Protein AF-0000000074190037 (afdb_homodimer)

InterPro domains:
  IPR007085 DNA/pantothenate metabolism flavoprotein, C-terminal [PF04127] (36-82)
  IPR007085 DNA/pantothenate metabolism flavoprotein, C-terminal [PF04127] (167-282)
  IPR035929 CoaB-like superfamily [G3DSA:3.40.50.10300] (19-311)
  IPR035929 CoaB-like superfamily [SSF102645] (24-304)

pLDDT: mean 86.87, std 13.1, range [27.66, 98.94]

Nearest PDB structures (foldseek):
  7edz-assembly1_D  TM=9.834E-01  e=2.780E-53  Homo sapiens
  1p9o-assembly1_B  TM=9.741E-01  e=1.201E-45  Homo sapiens
  1p9o-assembly1_A  TM=9.705E-01  e=7.104E-44  Homo sapiens
  6ai8-assembly1_A  TM=8.998E-01  e=3.025E-30  Saccharomyces cerevisiae S288C
  6aim-assembly1_A  TM=8.609E-01  e=7.902E-30  Saccharomyces cerevisiae S288C

Secondary structure (DSSP, 8-state):
-----HHHHSPPPTTHHHHHHHHHHHHHHHHHTT--EEEEEESBEEEESSSS-SEEEEE----HHHHHHHHHHHHTT-EEEEEEETTS--TTTTTS-HHHHHHH-EE-TTPPTTEEEEEEEGGGSTTHHHHHHHHHHHHHHT-EEEEEE-BHHHHHHHHHHHHHHHGGGGGGEEEEE-SB--SEE--GGGS-SS---GGGS-EEEEEEEP-S-HHHHHHHHSTTSEEEEEEE-S-HHHHHHHHHHHHHHH--SEEEEE-TTTTTTEEEEE-SS-EEEEE--HHHHHTT--HHHHHHHHHHHHHHHHHHHH-/-----HHHHSPPPTTHHHHHHHHHHHHHHHHHTT--EEEEEESBEEEESSSS-SEEEEE----HHHHHHHHHHHHTT-EEEEEEETTS--TTTTTS-HHHHHHH-EE-TTPPTTEEEEEEEGGGSTTHHHHHHHHHHHHHHT-EEEEEE-BHHHHHHHHHHHHHHHGGGGGGEEEEE-SB--SEE--GGGS-SS---GGGS-EEEEEEEP-S-HHHHHHHHSTTSEEEEEEE-S-HHHHHHHHHHHHHHH--SEEEEE-TTTTTTEEEEE-SS-EEEEE--HHHHHTT--HHHHHHHHHHHHHHHHHHHH-

Radius of gyration: 25.55 Å; Cα contacts (8 Å, |Δi|>4): 1247; chains: 2; bounding box: 63×76×51 Å

Sequence (622 aa):
MAEVDLVAEFPKPADAARRGEVMARFAARLGAQGRRVVLITSGGTKVPLEARPVRFLDNFSSGRRGASSAEAFLAAGYGVLFLYRARSAFPFAHRFPPQTWLSALRPCGAAPPGLLSLQAEEDALPGFAAALRSYQEAAAAGTFLAVEFTTLADYLHLLQAAAQALNPLGSSAMIYLAAAVSDFYVPVSEMPEHKIQSSRGPLQITMKMVPKMLSPLVKDWAPKAFTISFKLETDPSIMIDRARNALEVYRHQVVVANSLESHGSFVIILTKDSETKILLSEEEAGKGIDIEKKIVDDLQSRHTVFIHDKNMAEVDLVAEFPKPADAARRGEVMARFAARLGAQGRRVVLITSGGTKVPLEARPVRFLDNFSSGRRGASSAEAFLAAGYGVLFLYRARSAFPFAHRFPPQTWLSALRPCGAAPPGLLSLQAEEDALPGFAAALRSYQEAAAAGTFLAVEFTTLADYLHLLQAAAQALNPLGSSAMIYLAAAVSDFYVPVSEMPEHKIQSSRGPLQITMKMVPKMLSPLVKDWAPKAFTISFKLETDPSIMIDRARNALEVYRHQVVVANSLESHGSFVIILTKDSETKILLSEEEAGKGIDIEKKIVDDLQSRHTVFIHDKN

Organism: NCBI:txid286419

Structure (mmCIF, N/CA/C/O backbone):
data_AF-0000000074190037-model_v1
#
loop_
_entity.id
_entity.type
_entity.pdbx_description
1 polymer 'Phosphopantothenate--cysteine ligase'
#
loop_
_atom_site.group_PDB
_atom_site.id
_atom_site.type_symbol
_atom_site.label_atom_id
_atom_site.label_alt_id
_atom_site.label_comp_id
_atom_site.label_asym_id
_atom_site.label_entity_id
_atom_site.label_seq_id
_atom_site.pdbx_PDB_ins_code
_atom_site.Cartn_x
_atom_site.Cartn_y
_atom_site.Cartn_z
_atom_site.occupancy
_atom_site.B_iso_or_equiv
_atom_site.auth_seq_id
_atom_site.auth_comp_id
_atom_site.auth_asym_id
_atom_site.auth_atom_id
_atom_site.pdbx_PDB_model_num
ATOM 1 N N . MET A 1 1 ? -24.797 -22.953 -21.359 1 28.38 1 MET A N 1
ATOM 2 C CA . MET A 1 1 ? -24.703 -22.141 -20.156 1 28.38 1 MET A CA 1
ATOM 3 C C . MET A 1 1 ? -24.047 -20.797 -20.438 1 28.38 1 MET A C 1
ATOM 5 O O . MET A 1 1 ? -23.062 -20.734 -21.156 1 28.38 1 MET A O 1
ATOM 9 N N . ALA A 1 2 ? -24.672 -19.703 -20.156 1 36.91 2 ALA A N 1
ATOM 10 C CA . ALA A 1 2 ? -24.406 -18.391 -20.734 1 36.91 2 ALA A CA 1
ATOM 11 C C . ALA A 1 2 ? -22.984 -17.922 -20.422 1 36.91 2 ALA A C 1
ATOM 13 O O . ALA A 1 2 ? -22.562 -17.922 -19.266 1 36.91 2 ALA A O 1
ATOM 14 N N . GLU A 1 3 ? -21.922 -18.141 -21.125 1 42.62 3 GLU A N 1
ATOM 15 C CA . GLU A 1 3 ? -20.625 -17.469 -21.141 1 42.62 3 GLU A CA 1
ATOM 16 C C . GLU A 1 3 ? -20.734 -16.047 -20.562 1 42.62 3 GLU A C 1
ATOM 18 O O . GLU A 1 3 ? -21.422 -15.203 -21.125 1 42.62 3 GLU A O 1
ATOM 23 N N . VAL A 1 4 ? -20.75 -15.867 -19.281 1 50.25 4 VAL A N 1
ATOM 24 C CA . VAL A 1 4 ? -20.891 -14.531 -18.719 1 50.25 4 VAL A CA 1
ATOM 25 C C . VAL A 1 4 ? -19.922 -13.578 -19.406 1 50.25 4 VAL A C 1
ATOM 27 O O . VAL A 1 4 ? -18.719 -13.867 -19.516 1 50.25 4 VAL A O 1
ATOM 30 N N . ASP A 1 5 ? -20.328 -12.758 -20.328 1 64.88 5 ASP A N 1
ATOM 31 C CA . ASP A 1 5 ? -19.625 -11.719 -21.078 1 64.88 5 ASP A CA 1
ATOM 32 C C . ASP A 1 5 ? -18.922 -10.75 -20.125 1 64.88 5 ASP A C 1
ATOM 34 O O . ASP A 1 5 ? -19.531 -9.805 -19.641 1 64.88 5 ASP A O 1
ATOM 38 N N . LEU A 1 6 ? -17.688 -11.242 -19.516 1 72.5 6 LEU A N 1
ATOM 39 C CA . LEU A 1 6 ? -16.859 -10.422 -18.656 1 72.5 6 LEU A CA 1
ATOM 40 C C . LEU A 1 6 ? -16.906 -8.953 -19.062 1 72.5 6 LEU A C 1
ATOM 42 O O . LEU A 1 6 ? -17.047 -8.07 -18.219 1 72.5 6 LEU A O 1
ATOM 46 N N . VAL A 1 7 ? -16.922 -8.82 -20.406 1 69.5 7 VAL A N 1
ATOM 47 C CA . VAL A 1 7 ? -16.828 -7.465 -20.953 1 69.5 7 VAL A CA 1
ATOM 48 C C . VAL A 1 7 ? -18.156 -6.73 -20.719 1 69.5 7 VAL A C 1
ATOM 50 O O . VAL A 1 7 ? -18.156 -5.512 -20.531 1 69.5 7 VAL A O 1
ATOM 53 N N . ALA A 1 8 ? -19.109 -7.508 -20.688 1 70.44 8 ALA A N 1
ATOM 54 C CA . ALA A 1 8 ? -20.422 -6.891 -20.516 1 70.44 8 ALA A CA 1
ATOM 55 C C . ALA A 1 8 ? -20.609 -6.371 -19.094 1 70.44 8 ALA A C 1
ATOM 57 O O . ALA A 1 8 ? -21.234 -5.328 -18.891 1 70.44 8 ALA A O 1
ATOM 58 N N . GLU A 1 9 ? -19.953 -6.992 -18.188 1 73.81 9 GLU A N 1
ATOM 59 C CA . GLU A 1 9 ? -20.219 -6.672 -16.797 1 73.81 9 GLU A CA 1
ATOM 60 C C . GLU A 1 9 ? -19.078 -5.844 -16.203 1 73.81 9 GLU A C 1
ATOM 62 O O . GLU A 1 9 ? -19.297 -5.039 -15.289 1 73.81 9 GLU A O 1
ATOM 67 N N . PHE A 1 10 ? -17.906 -6.07 -16.781 1 80.81 10 PHE A N 1
ATOM 68 C CA . PHE A 1 10 ? -16.734 -5.406 -16.219 1 80.81 10 PHE A CA 1
ATOM 69 C C . PHE A 1 10 ? -15.977 -4.648 -17.297 1 80.81 10 PHE A C 1
ATOM 71 O O . PHE A 1 10 ? -15.562 -5.238 -18.297 1 80.81 10 PHE A O 1
ATOM 78 N N . PRO A 1 11 ? -15.852 -3.381 -17.031 1 79.31 11 PRO A N 1
ATOM 79 C CA . PRO A 1 11 ? -15.086 -2.609 -18.016 1 79.31 11 PRO A CA 1
ATOM 80 C C . PRO A 1 11 ? -13.664 -3.127 -18.188 1 79.31 11 PRO A C 1
ATOM 82 O O . PRO A 1 11 ? -13 -3.471 -17.219 1 79.31 11 PRO A O 1
ATOM 85 N N . LYS A 1 12 ? -13.273 -3.213 -19.422 1 84.75 12 LYS A N 1
ATOM 86 C CA . LYS A 1 12 ? -11.93 -3.672 -19.766 1 84.75 12 LYS A CA 1
ATOM 87 C C . LYS A 1 12 ? -10.914 -2.539 -19.625 1 84.75 12 LYS A C 1
ATOM 89 O O . LYS A 1 12 ? -11.125 -1.446 -20.156 1 84.75 12 LYS A O 1
ATOM 94 N N . PRO A 1 13 ? -9.875 -2.855 -18.891 1 86.31 13 PRO A N 1
ATOM 95 C CA . PRO A 1 13 ? -8.844 -1.818 -18.828 1 86.31 13 PRO A CA 1
ATOM 96 C C . PRO A 1 13 ? -8.242 -1.5 -20.203 1 86.31 13 PRO A C 1
ATOM 98 O O . PRO A 1 13 ? -8.148 -2.383 -21.047 1 86.31 13 PRO A O 1
ATOM 101 N N . ALA A 1 14 ? -7.871 -0.224 -20.391 1 84.94 14 ALA A N 1
ATOM 102 C CA . ALA A 1 14 ? -7.422 0.277 -21.688 1 84.94 14 ALA A CA 1
ATOM 103 C C . ALA A 1 14 ? -6.184 -0.475 -22.172 1 84.94 14 ALA A C 1
ATOM 105 O O . ALA A 1 14 ? -6.039 -0.748 -23.359 1 84.94 14 ALA A O 1
ATOM 106 N N . ASP A 1 15 ? -5.348 -0.938 -21.297 1 91.69 15 ASP A N 1
ATOM 107 C CA . ASP A 1 15 ? -4.082 -1.537 -21.703 1 91.69 15 ASP A CA 1
ATOM 108 C C . ASP A 1 15 ? -4.105 -3.053 -21.516 1 91.69 15 ASP A C 1
ATOM 110 O O . ASP A 1 15 ? -3.057 -3.701 -21.516 1 91.69 15 ASP A O 1
ATOM 114 N N . ALA A 1 16 ? -5.285 -3.596 -21.469 1 90.81 16 ALA A N 1
ATOM 115 C CA . ALA A 1 16 ? -5.422 -5.023 -21.188 1 90.81 16 ALA A CA 1
ATOM 116 C C . ALA A 1 16 ? -4.852 -5.855 -22.344 1 90.81 16 ALA A C 1
ATOM 118 O O . ALA A 1 16 ? -4.199 -6.875 -22.109 1 90.81 16 ALA A O 1
ATOM 119 N N . ALA A 1 17 ? -5.09 -5.406 -23.547 1 92.31 17 ALA A N 1
ATOM 120 C CA . ALA A 1 17 ? -4.617 -6.145 -24.703 1 92.31 17 ALA A CA 1
ATOM 121 C C . ALA A 1 17 ? -3.092 -6.156 -24.766 1 92.31 17 ALA A C 1
ATOM 123 O O . ALA A 1 17 ? -2.48 -7.207 -24.984 1 92.31 17 ALA A O 1
ATOM 124 N N . ARG A 1 18 ? -2.537 -5.016 -24.594 1 95.69 18 ARG A N 1
ATOM 125 C CA . ARG A 1 18 ? -1.083 -4.906 -24.594 1 95.69 18 ARG A CA 1
ATOM 126 C C . ARG A 1 18 ? -0.465 -5.754 -23.484 1 95.69 18 ARG A C 1
ATOM 128 O O . ARG A 1 18 ? 0.527 -6.449 -23.703 1 95.69 18 ARG A O 1
ATOM 135 N N . ARG A 1 19 ? -1.031 -5.727 -22.359 1 96.38 19 ARG A N 1
ATOM 136 C CA . ARG A 1 19 ? -0.548 -6.508 -21.234 1 96.38 19 ARG A CA 1
ATOM 137 C C . ARG A 1 19 ? -0.686 -8.008 -21.5 1 96.38 19 ARG A C 1
ATOM 139 O O . ARG A 1 19 ? 0.185 -8.789 -21.125 1 96.38 19 ARG A O 1
ATOM 146 N N . GLY A 1 20 ? -1.764 -8.297 -22.172 1 96.69 20 GLY A N 1
ATOM 147 C CA . GLY A 1 20 ? -1.939 -9.68 -22.578 1 96.69 20 GLY A CA 1
ATOM 148 C C . GLY A 1 20 ? -0.846 -10.18 -23.5 1 96.69 20 GLY A C 1
ATOM 149 O O . GLY A 1 20 ? -0.36 -11.305 -23.344 1 96.69 20 GLY A O 1
ATOM 150 N N . GLU A 1 21 ? -0.453 -9.336 -24.344 1 97.62 21 GLU A N 1
ATOM 151 C CA . GLU A 1 21 ? 0.597 -9.695 -25.297 1 97.62 21 GLU A CA 1
ATOM 152 C C . GLU A 1 21 ? 1.934 -9.898 -24.578 1 97.62 21 GLU A C 1
ATOM 154 O O . GLU A 1 21 ? 2.686 -10.812 -24.922 1 97.62 21 GLU A O 1
ATOM 159 N N . VAL A 1 22 ? 2.182 -9.07 -23.703 1 98 22 VAL A N 1
ATOM 160 C CA . VAL A 1 22 ? 3.422 -9.164 -22.938 1 98 22 VAL A CA 1
ATOM 161 C C . VAL A 1 22 ? 3.453 -10.484 -22.156 1 98 22 VAL A C 1
ATOM 163 O O . VAL A 1 22 ? 4.473 -11.172 -22.141 1 98 22 VAL A O 1
ATOM 166 N N . MET A 1 23 ? 2.346 -10.82 -21.594 1 98.56 23 MET A N 1
ATOM 167 C CA . MET A 1 23 ? 2.26 -12.055 -20.828 1 98.56 23 MET A CA 1
ATOM 168 C C . MET A 1 23 ? 2.385 -13.273 -21.734 1 98.56 23 MET A C 1
ATOM 170 O O . MET A 1 23 ? 3.033 -14.258 -21.375 1 98.56 23 MET A O 1
ATOM 174 N N . ALA A 1 24 ? 1.83 -13.148 -22.891 1 98.44 24 ALA A N 1
ATOM 175 C CA . ALA A 1 24 ? 1.91 -14.25 -23.844 1 98.44 24 ALA A CA 1
ATOM 176 C C . ALA A 1 24 ? 3.348 -14.469 -24.312 1 98.44 24 ALA A C 1
ATOM 178 O O . ALA A 1 24 ? 3.803 -15.617 -24.406 1 98.44 24 ALA A O 1
ATOM 179 N N . ARG A 1 25 ? 4.031 -13.398 -24.578 1 98.5 25 ARG A N 1
ATOM 180 C CA . ARG A 1 25 ? 5.426 -13.492 -25 1 98.5 25 ARG A CA 1
ATOM 181 C C . ARG A 1 25 ? 6.293 -14.086 -23.891 1 98.5 25 ARG A C 1
ATOM 183 O O . ARG A 1 25 ? 7.176 -14.906 -24.156 1 98.5 25 ARG A O 1
ATOM 190 N N . PHE A 1 26 ? 6.047 -13.711 -22.75 1 98.69 26 PHE A N 1
ATOM 191 C CA . PHE A 1 26 ? 6.746 -14.234 -21.578 1 98.69 26 PHE A CA 1
ATOM 192 C C . PHE A 1 26 ? 6.562 -15.742 -21.469 1 98.69 26 PHE A C 1
ATOM 194 O O . PHE A 1 26 ? 7.543 -16.484 -21.344 1 98.69 26 PHE A O 1
ATOM 201 N N . ALA A 1 27 ? 5.312 -16.156 -21.5 1 98.56 27 ALA A N 1
ATOM 202 C CA . ALA A 1 27 ? 4.984 -17.578 -21.375 1 98.56 27 ALA A CA 1
ATOM 203 C C . ALA A 1 27 ? 5.582 -18.375 -22.531 1 98.56 27 ALA A C 1
ATOM 205 O O . ALA A 1 27 ? 6.141 -19.453 -22.312 1 98.56 27 ALA A O 1
ATOM 206 N N . ALA A 1 28 ? 5.484 -17.828 -23.672 1 98.31 28 ALA A N 1
ATOM 207 C CA . ALA A 1 28 ? 5.984 -18.531 -24.859 1 98.31 28 ALA A CA 1
ATOM 208 C C . ALA A 1 28 ? 7.492 -18.734 -24.781 1 98.31 28 ALA A C 1
ATOM 210 O O . ALA A 1 28 ? 8 -19.812 -25.109 1 98.31 28 ALA A O 1
ATOM 211 N N . ARG A 1 29 ? 8.156 -17.75 -24.422 1 98.38 29 ARG A N 1
ATOM 212 C CA . ARG A 1 29 ? 9.609 -17.812 -24.312 1 98.38 29 ARG A CA 1
ATOM 213 C C . ARG A 1 29 ? 10.031 -18.875 -23.297 1 98.38 29 ARG A C 1
ATOM 215 O O . ARG A 1 29 ? 10.93 -19.688 -23.578 1 98.38 29 ARG A O 1
ATOM 222 N N . LEU A 1 30 ? 9.422 -18.906 -22.219 1 98.44 30 LEU A N 1
ATOM 223 C CA . LEU A 1 30 ? 9.773 -19.859 -21.172 1 98.44 30 LEU A CA 1
ATOM 224 C C . LEU A 1 30 ? 9.352 -21.266 -21.578 1 98.44 30 LEU A C 1
ATOM 226 O O . LEU A 1 30 ? 10.062 -22.234 -21.297 1 98.44 30 LEU A O 1
ATOM 230 N N . GLY A 1 31 ? 8.172 -21.312 -22.203 1 97.62 31 GLY A N 1
ATOM 231 C CA . GLY A 1 31 ? 7.75 -22.609 -22.734 1 97.62 31 GLY A CA 1
ATOM 232 C C . GLY A 1 31 ? 8.742 -23.188 -23.719 1 97.62 31 GLY A C 1
ATOM 233 O O . GLY A 1 31 ? 9 -24.406 -23.703 1 97.62 31 GLY A O 1
ATOM 234 N N . ALA A 1 32 ? 9.258 -22.344 -24.531 1 97.62 32 ALA A N 1
ATOM 235 C CA . ALA A 1 32 ? 10.227 -22.797 -25.531 1 97.62 32 ALA A CA 1
ATOM 236 C C . ALA A 1 32 ? 11.492 -23.328 -24.859 1 97.62 32 ALA A C 1
ATOM 238 O O . ALA A 1 32 ? 12.18 -24.188 -25.422 1 97.62 32 ALA A O 1
ATOM 239 N N . GLN A 1 33 ? 11.773 -22.922 -23.656 1 97.5 33 GLN A N 1
ATOM 240 C CA . GLN A 1 33 ? 12.93 -23.359 -22.891 1 97.5 33 GLN A CA 1
ATOM 241 C C . GLN A 1 33 ? 12.609 -24.625 -22.094 1 97.5 33 GLN A C 1
ATOM 243 O O . GLN A 1 33 ? 13.484 -25.188 -21.438 1 97.5 33 GLN A O 1
ATOM 248 N N . GLY A 1 34 ? 11.328 -25.016 -22.125 1 96.62 34 GLY A N 1
ATOM 249 C CA . GLY A 1 34 ? 10.906 -26.172 -21.344 1 96.62 34 GLY A CA 1
ATOM 250 C C . GLY A 1 34 ? 10.75 -25.875 -19.859 1 96.62 34 GLY A C 1
ATOM 251 O O . GLY A 1 34 ? 10.758 -26.781 -19.031 1 96.62 34 GLY A O 1
ATOM 252 N N . ARG A 1 35 ? 10.617 -24.641 -19.547 1 97.81 35 ARG A N 1
ATOM 253 C CA . ARG A 1 35 ? 10.508 -24.219 -18.156 1 97.81 35 ARG A CA 1
ATOM 254 C C . ARG A 1 35 ? 9.062 -24.266 -17.688 1 97.81 35 ARG A C 1
ATOM 256 O O . ARG A 1 35 ? 8.156 -23.875 -18.422 1 97.81 35 ARG A O 1
ATOM 263 N N . ARG A 1 36 ? 8.867 -24.766 -16.469 1 98.5 36 ARG A N 1
ATOM 264 C CA . ARG A 1 36 ? 7.547 -24.656 -15.852 1 98.5 36 ARG A CA 1
ATOM 265 C C . ARG A 1 36 ? 7.238 -23.203 -15.477 1 98.5 36 ARG A C 1
ATOM 267 O O . ARG A 1 36 ? 8.133 -22.469 -15.078 1 98.5 36 ARG A O 1
ATOM 274 N N . VAL A 1 37 ? 6.012 -22.812 -15.672 1 98.69 37 VAL A N 1
ATOM 275 C CA . VAL A 1 37 ? 5.617 -21.438 -15.398 1 98.69 37 VAL A CA 1
ATOM 276 C C . VAL A 1 37 ? 4.434 -21.422 -14.438 1 98.69 37 VAL A C 1
ATOM 278 O O . VAL A 1 37 ? 3.508 -22.219 -14.57 1 98.69 37 VAL A O 1
ATOM 281 N N . VAL A 1 38 ? 4.512 -20.562 -13.438 1 98.69 38 VAL A N 1
ATOM 282 C CA . VAL A 1 38 ? 3.404 -20.406 -12.492 1 98.69 38 VAL A CA 1
ATOM 283 C C . VAL A 1 38 ? 2.844 -18.984 -12.57 1 98.69 38 VAL A C 1
ATOM 285 O O . VAL A 1 38 ? 3.6 -18.016 -12.609 1 98.69 38 VAL A O 1
ATOM 288 N N . LEU A 1 39 ? 1.55 -18.859 -12.711 1 98.19 39 LEU A N 1
ATOM 289 C CA . LEU A 1 39 ? 0.814 -17.625 -12.477 1 98.19 39 LEU A CA 1
ATOM 290 C C . LEU A 1 39 ? 0.432 -17.5 -11 1 98.19 39 LEU A C 1
ATOM 292 O O . LEU A 1 39 ? -0.235 -18.375 -10.453 1 98.19 39 LEU A O 1
ATOM 296 N N . ILE A 1 40 ? 0.893 -16.453 -10.375 1 98.44 40 ILE A N 1
ATOM 297 C CA . ILE A 1 40 ? 0.525 -16.172 -8.992 1 98.44 40 ILE A CA 1
ATOM 298 C C . ILE A 1 40 ? -0.315 -14.906 -8.93 1 98.44 40 ILE A C 1
ATOM 300 O O . ILE A 1 40 ? 0.134 -13.836 -9.344 1 98.44 40 ILE A O 1
ATOM 304 N N . THR A 1 41 ? -1.538 -15.031 -8.508 1 97.19 41 THR A N 1
ATOM 305 C CA . THR A 1 41 ? -2.309 -13.828 -8.195 1 97.19 41 THR A CA 1
ATOM 306 C C . THR A 1 41 ? -2.15 -13.453 -6.73 1 97.19 41 THR A C 1
ATOM 308 O O . THR A 1 41 ? -2.09 -14.32 -5.859 1 97.19 41 THR A O 1
ATOM 311 N N . SER A 1 42 ? -1.994 -12.188 -6.469 1 97.81 42 SER A N 1
ATOM 312 C CA . SER A 1 42 ? -1.635 -11.766 -5.121 1 97.81 42 SER A CA 1
ATOM 313 C C . SER A 1 42 ? -2.252 -10.414 -4.777 1 97.81 42 SER A C 1
ATOM 315 O O . SER A 1 42 ? -2.387 -9.547 -5.648 1 97.81 42 SER A O 1
ATOM 317 N N . GLY A 1 43 ? -2.541 -10.242 -3.463 1 96.06 43 GLY A N 1
ATOM 318 C CA . GLY A 1 43 ? -3.148 -9 -3.012 1 96.06 43 GLY A CA 1
ATOM 319 C C . GLY A 1 43 ? -4.664 -9.039 -3.021 1 96.06 43 GLY A C 1
ATOM 320 O O . GLY A 1 43 ? -5.262 -10.086 -3.303 1 96.06 43 GLY A O 1
ATOM 321 N N . GLY A 1 44 ? -5.277 -7.941 -2.678 1 94.25 44 GLY A N 1
ATOM 322 C CA . GLY A 1 44 ? -6.73 -7.855 -2.646 1 94.25 44 GLY A CA 1
ATOM 323 C C . GLY A 1 44 ? -7.312 -7.195 -3.883 1 94.25 44 GLY A C 1
ATOM 324 O O . GLY A 1 44 ? -6.574 -6.793 -4.785 1 94.25 44 GLY A O 1
ATOM 325 N N . THR A 1 45 ? -8.617 -7.152 -3.938 1 93.88 45 THR A N 1
ATOM 326 C CA . THR A 1 45 ? -9.312 -6.461 -5.016 1 93.88 45 THR A CA 1
ATOM 327 C C . THR A 1 45 ? -10.227 -5.375 -4.457 1 93.88 45 THR A C 1
ATOM 329 O O . THR A 1 45 ? -10.758 -5.508 -3.352 1 93.88 45 THR A O 1
ATOM 332 N N . LYS A 1 46 ? -10.359 -4.355 -5.223 1 92.81 46 LYS A N 1
ATOM 333 C CA . LYS A 1 46 ? -11.25 -3.262 -4.859 1 92.81 46 LYS A CA 1
ATOM 334 C C . LYS A 1 46 ? -12.43 -3.17 -5.828 1 92.81 46 LYS A C 1
ATOM 336 O O . LYS A 1 46 ? -12.266 -3.389 -7.031 1 92.81 46 LYS A O 1
ATOM 341 N N . VAL A 1 47 ? -13.516 -2.834 -5.262 1 89.88 47 VAL A N 1
ATOM 342 C CA . VAL A 1 47 ? -14.719 -2.611 -6.051 1 89.88 47 VAL A CA 1
ATOM 343 C C . VAL A 1 47 ? -15.195 -1.17 -5.879 1 89.88 47 VAL A C 1
ATOM 345 O O . VAL A 1 47 ? -15.586 -0.765 -4.781 1 89.88 47 VAL A O 1
ATOM 348 N N . PRO A 1 48 ? -15.086 -0.414 -6.973 1 87.38 48 PRO A N 1
ATOM 349 C CA . PRO A 1 48 ? -15.578 0.96 -6.852 1 87.38 48 PRO A CA 1
ATOM 350 C C . PRO A 1 48 ? -17.062 1.023 -6.492 1 87.38 48 PRO A C 1
ATOM 352 O O . PRO A 1 48 ? -17.859 0.207 -6.969 1 87.38 48 PRO A O 1
ATOM 355 N N . LEU A 1 49 ? -17.344 1.948 -5.621 1 84.31 49 LEU A N 1
ATOM 356 C CA . LEU A 1 49 ? -18.734 2.096 -5.195 1 84.31 49 LEU A CA 1
ATOM 357 C C . LEU A 1 49 ? -19.406 3.26 -5.918 1 84.31 49 LEU A C 1
ATOM 359 O O . LEU A 1 49 ? -20.609 3.475 -5.777 1 84.31 49 LEU A O 1
ATOM 363 N N . GLU A 1 50 ? -18.578 4.02 -6.605 1 77.44 50 GLU A N 1
ATOM 364 C CA . GLU A 1 50 ? -19.062 5.137 -7.414 1 77.44 50 GLU A CA 1
ATOM 365 C C . GLU A 1 50 ? -18.281 5.238 -8.727 1 77.44 50 GLU A C 1
ATOM 367 O O . GLU A 1 50 ? -17.25 4.582 -8.898 1 77.44 50 GLU A O 1
ATOM 372 N N . ALA A 1 51 ? -18.828 6 -9.602 1 68.5 51 ALA A N 1
ATOM 373 C CA . ALA A 1 51 ? -18.234 6.109 -10.938 1 68.5 51 ALA A CA 1
ATOM 374 C C . ALA A 1 51 ? -16.891 6.805 -10.875 1 68.5 51 ALA A C 1
ATOM 376 O O . ALA A 1 51 ? -15.945 6.406 -11.57 1 68.5 51 ALA A O 1
ATOM 377 N N . ARG A 1 52 ? -16.766 7.859 -10.211 1 64.5 52 ARG A N 1
ATOM 378 C CA . ARG A 1 52 ? -15.484 8.516 -9.93 1 64.5 52 ARG A CA 1
ATOM 379 C C . ARG A 1 52 ? -14.992 8.156 -8.531 1 64.5 52 ARG A C 1
ATOM 381 O O . ARG A 1 52 ? -15.258 8.883 -7.57 1 64.5 52 ARG A O 1
ATOM 388 N N . PRO A 1 53 ? -14.242 7.094 -8.531 1 69.44 53 PRO A N 1
ATOM 389 C CA . PRO A 1 53 ? -14.234 6.383 -7.25 1 69.44 53 PRO A CA 1
ATOM 390 C C . PRO A 1 53 ? -13.25 6.98 -6.25 1 69.44 53 PRO A C 1
ATOM 392 O O . PRO A 1 53 ? -12.055 7.094 -6.547 1 69.44 53 PRO A O 1
ATOM 395 N N . VAL A 1 54 ? -13.844 7.41 -5.16 1 77.06 54 VAL A N 1
ATOM 396 C CA . VAL A 1 54 ? -13.07 7.699 -3.957 1 77.06 54 VAL A CA 1
ATOM 397 C C . VAL A 1 54 ? -13.383 6.668 -2.877 1 77.06 54 VAL A C 1
ATOM 399 O O . VAL A 1 54 ? -12.641 6.531 -1.904 1 77.06 54 VAL A O 1
ATOM 402 N N . ARG A 1 55 ? -14.414 5.957 -3.131 1 85.31 55 ARG A N 1
ATOM 403 C CA . ARG A 1 55 ? -14.797 4.926 -2.176 1 85.31 55 ARG A CA 1
ATOM 404 C C . ARG A 1 55 ? -14.828 3.551 -2.838 1 85.31 55 ARG A C 1
ATOM 406 O O . ARG A 1 55 ? -15.258 3.416 -3.982 1 85.31 55 ARG A O 1
ATOM 413 N N . PHE A 1 56 ? -14.375 2.572 -2.037 1 89.5 56 PHE A N 1
ATOM 414 C CA . PHE A 1 56 ? -14.281 1.21 -2.553 1 89.5 56 PHE A CA 1
ATOM 415 C C . PHE A 1 56 ? -14.719 0.202 -1.496 1 89.5 56 PHE A C 1
ATOM 417 O O . PHE A 1 56 ? -14.523 0.424 -0.3 1 89.5 56 PHE A O 1
ATOM 424 N N . LEU A 1 57 ? -15.32 -0.855 -2.029 1 88.38 57 LEU A N 1
ATOM 425 C CA . LEU A 1 57 ? -15.273 -2.082 -1.242 1 88.38 57 LEU A CA 1
ATOM 426 C C . LEU A 1 57 ? -13.93 -2.783 -1.42 1 88.38 57 LEU A C 1
ATOM 428 O O . LEU A 1 57 ? -13.539 -3.115 -2.543 1 88.38 57 LEU A O 1
ATOM 432 N N . ASP A 1 58 ? -13.305 -2.924 -0.359 1 90.69 58 ASP A N 1
ATOM 433 C CA . ASP A 1 58 ? -11.961 -3.48 -0.419 1 90.69 58 ASP A CA 1
ATOM 434 C C . ASP A 1 58 ? -11.898 -4.859 0.237 1 90.69 58 ASP A C 1
ATOM 436 O O . ASP A 1 58 ? -12.109 -4.984 1.446 1 90.69 58 ASP A O 1
ATOM 440 N N . ASN A 1 59 ? -11.727 -5.852 -0.547 1 91.06 59 ASN A N 1
ATOM 441 C CA . ASN A 1 59 ? -11.312 -7.145 -0.017 1 91.06 59 ASN A CA 1
ATOM 442 C C . ASN A 1 59 ? -9.805 -7.195 0.217 1 91.06 59 ASN A C 1
ATOM 444 O O . ASN A 1 59 ? -9.047 -7.52 -0.694 1 91.06 59 ASN A O 1
ATOM 448 N N . PHE A 1 60 ? -9.508 -7.051 1.428 1 89 60 PHE A N 1
ATOM 449 C CA . PHE A 1 60 ? -8.125 -6.707 1.743 1 89 60 PHE A CA 1
ATOM 450 C C . PHE A 1 60 ? -7.262 -7.965 1.834 1 89 60 PHE A C 1
ATOM 452 O O . PHE A 1 60 ? -7.699 -8.984 2.369 1 89 60 PHE A O 1
ATOM 459 N N . SER A 1 61 ? -6.082 -7.805 1.32 1 92.06 61 SER A N 1
ATOM 460 C CA . SER A 1 61 ? -4.973 -8.734 1.508 1 92.06 61 SER A CA 1
ATOM 461 C C . SER A 1 61 ? -3.631 -8.008 1.443 1 92.06 61 SER A C 1
ATOM 463 O O . SER A 1 61 ? -3.424 -7.152 0.583 1 92.06 61 SER A O 1
ATOM 465 N N . SER A 1 62 ? -2.787 -8.352 2.393 1 92 62 SER A N 1
ATOM 466 C CA . SER A 1 62 ? -1.465 -7.73 2.375 1 92 62 SER A CA 1
ATOM 467 C C . SER A 1 62 ? -0.657 -8.188 1.165 1 92 62 SER A C 1
ATOM 469 O O . SER A 1 62 ? 0.294 -7.52 0.756 1 92 62 SER A O 1
ATOM 471 N N . GLY A 1 63 ? -0.975 -9.359 0.677 1 95.25 63 GLY A N 1
ATOM 472 C CA . GLY A 1 63 ? -0.258 -9.906 -0.465 1 95.25 63 GLY A CA 1
ATOM 473 C C . GLY A 1 63 ? 1.021 -10.625 -0.079 1 95.25 63 GLY A C 1
ATOM 474 O O . GLY A 1 63 ? 1.798 -11.031 -0.946 1 95.25 63 GLY A O 1
ATOM 475 N N . ARG A 1 64 ? 1.243 -10.836 1.195 1 94.69 64 ARG A N 1
ATOM 476 C CA . ARG A 1 64 ? 2.49 -11.43 1.668 1 94.69 64 ARG A CA 1
ATOM 477 C C . ARG A 1 64 ? 2.615 -12.875 1.21 1 94.69 64 ARG A C 1
ATOM 479 O O . ARG A 1 64 ? 3.693 -13.312 0.797 1 94.69 64 ARG A O 1
ATOM 486 N N . ARG A 1 65 ? 1.544 -13.586 1.283 1 94.88 65 ARG A N 1
ATOM 487 C CA . ARG A 1 65 ? 1.565 -14.977 0.841 1 94.88 65 ARG A CA 1
ATOM 488 C C . ARG A 1 65 ? 1.965 -15.078 -0.627 1 94.88 65 ARG A C 1
ATOM 490 O O . ARG A 1 65 ? 2.83 -15.883 -0.986 1 94.88 65 ARG A O 1
ATOM 497 N N . GLY A 1 66 ? 1.352 -14.312 -1.436 1 97.62 66 GLY A N 1
ATOM 498 C CA . GLY A 1 66 ? 1.689 -14.32 -2.85 1 97.62 66 GLY A CA 1
ATOM 499 C C . GLY A 1 66 ? 3.127 -13.93 -3.123 1 97.62 66 GLY A C 1
ATOM 500 O O . GLY A 1 66 ? 3.818 -14.578 -3.906 1 97.62 66 GLY A O 1
ATOM 501 N N . ALA A 1 67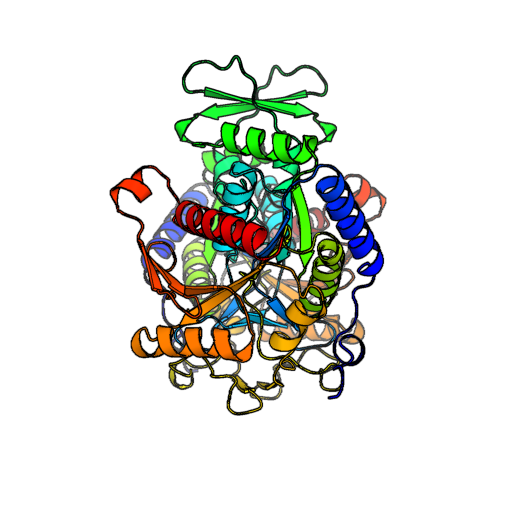 ? 3.598 -12.891 -2.475 1 98.06 67 ALA A N 1
ATOM 502 C CA . ALA A 1 67 ? 4.953 -12.391 -2.688 1 98.06 67 ALA A CA 1
ATOM 503 C C . ALA A 1 67 ? 5.992 -13.422 -2.266 1 98.06 67 ALA A C 1
ATOM 505 O O . ALA A 1 67 ? 6.926 -13.719 -3.02 1 98.06 67 ALA A O 1
ATOM 506 N N . SER A 1 68 ? 5.82 -13.977 -1.092 1 97.38 68 SER A N 1
ATOM 507 C CA . SER A 1 68 ? 6.75 -14.977 -0.582 1 97.38 68 SER A CA 1
ATOM 508 C C . SER A 1 68 ? 6.742 -16.234 -1.446 1 97.38 68 SER A C 1
ATOM 510 O O . SER A 1 68 ? 7.785 -16.844 -1.666 1 97.38 68 SER A O 1
ATOM 512 N N . SER A 1 69 ? 5.582 -16.578 -1.929 1 98.38 69 SER A N 1
ATOM 513 C CA . SER A 1 69 ? 5.484 -17.75 -2.803 1 98.38 69 SER A CA 1
ATOM 514 C C . SER A 1 69 ? 6.199 -17.5 -4.129 1 98.38 69 SER A C 1
ATOM 516 O O . SER A 1 69 ? 6.832 -18.422 -4.672 1 98.38 69 SER A O 1
ATOM 518 N N . ALA A 1 70 ? 6.082 -16.297 -4.648 1 98.75 70 ALA A N 1
ATOM 519 C CA . ALA A 1 70 ? 6.785 -15.961 -5.883 1 98.75 70 ALA A CA 1
ATOM 520 C C . ALA A 1 70 ? 8.289 -16.172 -5.73 1 98.75 70 ALA A C 1
ATOM 522 O O . ALA A 1 70 ? 8.938 -16.719 -6.621 1 98.75 70 ALA A O 1
ATOM 523 N N . GLU A 1 71 ? 8.805 -15.75 -4.598 1 98.44 71 GLU A N 1
ATOM 524 C CA . GLU A 1 71 ? 10.227 -15.938 -4.316 1 98.44 71 GLU A CA 1
ATOM 525 C C . GLU A 1 71 ? 10.594 -17.422 -4.266 1 98.44 71 GLU A C 1
ATOM 527 O O . GLU A 1 71 ? 11.594 -17.844 -4.848 1 98.44 71 GLU A O 1
ATOM 532 N N . ALA A 1 72 ? 9.758 -18.156 -3.621 1 98.19 72 ALA A N 1
ATOM 533 C CA . ALA A 1 72 ? 10.008 -19.594 -3.465 1 98.19 72 ALA A CA 1
ATOM 534 C C . ALA A 1 72 ? 9.938 -20.312 -4.809 1 98.19 72 ALA A C 1
ATOM 536 O O . ALA A 1 72 ? 10.766 -21.172 -5.098 1 98.19 72 ALA A O 1
ATOM 537 N N . PHE A 1 73 ? 8.969 -19.984 -5.668 1 98.81 73 PHE A N 1
ATOM 538 C CA . PHE A 1 73 ? 8.836 -20.625 -6.973 1 98.81 73 PHE A CA 1
ATOM 539 C C . PHE A 1 73 ? 10.008 -20.266 -7.879 1 98.81 73 PHE A C 1
ATOM 541 O O . PHE A 1 73 ? 10.492 -21.109 -8.633 1 98.81 73 PHE A O 1
ATOM 548 N N . LEU A 1 74 ? 10.43 -18.984 -7.816 1 98.62 74 LEU A N 1
ATOM 549 C CA . LEU A 1 74 ? 11.617 -18.594 -8.578 1 98.62 74 LEU A CA 1
ATOM 550 C C . LEU A 1 74 ? 12.82 -19.422 -8.156 1 98.62 74 LEU A C 1
ATOM 552 O O . LEU A 1 74 ? 13.57 -19.922 -9.008 1 98.62 74 LEU A O 1
ATOM 556 N N . ALA A 1 75 ? 12.977 -19.578 -6.855 1 97.56 75 ALA A N 1
ATOM 557 C CA . ALA A 1 75 ? 14.086 -20.359 -6.324 1 97.56 75 ALA A CA 1
ATOM 558 C C . ALA A 1 75 ? 13.992 -21.812 -6.773 1 97.56 75 ALA A C 1
ATOM 560 O O . ALA A 1 75 ? 15.008 -22.484 -6.941 1 97.56 75 ALA A O 1
ATOM 561 N N . ALA A 1 76 ? 12.789 -22.266 -6.992 1 97.81 76 ALA A N 1
ATOM 562 C CA . ALA A 1 76 ? 12.555 -23.641 -7.406 1 97.81 76 ALA A CA 1
ATOM 563 C C . ALA A 1 76 ? 12.711 -23.797 -8.914 1 97.81 76 ALA A C 1
ATOM 565 O O . ALA A 1 76 ? 12.539 -24.891 -9.453 1 97.81 76 ALA A O 1
ATOM 566 N N . GLY A 1 77 ? 12.953 -22.703 -9.617 1 97.69 77 GLY A N 1
ATOM 567 C CA . GLY A 1 77 ? 13.281 -22.781 -11.031 1 97.69 77 GLY A CA 1
ATOM 568 C C . GLY A 1 77 ? 12.102 -22.469 -11.938 1 97.69 77 GLY A C 1
ATOM 569 O O . GLY A 1 77 ? 12.211 -22.578 -13.164 1 97.69 77 GLY A O 1
ATOM 570 N N . TYR A 1 78 ? 10.984 -22.109 -11.383 1 98.81 78 TYR A N 1
ATOM 571 C CA . TYR A 1 78 ? 9.812 -21.75 -12.172 1 98.81 78 TYR A CA 1
ATOM 572 C C . TYR A 1 78 ? 9.977 -20.375 -12.805 1 98.81 78 TYR A C 1
ATOM 574 O O . TYR A 1 78 ? 10.633 -19.5 -12.234 1 98.81 78 TYR A O 1
ATOM 582 N N . GLY A 1 79 ? 9.469 -20.156 -14.016 1 98.81 79 GLY A N 1
ATOM 583 C CA . GLY A 1 79 ? 9.062 -18.812 -14.383 1 98.81 79 GLY A CA 1
ATOM 584 C C . GLY A 1 79 ? 7.848 -18.312 -13.609 1 98.81 79 GLY A C 1
ATOM 585 O O . GLY A 1 79 ? 6.914 -19.078 -13.367 1 98.81 79 GLY A O 1
ATOM 586 N N . VAL A 1 80 ? 7.871 -17.078 -13.211 1 98.94 80 VAL A N 1
ATOM 587 C CA . VAL A 1 80 ? 6.785 -16.578 -12.375 1 98.94 80 VAL A CA 1
ATOM 588 C C . VAL A 1 80 ? 6.121 -15.375 -13.047 1 98.94 80 VAL A C 1
ATOM 590 O O . VAL A 1 80 ? 6.766 -14.352 -13.281 1 98.94 80 VAL A O 1
ATOM 593 N N . LEU A 1 81 ? 4.906 -15.523 -13.461 1 98.81 81 LEU A N 1
ATOM 594 C CA . LEU A 1 81 ? 4.016 -14.422 -13.812 1 98.81 81 LEU A CA 1
ATOM 595 C C . LEU A 1 81 ? 3.229 -13.953 -12.594 1 98.81 81 LEU A C 1
ATOM 597 O O . LEU A 1 81 ? 2.307 -14.633 -12.141 1 98.81 81 LEU A O 1
ATOM 601 N N . PHE A 1 82 ? 3.617 -12.828 -12.07 1 98.75 82 PHE A N 1
ATOM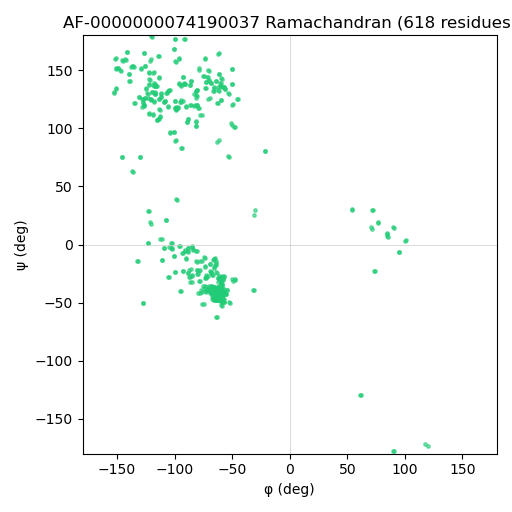 602 C CA . PHE A 1 82 ? 3.107 -12.312 -10.805 1 98.75 82 PHE A CA 1
ATOM 603 C C . PHE A 1 82 ? 2.047 -11.242 -11.047 1 98.75 82 PHE A C 1
ATOM 605 O O . PHE A 1 82 ? 2.373 -10.086 -11.305 1 98.75 82 PHE A O 1
ATOM 612 N N . LEU A 1 83 ? 0.793 -11.602 -11 1 98.25 83 LEU A N 1
ATOM 613 C CA . LEU A 1 83 ? -0.348 -10.703 -11.094 1 98.25 83 LEU A CA 1
ATOM 614 C C . LEU A 1 83 ? -0.744 -10.172 -9.719 1 98.25 83 LEU A C 1
ATOM 616 O O . LEU A 1 83 ? -1.323 -10.898 -8.914 1 98.25 83 LEU A O 1
ATOM 620 N N . TYR A 1 84 ? -0.45 -8.875 -9.5 1 98.12 84 TYR A N 1
ATOM 621 C CA . TYR A 1 84 ? -0.537 -8.445 -8.109 1 98.12 84 TYR A CA 1
ATOM 622 C C . TYR A 1 84 ? -1.251 -7.105 -7.992 1 98.12 84 TYR A C 1
ATOM 624 O O . TYR A 1 84 ? -1.236 -6.305 -8.93 1 98.12 84 TYR A O 1
ATOM 632 N N . ARG A 1 85 ? -1.869 -6.895 -6.82 1 97.06 85 ARG A N 1
ATOM 633 C CA . ARG A 1 85 ? -2.578 -5.66 -6.508 1 97.06 85 ARG A CA 1
ATOM 634 C C . ARG A 1 85 ? -1.6 -4.516 -6.254 1 97.06 85 ARG A C 1
ATOM 636 O O . ARG A 1 85 ? -0.602 -4.691 -5.551 1 97.06 85 ARG A O 1
ATOM 643 N N . ALA A 1 86 ? -1.98 -3.373 -6.766 1 94.12 86 ALA A N 1
ATOM 644 C CA . ALA A 1 86 ? -1.194 -2.172 -6.496 1 94.12 86 ALA A CA 1
ATOM 645 C C . ALA A 1 86 ? -1.051 -1.939 -4.992 1 94.12 86 ALA A C 1
ATOM 647 O O . ALA A 1 86 ? -2.012 -2.109 -4.238 1 94.12 86 ALA A O 1
ATOM 648 N N . ARG A 1 87 ? 0.188 -1.636 -4.574 1 91 87 ARG A N 1
ATOM 649 C CA . ARG A 1 87 ? 0.541 -1.256 -3.211 1 91 87 ARG A CA 1
ATOM 650 C C . ARG A 1 87 ? 0.443 -2.449 -2.268 1 91 87 ARG A C 1
ATOM 652 O O . ARG A 1 87 ? 0.342 -2.279 -1.051 1 91 87 ARG A O 1
ATOM 659 N N . SER A 1 88 ? 0.37 -3.668 -2.783 1 95.25 88 SER A N 1
ATOM 660 C CA . SER A 1 88 ? 0.486 -4.867 -1.956 1 95.25 88 SER A CA 1
ATOM 661 C C . SER A 1 88 ? 1.932 -5.344 -1.876 1 95.25 88 SER A C 1
ATOM 663 O O . SER A 1 88 ? 2.828 -4.73 -2.457 1 95.25 88 SER A O 1
ATOM 665 N N . ALA A 1 89 ? 2.133 -6.375 -1.102 1 96.75 89 ALA A N 1
ATOM 666 C CA . ALA A 1 89 ? 3.482 -6.91 -0.931 1 96.75 89 ALA A CA 1
ATOM 667 C C . ALA A 1 89 ? 4.086 -7.309 -2.275 1 96.75 89 ALA A C 1
ATOM 669 O O . ALA A 1 89 ? 3.4 -7.871 -3.129 1 96.75 89 ALA A O 1
ATOM 670 N N . PHE A 1 90 ? 5.32 -6.934 -2.457 1 98 90 PHE A N 1
ATOM 671 C CA . PHE A 1 90 ? 6.043 -7.254 -3.682 1 98 90 PHE A CA 1
ATOM 672 C C . PHE A 1 90 ? 7.219 -8.18 -3.389 1 98 90 PHE A C 1
ATOM 674 O O . PHE A 1 90 ? 7.938 -7.98 -2.406 1 98 90 PHE A O 1
ATOM 681 N N . PRO A 1 91 ? 7.426 -9.203 -4.195 1 98.38 91 PRO A N 1
ATOM 682 C CA . PRO A 1 91 ? 8.523 -10.141 -3.936 1 98.38 91 PRO A CA 1
ATOM 683 C C . PRO A 1 91 ? 9.859 -9.438 -3.695 1 98.38 91 PRO A C 1
ATOM 685 O O . PRO A 1 91 ? 10.164 -8.445 -4.363 1 98.38 91 PRO A O 1
ATOM 688 N N . PHE A 1 92 ? 10.633 -9.914 -2.695 1 97.62 92 PHE A N 1
ATOM 689 C CA . PHE A 1 92 ? 11.977 -9.477 -2.326 1 97.62 92 PHE A CA 1
ATOM 690 C C . PHE A 1 92 ? 11.93 -8.117 -1.626 1 97.62 92 PHE A C 1
ATOM 692 O O . PHE A 1 92 ? 12.812 -7.797 -0.833 1 97.62 92 PHE A O 1
ATOM 699 N N . ALA A 1 93 ? 10.906 -7.332 -1.825 1 97 93 ALA A N 1
ATOM 700 C CA . ALA A 1 93 ? 10.844 -5.984 -1.264 1 97 93 ALA A CA 1
ATOM 701 C C . ALA A 1 93 ? 9.992 -5.953 0.001 1 97 93 ALA A C 1
ATOM 703 O O . ALA A 1 93 ? 10.164 -5.082 0.854 1 97 93 ALA A O 1
ATOM 704 N N . HIS A 1 94 ? 9.086 -6.914 0.138 1 95.12 94 HIS A N 1
ATOM 705 C CA . HIS A 1 94 ? 8.086 -6.863 1.197 1 95.12 94 HIS A CA 1
ATOM 706 C C . HIS A 1 94 ? 8.734 -6.977 2.574 1 95.12 94 HIS A C 1
ATOM 708 O O . HIS A 1 94 ? 8.125 -6.598 3.58 1 95.12 94 HIS A O 1
ATOM 714 N N . ARG A 1 95 ? 9.953 -7.336 2.682 1 92.75 95 ARG A N 1
ATOM 715 C CA . ARG A 1 95 ? 10.672 -7.461 3.949 1 92.75 95 ARG A CA 1
ATOM 716 C C . ARG A 1 95 ? 11.375 -6.16 4.312 1 92.75 95 ARG A C 1
ATOM 718 O O . ARG A 1 95 ? 11.945 -6.035 5.398 1 92.75 95 ARG A O 1
ATOM 725 N N . PHE A 1 96 ? 11.344 -5.184 3.428 1 95.38 96 PHE A N 1
ATOM 726 C CA . PHE A 1 96 ? 12.078 -3.941 3.617 1 95.38 96 PHE A CA 1
ATOM 727 C C . PHE A 1 96 ? 11.18 -2.736 3.4 1 95.38 96 PHE A C 1
ATOM 729 O O . PHE A 1 96 ? 11.297 -2.035 2.395 1 95.38 96 PHE A O 1
ATOM 736 N N . PRO A 1 97 ? 10.336 -2.457 4.355 1 93.62 97 PRO A N 1
ATOM 737 C CA . PRO A 1 97 ? 9.492 -1.27 4.219 1 93.62 97 PRO A CA 1
ATOM 738 C C . PRO A 1 97 ? 10.297 0.025 4.145 1 93.62 97 PRO A C 1
ATOM 740 O O . PRO A 1 97 ? 11.484 0.038 4.477 1 93.62 97 PRO A O 1
ATOM 743 N N . PRO A 1 98 ? 9.695 1.141 3.719 1 94.31 98 PRO A N 1
ATOM 744 C CA . PRO A 1 98 ? 10.398 2.398 3.457 1 94.31 98 PRO A CA 1
ATOM 745 C C . PRO A 1 98 ? 11.188 2.898 4.668 1 94.31 98 PRO A C 1
ATOM 747 O O . PRO A 1 98 ? 12.336 3.324 4.527 1 94.31 98 PRO A O 1
ATOM 750 N N . GLN A 1 99 ? 10.633 2.838 5.855 1 93.81 99 GLN A N 1
ATOM 751 C CA . GLN A 1 99 ? 11.273 3.355 7.062 1 93.81 99 GLN A CA 1
ATOM 752 C C . GLN A 1 99 ? 12.586 2.637 7.34 1 93.81 99 GLN A C 1
ATOM 754 O O . GLN A 1 99 ? 13.523 3.232 7.871 1 93.81 99 GLN A O 1
ATOM 759 N N . THR A 1 100 ? 12.648 1.365 6.855 1 93.88 100 THR A N 1
ATOM 760 C CA . THR A 1 100 ? 13.812 0.534 7.133 1 93.88 100 THR A CA 1
ATOM 761 C C . THR A 1 100 ? 15 0.957 6.266 1 93.88 100 THR A C 1
ATOM 763 O O . THR A 1 100 ? 16.062 1.277 6.785 1 93.88 100 THR A O 1
ATOM 766 N N . TRP A 1 101 ? 14.75 1.044 5.016 1 95.12 101 TRP A N 1
ATOM 767 C CA . TRP A 1 101 ? 15.906 1.361 4.184 1 95.12 101 TRP A CA 1
ATOM 768 C C . TRP A 1 101 ? 16.219 2.855 4.219 1 95.12 101 TRP A C 1
ATOM 770 O O . TRP A 1 101 ? 17.359 3.264 4.051 1 95.12 101 TRP A O 1
ATOM 780 N N . LEU A 1 102 ? 15.219 3.73 4.496 1 96.75 102 LEU A N 1
ATOM 781 C CA . LEU A 1 102 ? 15.469 5.156 4.68 1 96.75 102 LEU A CA 1
ATOM 782 C C . LEU A 1 102 ? 16.406 5.402 5.859 1 96.75 102 LEU A C 1
ATOM 784 O O . LEU A 1 102 ? 17.266 6.285 5.801 1 96.75 102 LEU A O 1
ATOM 788 N N . SER A 1 103 ? 16.25 4.609 6.875 1 96.5 103 SER A N 1
ATOM 789 C CA . SER A 1 103 ? 17.047 4.801 8.086 1 96.5 103 SER A CA 1
ATOM 790 C C . SER A 1 103 ? 18.406 4.117 7.969 1 96.5 103 SER A C 1
ATOM 792 O O . SER A 1 103 ? 19.391 4.555 8.578 1 96.5 103 SER A O 1
ATOM 794 N N . ALA A 1 104 ? 18.5 3.076 7.164 1 97 104 ALA A N 1
ATOM 795 C CA . ALA A 1 104 ? 19.672 2.213 7.188 1 97 104 ALA A CA 1
ATOM 796 C C . ALA A 1 104 ? 20.688 2.633 6.125 1 97 104 ALA A C 1
ATOM 798 O O . ALA A 1 104 ? 21.891 2.641 6.375 1 97 104 ALA A O 1
ATOM 799 N N . LEU A 1 105 ? 20.234 3.023 4.922 1 97.12 105 LEU A N 1
ATOM 800 C CA . LEU A 1 105 ? 21.109 3.301 3.793 1 97.12 105 LEU A CA 1
ATOM 801 C C . LEU A 1 105 ? 21.719 4.695 3.908 1 97.12 105 LEU A C 1
ATOM 803 O O . LEU A 1 105 ? 21 5.672 4.145 1 97.12 105 LEU A O 1
ATOM 807 N N . ARG A 1 106 ? 23.016 4.742 3.688 1 95.88 106 ARG A N 1
ATOM 808 C CA . ARG A 1 106 ? 23.734 6.008 3.793 1 95.88 106 ARG A CA 1
ATOM 809 C C . ARG A 1 106 ? 24.547 6.273 2.537 1 95.88 106 ARG A C 1
ATOM 811 O O . ARG A 1 106 ? 25.312 5.414 2.094 1 95.88 106 ARG A O 1
ATOM 818 N N . PRO A 1 107 ? 24.281 7.418 1.988 1 93.94 107 PRO A N 1
ATOM 819 C CA . PRO A 1 107 ? 25.141 7.758 0.852 1 93.94 107 PRO A CA 1
ATOM 820 C C . PRO A 1 107 ? 26.609 7.93 1.251 1 93.94 107 PRO A C 1
ATOM 822 O O . PRO A 1 107 ? 26.891 8.469 2.324 1 93.94 107 PRO A O 1
ATOM 825 N N . CYS A 1 108 ? 27.375 7.383 0.273 1 87.25 108 CYS A N 1
ATOM 826 C CA . CYS A 1 108 ? 28.812 7.539 0.479 1 87.25 108 CYS A CA 1
ATOM 827 C C . CYS A 1 108 ? 29.359 8.703 -0.341 1 87.25 108 CYS A C 1
ATOM 829 O O . CYS A 1 108 ? 28.969 8.898 -1.491 1 87.25 108 CYS A O 1
ATOM 831 N N . GLY A 1 109 ? 29.906 9.742 0.102 1 74.5 109 GLY A N 1
ATOM 832 C CA . GLY A 1 109 ? 30.438 10.945 -0.529 1 74.5 109 GLY A CA 1
ATOM 833 C C . GLY A 1 109 ? 31.391 10.648 -1.668 1 74.5 109 GLY A C 1
ATOM 834 O O . GLY A 1 109 ? 31.516 11.445 -2.602 1 74.5 109 GLY A O 1
ATOM 835 N N . ALA A 1 110 ? 32.125 9.594 -1.719 1 69.25 110 ALA A N 1
ATOM 836 C CA . ALA A 1 110 ? 33.281 9.406 -2.631 1 69.25 110 ALA A CA 1
ATOM 837 C C . ALA A 1 110 ? 32.844 8.602 -3.857 1 69.25 110 ALA A C 1
ATOM 839 O O . ALA A 1 110 ? 33.688 7.984 -4.516 1 69.25 110 ALA A O 1
ATOM 840 N N . ALA A 1 111 ? 31.703 8.797 -4.371 1 72 111 ALA A N 1
ATOM 841 C CA . ALA A 1 111 ? 31.328 7.961 -5.508 1 72 111 ALA A CA 1
ATOM 842 C C . ALA A 1 111 ? 31.719 8.625 -6.828 1 72 111 ALA A C 1
ATOM 844 O O . ALA A 1 111 ? 31.719 9.852 -6.934 1 72 111 ALA A O 1
ATOM 845 N N . PRO A 1 112 ? 32.281 7.832 -7.832 1 80.62 112 PRO A N 1
ATOM 846 C CA . PRO A 1 112 ? 32.531 8.375 -9.172 1 80.62 112 PRO A CA 1
ATOM 847 C C . PRO A 1 112 ? 31.297 9.086 -9.75 1 80.62 112 PRO A C 1
ATOM 849 O O . PRO A 1 112 ? 30.172 8.812 -9.336 1 80.62 112 PRO A O 1
ATOM 852 N N . PRO A 1 113 ? 31.641 10.07 -10.609 1 83.25 113 PRO A N 1
ATOM 853 C CA . PRO A 1 113 ? 30.516 10.773 -11.234 1 83.25 113 PRO A CA 1
ATOM 854 C C . PRO A 1 113 ? 29.531 9.828 -11.914 1 83.25 113 PRO A C 1
ATOM 856 O O . PRO A 1 113 ? 29.938 8.852 -12.547 1 83.25 113 PRO A O 1
ATOM 859 N N . GLY A 1 114 ? 28.328 9.992 -11.633 1 88.62 114 GLY A N 1
ATOM 860 C CA . GLY A 1 114 ? 27.297 9.211 -12.289 1 88.62 114 GLY A CA 1
ATOM 861 C C . GLY A 1 114 ? 26.891 7.973 -11.508 1 88.62 114 GLY A C 1
ATOM 862 O O . GLY A 1 114 ? 25.969 7.258 -11.906 1 88.62 114 GLY A O 1
ATOM 863 N N . LEU A 1 115 ? 27.656 7.793 -10.453 1 91.88 115 LEU A N 1
ATOM 864 C CA . LEU A 1 115 ? 27.375 6.605 -9.648 1 91.88 115 LEU A CA 1
ATOM 865 C C . LEU A 1 115 ? 26.969 6.988 -8.234 1 91.88 115 LEU A C 1
ATOM 867 O O . LEU A 1 115 ? 27.516 7.941 -7.664 1 91.88 115 LEU A O 1
ATOM 871 N N . LEU A 1 116 ? 25.984 6.312 -7.773 1 93.94 116 LEU A N 1
ATOM 872 C CA . LEU A 1 116 ? 25.562 6.426 -6.383 1 93.94 116 LEU A CA 1
ATOM 873 C C . LEU A 1 116 ? 26.109 5.277 -5.547 1 93.94 116 LEU A C 1
ATOM 875 O O . LEU A 1 116 ? 25.984 4.113 -5.926 1 93.94 116 LEU A O 1
ATOM 879 N N . SER A 1 117 ? 26.812 5.656 -4.531 1 93.94 117 SER A N 1
ATOM 880 C CA . SER A 1 117 ? 27.359 4.656 -3.613 1 93.94 117 SER A CA 1
ATOM 881 C C . SER A 1 117 ? 26.688 4.738 -2.248 1 93.94 117 SER A C 1
ATOM 883 O O . SER A 1 117 ? 26.594 5.82 -1.657 1 93.94 117 SER A O 1
ATOM 885 N N . LEU A 1 118 ? 26.203 3.598 -1.837 1 95.5 118 LEU A N 1
ATOM 886 C CA . LEU A 1 118 ? 25.5 3.527 -0.567 1 95.5 118 LEU A CA 1
ATOM 887 C C . LEU A 1 118 ? 26.109 2.463 0.34 1 95.5 118 LEU A C 1
ATOM 889 O O . LEU A 1 118 ? 26.688 1.492 -0.142 1 95.5 118 LEU A O 1
ATOM 893 N N . GLN A 1 119 ? 25.922 2.688 1.619 1 94.94 119 GLN A N 1
ATOM 894 C CA . GLN A 1 119 ? 26.344 1.709 2.615 1 94.94 119 GLN A CA 1
ATOM 895 C C . GLN A 1 119 ? 25.281 1.537 3.701 1 94.94 119 GLN A C 1
ATOM 897 O O . GLN A 1 119 ? 24.453 2.418 3.904 1 94.94 119 GLN A O 1
ATOM 902 N N . ALA A 1 120 ? 25.281 0.418 4.273 1 95.31 120 ALA A N 1
ATOM 903 C CA . ALA A 1 120 ? 24.422 0.119 5.418 1 95.31 120 ALA A CA 1
ATOM 904 C C . ALA A 1 120 ? 25.062 -0.934 6.32 1 95.31 120 ALA A C 1
ATOM 906 O O . ALA A 1 120 ? 25.891 -1.724 5.867 1 95.31 120 ALA A O 1
ATOM 907 N N . GLU A 1 121 ? 24.734 -0.86 7.609 1 94.5 121 GLU A N 1
ATOM 908 C CA . GLU A 1 121 ? 25.078 -1.992 8.461 1 94.5 121 GLU A CA 1
ATOM 909 C C . GLU A 1 121 ? 24.281 -3.238 8.07 1 94.5 121 GLU A C 1
ATOM 911 O O . GLU A 1 121 ? 23.062 -3.174 7.883 1 94.5 121 GLU A O 1
ATOM 916 N N . GLU A 1 122 ? 24.922 -4.281 7.949 1 90.31 122 GLU A N 1
ATOM 917 C CA . GLU A 1 122 ? 24.297 -5.516 7.48 1 90.31 122 GLU A CA 1
ATOM 918 C C . GLU A 1 122 ? 23.141 -5.93 8.398 1 90.31 122 GLU A C 1
ATOM 920 O O . GLU A 1 122 ? 22.125 -6.438 7.93 1 90.31 122 GLU A O 1
ATOM 925 N N . ASP A 1 123 ? 23.281 -5.684 9.617 1 92.25 123 ASP A N 1
ATOM 926 C CA . ASP A 1 123 ? 22.281 -6.102 10.594 1 92.25 123 ASP A CA 1
ATOM 927 C C . ASP A 1 123 ? 21.016 -5.23 10.5 1 92.25 123 ASP A C 1
ATOM 929 O O . ASP A 1 123 ? 19.953 -5.617 10.977 1 92.25 123 ASP A O 1
ATOM 933 N N . ALA A 1 124 ? 21.172 -4.086 9.906 1 94.38 124 ALA A N 1
ATOM 934 C CA . ALA A 1 124 ? 20.031 -3.186 9.75 1 94.38 124 ALA A CA 1
ATOM 935 C C . ALA A 1 124 ? 19.156 -3.598 8.562 1 94.38 124 ALA A C 1
ATOM 937 O O . ALA A 1 124 ? 17.984 -3.23 8.484 1 94.38 124 ALA A O 1
ATOM 938 N N . LEU A 1 125 ? 19.75 -4.328 7.676 1 94.62 125 LEU A N 1
ATOM 939 C CA . LEU A 1 125 ? 19.031 -4.801 6.492 1 94.62 125 LEU A CA 1
ATOM 940 C C . LEU A 1 125 ? 19.359 -6.266 6.215 1 94.62 125 LEU A C 1
ATOM 942 O O . LEU A 1 125 ? 19.859 -6.602 5.141 1 94.62 125 LEU A O 1
ATOM 946 N N . PRO A 1 126 ? 19 -7.074 7.137 1 92.31 126 PRO A N 1
ATOM 947 C CA . PRO A 1 126 ? 19.328 -8.492 6.941 1 92.31 126 PRO A CA 1
ATOM 948 C C . PRO A 1 126 ? 18.703 -9.07 5.68 1 92.31 126 PRO A C 1
ATOM 950 O O . PRO A 1 126 ? 17.5 -8.945 5.469 1 92.31 126 PRO A O 1
ATOM 953 N N . GLY A 1 127 ? 19.562 -9.641 4.809 1 92.56 127 GLY A N 1
ATOM 954 C CA . GLY A 1 127 ? 19.094 -10.336 3.621 1 92.56 127 GLY A CA 1
ATOM 955 C C . GLY A 1 127 ? 18.844 -9.406 2.445 1 92.56 127 GLY A C 1
ATOM 956 O O . GLY A 1 127 ? 18.375 -9.844 1.396 1 92.56 127 GLY A O 1
ATOM 957 N N . PHE A 1 128 ? 19.203 -8.125 2.562 1 95.56 128 PHE A N 1
ATOM 958 C CA . PHE A 1 128 ? 18.906 -7.137 1.533 1 95.56 128 PHE A CA 1
ATOM 959 C C . PHE A 1 128 ? 19.703 -7.422 0.266 1 95.56 128 PHE A C 1
ATOM 961 O O . PHE A 1 128 ? 19.156 -7.41 -0.837 1 95.56 128 PHE A O 1
ATOM 968 N N . ALA A 1 129 ? 20.938 -7.727 0.437 1 95.12 129 ALA A N 1
ATOM 969 C CA . ALA A 1 129 ? 21.797 -8.016 -0.711 1 95.12 129 ALA A CA 1
ATOM 970 C C . ALA A 1 129 ? 21.297 -9.242 -1.471 1 95.12 129 ALA A C 1
ATOM 972 O O . ALA A 1 129 ? 21.266 -9.242 -2.703 1 95.12 129 ALA A O 1
ATOM 973 N N . ALA A 1 130 ? 20.984 -10.242 -0.717 1 94.56 130 ALA A N 1
ATOM 974 C CA . ALA A 1 130 ? 20.484 -11.469 -1.33 1 94.56 130 ALA A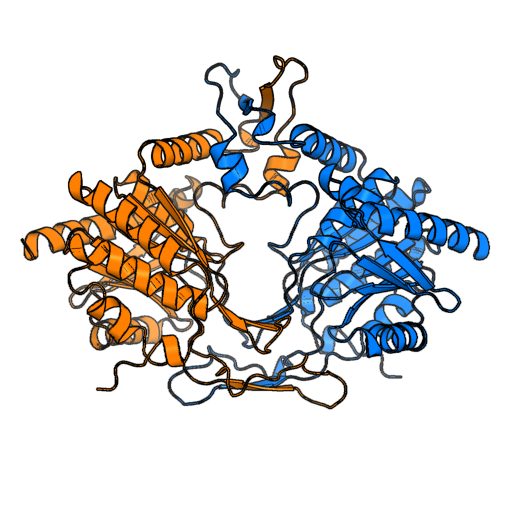 CA 1
ATOM 975 C C . ALA A 1 130 ? 19.188 -11.211 -2.088 1 94.56 130 ALA A C 1
ATOM 977 O O . ALA A 1 130 ? 18.953 -11.773 -3.16 1 94.56 130 ALA A O 1
ATOM 978 N N . ALA A 1 131 ? 18.312 -10.383 -1.552 1 96.19 131 ALA A N 1
ATOM 979 C CA . ALA A 1 131 ? 17.047 -10.031 -2.197 1 96.19 131 ALA A CA 1
ATOM 980 C C . ALA A 1 131 ? 17.297 -9.312 -3.523 1 96.19 131 ALA A C 1
ATOM 982 O O . ALA A 1 131 ? 16.672 -9.656 -4.539 1 96.19 131 ALA A O 1
ATOM 983 N N . LEU A 1 132 ? 18.234 -8.375 -3.51 1 97.12 132 LEU A N 1
ATOM 984 C CA . LEU A 1 132 ? 18.578 -7.637 -4.723 1 97.12 132 LEU A CA 1
ATOM 985 C C . LEU A 1 132 ? 19.109 -8.578 -5.797 1 97.12 132 LEU A C 1
ATOM 987 O O . LEU A 1 132 ? 18.672 -8.523 -6.945 1 97.12 132 LEU A O 1
ATOM 991 N N . ARG A 1 133 ? 19.969 -9.453 -5.41 1 96.75 133 ARG A N 1
ATOM 992 C CA . ARG A 1 133 ? 20.594 -10.383 -6.348 1 96.75 133 ARG A CA 1
ATOM 993 C C . ARG A 1 133 ? 19.562 -11.328 -6.953 1 96.75 133 ARG A C 1
ATOM 995 O O . ARG A 1 133 ? 19.531 -11.523 -8.172 1 96.75 133 ARG A O 1
ATOM 1002 N N . SER A 1 134 ? 18.75 -11.836 -6.062 1 97.38 134 SER A N 1
ATOM 1003 C CA . SER A 1 134 ? 17.734 -12.773 -6.527 1 97.38 134 SER A CA 1
ATOM 1004 C C . SER A 1 134 ? 16.781 -12.109 -7.508 1 97.38 134 SER A C 1
ATOM 1006 O O . SER A 1 134 ? 16.438 -12.688 -8.539 1 97.38 134 SER A O 1
ATOM 1008 N N . TYR A 1 135 ? 16.391 -10.906 -7.238 1 97.75 135 TYR A N 1
ATOM 1009 C CA . TYR A 1 135 ? 15.484 -10.18 -8.117 1 97.75 135 TYR A CA 1
ATOM 1010 C C . TYR A 1 135 ? 16.141 -9.906 -9.469 1 97.75 135 TYR A C 1
ATOM 1012 O O . TYR A 1 135 ? 15.531 -10.133 -10.516 1 97.75 135 TYR A O 1
ATOM 1020 N N . GLN A 1 136 ? 17.312 -9.453 -9.43 1 97.19 136 GLN A N 1
ATOM 1021 C CA . GLN A 1 136 ? 18.016 -9.062 -10.648 1 97.19 136 GLN A CA 1
ATOM 1022 C C . GLN A 1 136 ? 18.359 -10.281 -11.5 1 97.19 136 GLN A C 1
ATOM 1024 O O . GLN A 1 136 ? 18.328 -10.219 -12.727 1 97.19 136 GLN A O 1
ATOM 1029 N N . GLU A 1 137 ? 18.688 -11.359 -10.812 1 97.44 137 GLU A N 1
ATOM 1030 C CA . GLU A 1 137 ? 18.938 -12.602 -11.531 1 97.44 137 GLU A CA 1
ATOM 1031 C C . GLU A 1 137 ? 17.688 -13.078 -12.273 1 97.44 137 GLU A C 1
ATOM 1033 O O . GLU A 1 137 ? 17.75 -13.484 -13.43 1 97.44 137 GLU A O 1
ATOM 1038 N N . ALA A 1 138 ? 16.562 -13.016 -11.633 1 97.75 138 ALA A N 1
ATOM 1039 C CA . ALA A 1 138 ? 15.305 -13.406 -12.258 1 97.75 138 ALA A CA 1
ATOM 1040 C C . ALA A 1 138 ? 14.945 -12.477 -13.414 1 97.75 138 ALA A C 1
ATOM 1042 O O . ALA A 1 138 ? 14.484 -12.93 -14.461 1 97.75 138 ALA A O 1
ATOM 1043 N N . ALA A 1 139 ? 15.18 -11.219 -13.219 1 96 139 ALA A N 1
ATOM 1044 C CA . ALA A 1 139 ? 14.914 -10.234 -14.258 1 96 139 ALA A CA 1
ATOM 1045 C C . ALA A 1 139 ? 15.805 -10.461 -15.477 1 96 139 ALA A C 1
ATOM 1047 O O . ALA A 1 139 ? 15.336 -10.445 -16.609 1 96 139 ALA A O 1
ATOM 1048 N N . ALA A 1 140 ? 17.062 -10.695 -15.242 1 96.38 140 ALA A N 1
ATOM 1049 C CA . ALA A 1 140 ? 18.031 -10.922 -16.312 1 96.38 140 ALA A CA 1
ATOM 1050 C C . ALA A 1 140 ? 17.703 -12.203 -17.078 1 96.38 140 ALA A C 1
ATOM 1052 O O . ALA A 1 140 ? 17.828 -12.25 -18.297 1 96.38 140 ALA A O 1
ATOM 1053 N N . ALA A 1 141 ? 17.297 -13.195 -16.328 1 97.31 141 ALA A N 1
ATOM 1054 C CA . ALA A 1 141 ? 16.969 -14.484 -16.938 1 97.31 141 ALA A CA 1
ATOM 1055 C C . ALA A 1 141 ? 15.609 -14.43 -17.641 1 97.31 141 ALA A C 1
ATOM 1057 O O . ALA A 1 141 ? 15.273 -15.32 -18.422 1 97.31 141 ALA A O 1
ATOM 1058 N N . GLY A 1 142 ? 14.836 -13.375 -17.344 1 97.81 142 GLY A N 1
ATOM 1059 C CA . GLY A 1 142 ? 13.5 -13.266 -17.906 1 97.81 142 GLY A CA 1
ATOM 1060 C C . GLY A 1 142 ? 12.516 -14.25 -17.312 1 97.81 142 GLY A C 1
ATOM 1061 O O . GLY A 1 142 ? 11.617 -14.734 -18.016 1 97.81 142 GLY A O 1
ATOM 1062 N N . THR A 1 143 ? 12.734 -14.602 -16.078 1 98.69 143 THR A N 1
ATOM 1063 C CA . THR A 1 143 ? 11.891 -15.625 -15.477 1 98.69 143 THR A CA 1
ATOM 1064 C C . THR A 1 143 ? 10.859 -14.992 -14.547 1 98.69 143 THR A C 1
ATOM 1066 O O . THR A 1 143 ? 10.07 -15.703 -13.914 1 98.69 143 THR A O 1
ATOM 1069 N N . PHE A 1 144 ? 10.898 -13.68 -14.492 1 98.69 144 PHE A N 1
ATOM 1070 C CA . PHE A 1 144 ? 9.953 -12.984 -13.625 1 98.69 144 PHE A CA 1
ATOM 1071 C C . PHE A 1 144 ? 9.266 -11.852 -14.367 1 98.69 144 PHE A C 1
ATOM 1073 O O . PHE A 1 144 ? 9.922 -11.016 -14.992 1 98.69 144 PHE A O 1
ATOM 1080 N N . LEU A 1 145 ? 7.977 -11.812 -14.359 1 98.69 145 LEU A N 1
ATOM 1081 C CA . LEU A 1 145 ? 7.16 -10.734 -14.914 1 98.69 145 LEU A CA 1
ATOM 1082 C C . LEU A 1 145 ? 6.043 -10.344 -13.953 1 98.69 145 LEU A C 1
ATOM 1084 O O . LEU A 1 145 ? 5.27 -11.203 -13.516 1 98.69 145 LEU A O 1
ATOM 1088 N N . ALA A 1 146 ? 6.035 -9.141 -13.594 1 98.31 146 ALA A N 1
ATOM 1089 C CA . ALA A 1 146 ? 4.996 -8.641 -12.703 1 98.31 146 ALA A CA 1
ATOM 1090 C C . ALA A 1 146 ? 3.984 -7.785 -13.461 1 98.31 146 ALA A C 1
ATOM 1092 O O . ALA A 1 146 ? 4.367 -6.938 -14.273 1 98.31 146 ALA A O 1
ATOM 1093 N N . VAL A 1 147 ? 2.727 -8.031 -13.258 1 98.12 147 VAL A N 1
ATOM 1094 C CA . VAL A 1 147 ? 1.625 -7.277 -13.844 1 98.12 147 VAL A CA 1
ATOM 1095 C C . VAL A 1 147 ? 0.687 -6.785 -12.75 1 98.12 147 VAL A C 1
ATOM 1097 O O . VAL A 1 147 ? 0.184 -7.578 -11.945 1 98.12 147 VAL A O 1
ATOM 1100 N N . GLU A 1 148 ? 0.448 -5.508 -12.75 1 97 148 GLU A N 1
ATOM 1101 C CA . GLU A 1 148 ? -0.277 -4.871 -11.656 1 97 148 GLU A CA 1
ATOM 1102 C C . GLU A 1 148 ? -1.759 -4.723 -11.984 1 97 148 GLU A C 1
ATOM 1104 O O . GLU A 1 148 ? -2.115 -4.391 -13.117 1 97 148 GLU A O 1
ATOM 1109 N N . PHE A 1 149 ? -2.65 -4.98 -11.008 1 95.94 149 PHE A N 1
ATOM 1110 C CA . PHE A 1 149 ? -4.066 -4.645 -11.094 1 95.94 149 PHE A CA 1
ATOM 1111 C C . PHE A 1 149 ? -4.508 -3.83 -9.883 1 95.94 149 PHE A C 1
ATOM 1113 O O . PHE A 1 149 ? -3.771 -3.723 -8.898 1 95.94 149 PHE A O 1
ATOM 1120 N N . THR A 1 150 ? -5.656 -3.201 -9.938 1 91.75 150 THR A N 1
ATOM 1121 C CA . THR A 1 150 ? -6.164 -2.432 -8.812 1 91.75 150 THR A CA 1
ATOM 1122 C C . THR A 1 150 ? -7.586 -2.859 -8.461 1 91.75 150 THR A C 1
ATOM 1124 O O . THR A 1 150 ? -7.867 -3.225 -7.32 1 91.75 150 THR A O 1
ATOM 1127 N N . THR A 1 151 ? -8.43 -2.904 -9.461 1 92.19 151 THR A N 1
ATOM 1128 C CA . THR A 1 151 ? -9.836 -3.172 -9.203 1 92.19 151 THR A CA 1
ATOM 1129 C C . THR A 1 151 ? -10.172 -4.629 -9.5 1 92.19 151 THR A C 1
ATOM 1131 O O . THR A 1 151 ? -9.383 -5.34 -10.133 1 92.19 151 THR A O 1
ATOM 1134 N N . LEU A 1 152 ? -11.344 -5.004 -9.07 1 91.44 152 LEU A N 1
ATOM 1135 C CA . LEU A 1 152 ? -11.867 -6.324 -9.406 1 91.44 152 LEU A CA 1
ATOM 1136 C C . LEU A 1 152 ? -11.945 -6.512 -10.914 1 91.44 152 LEU A C 1
ATOM 1138 O O . LEU A 1 152 ? -11.562 -7.562 -11.438 1 91.44 152 LEU A O 1
ATOM 1142 N N . ALA A 1 153 ? -12.352 -5.488 -11.602 1 88.69 153 ALA A N 1
ATOM 1143 C CA . ALA A 1 153 ? -12.453 -5.559 -13.055 1 88.69 153 ALA A CA 1
ATOM 1144 C C . ALA A 1 153 ? -11.086 -5.785 -13.695 1 88.69 153 ALA A C 1
ATOM 1146 O O . ALA A 1 153 ? -10.93 -6.648 -14.562 1 88.69 153 ALA A O 1
ATOM 1147 N N . ASP A 1 154 ? -10.094 -4.988 -13.242 1 92.75 154 ASP A N 1
ATOM 1148 C CA . ASP A 1 154 ? -8.719 -5.195 -13.711 1 92.75 154 ASP A CA 1
ATOM 1149 C C . ASP A 1 154 ? -8.289 -6.645 -13.516 1 92.75 154 ASP A C 1
ATOM 1151 O O . ASP A 1 154 ? -7.781 -7.281 -14.438 1 92.75 154 ASP A O 1
ATOM 1155 N N . TYR A 1 155 ? -8.523 -7.047 -12.352 1 93.81 155 TYR A N 1
ATOM 1156 C CA . TYR A 1 155 ? -8.094 -8.383 -11.945 1 93.81 155 TYR A CA 1
ATOM 1157 C C . TYR A 1 155 ? -8.68 -9.445 -12.867 1 93.81 155 TYR A C 1
ATOM 1159 O O . TYR A 1 155 ? -7.953 -10.312 -13.367 1 93.81 155 TYR A O 1
ATOM 1167 N N . LEU A 1 156 ? -9.914 -9.391 -13.086 1 90.62 156 LEU A N 1
ATOM 1168 C CA . LEU A 1 156 ? -10.602 -10.422 -13.859 1 90.62 156 LEU A CA 1
ATOM 1169 C C . LEU A 1 156 ? -10.102 -10.438 -15.305 1 90.62 156 LEU A C 1
ATOM 1171 O O . LEU A 1 156 ? -9.812 -11.5 -15.852 1 90.62 156 LEU A O 1
ATOM 1175 N N . HIS A 1 157 ? -9.984 -9.328 -15.891 1 91.88 157 HIS A N 1
ATOM 1176 C CA . HIS A 1 157 ? -9.523 -9.25 -17.266 1 91.88 157 HIS A CA 1
ATOM 1177 C C . HIS A 1 157 ? -8.07 -9.719 -17.391 1 91.88 157 HIS A C 1
ATOM 1179 O O . HIS A 1 157 ? -7.73 -10.453 -18.312 1 91.88 157 HIS A O 1
ATOM 1185 N N . LEU A 1 158 ? -7.297 -9.297 -16.469 1 94.81 158 LEU A N 1
ATOM 1186 C CA . LEU A 1 158 ? -5.883 -9.648 -16.531 1 94.81 158 LEU A CA 1
ATOM 1187 C C . LEU A 1 158 ? -5.676 -11.117 -16.188 1 94.81 158 LEU A C 1
ATOM 1189 O O . LEU A 1 158 ? -4.773 -11.766 -16.719 1 94.81 158 LEU A O 1
ATOM 1193 N N . LEU A 1 159 ? -6.457 -11.578 -15.273 1 93.69 159 LEU A N 1
ATOM 1194 C CA . LEU A 1 159 ? -6.41 -13.008 -14.961 1 93.69 159 LEU A CA 1
ATOM 1195 C C . LEU A 1 159 ? -6.73 -13.836 -16.203 1 93.69 159 LEU A C 1
ATOM 1197 O O . LEU A 1 159 ? -6.035 -14.812 -16.484 1 93.69 159 LEU A O 1
ATOM 1201 N N . GLN A 1 160 ? -7.758 -13.461 -16.891 1 91.62 160 GLN A N 1
ATOM 1202 C CA . GLN A 1 160 ? -8.109 -14.156 -18.125 1 91.62 160 GLN A CA 1
ATOM 1203 C C . GLN A 1 160 ? -6.957 -14.133 -19.125 1 91.62 160 GLN A C 1
ATOM 1205 O O . GLN A 1 160 ? -6.59 -15.164 -19.672 1 91.62 160 GLN A O 1
ATOM 1210 N N . ALA A 1 161 ? -6.449 -12.953 -19.297 1 94.12 161 ALA A N 1
ATOM 1211 C CA . ALA A 1 161 ? -5.34 -12.797 -20.234 1 94.12 161 ALA A CA 1
ATOM 1212 C C . ALA A 1 161 ? -4.145 -13.648 -19.812 1 94.12 161 ALA A C 1
ATOM 1214 O O . ALA A 1 161 ? -3.502 -14.289 -20.641 1 94.12 161 ALA A O 1
ATOM 1215 N N . ALA A 1 162 ? -3.838 -13.672 -18.562 1 96.19 162 ALA A N 1
ATOM 1216 C CA . ALA A 1 162 ? -2.707 -14.438 -18.047 1 96.19 162 ALA A CA 1
ATOM 1217 C C . ALA A 1 162 ? -2.934 -15.938 -18.219 1 96.19 162 ALA A C 1
ATOM 1219 O O . ALA A 1 162 ? -2.027 -16.656 -18.641 1 96.19 162 ALA A O 1
ATOM 1220 N N . ALA A 1 163 ? -4.109 -16.391 -17.859 1 93.88 163 ALA A N 1
ATOM 1221 C CA . ALA A 1 163 ? -4.445 -17.797 -18.016 1 93.88 163 ALA A CA 1
ATOM 1222 C C . ALA A 1 163 ? -4.336 -18.234 -19.484 1 93.88 163 ALA A C 1
ATOM 1224 O O . ALA A 1 163 ? -3.783 -19.297 -19.781 1 93.88 163 ALA A O 1
ATOM 1225 N N . GLN A 1 164 ? -4.867 -17.406 -20.312 1 94.25 164 GLN A N 1
ATOM 1226 C CA . GLN A 1 164 ? -4.793 -17.703 -21.75 1 94.25 164 GLN A CA 1
ATOM 1227 C C . GLN A 1 164 ? -3.348 -17.719 -22.234 1 94.25 164 GLN A C 1
ATOM 1229 O O . GLN A 1 164 ? -2.99 -18.531 -23.094 1 94.25 164 GLN A O 1
ATOM 1234 N N . ALA A 1 165 ? -2.613 -16.844 -21.719 1 96.75 165 ALA A N 1
ATOM 1235 C CA . ALA A 1 165 ? -1.194 -16.797 -22.078 1 96.75 165 ALA A CA 1
ATOM 1236 C C . ALA A 1 165 ? -0.489 -18.078 -21.672 1 96.75 165 ALA A C 1
ATOM 1238 O O . ALA A 1 165 ? 0.424 -18.531 -22.375 1 96.75 165 ALA A O 1
ATOM 1239 N N . LEU A 1 166 ? -0.9 -18.719 -20.594 1 96.75 166 LEU A N 1
ATOM 1240 C CA . LEU A 1 166 ? -0.234 -19.906 -20.078 1 96.75 166 LEU A CA 1
ATOM 1241 C C . LEU A 1 166 ? -0.822 -21.172 -20.688 1 96.75 166 LEU A C 1
ATOM 1243 O O . LEU A 1 166 ? -0.235 -22.25 -20.562 1 96.75 166 LEU A O 1
ATOM 1247 N N . ASN A 1 167 ? -1.939 -21.047 -21.344 1 95.75 167 ASN A N 1
ATOM 1248 C CA . ASN A 1 167 ? -2.693 -22.188 -21.828 1 95.75 167 ASN A CA 1
ATOM 1249 C C . ASN A 1 167 ? -1.834 -23.094 -22.719 1 95.75 167 ASN A C 1
ATOM 1251 O O . ASN A 1 167 ? -1.854 -24.312 -22.594 1 95.75 167 ASN A O 1
ATOM 1255 N N . PRO A 1 168 ? -1.026 -22.484 -23.609 1 96.75 168 PRO A N 1
ATOM 1256 C CA . PRO A 1 168 ? -0.233 -23.328 -24.5 1 96.75 168 PRO A CA 1
ATOM 1257 C C . PRO A 1 168 ? 0.784 -24.188 -23.766 1 96.75 168 PRO A C 1
ATOM 1259 O O . PRO A 1 168 ? 1.305 -25.156 -24.328 1 96.75 168 PRO A O 1
ATOM 1262 N N . LEU A 1 169 ? 1.09 -23.953 -22.547 1 97.12 169 LEU A N 1
ATOM 1263 C CA . LEU A 1 169 ? 2.092 -24.688 -21.781 1 97.12 169 LEU A CA 1
ATOM 1264 C C . LEU A 1 169 ? 1.514 -26 -21.234 1 97.12 169 LEU A C 1
ATOM 1266 O O . LEU A 1 169 ? 2.258 -26.859 -20.797 1 97.12 169 LEU A O 1
ATOM 1270 N N . GLY A 1 170 ? 0.193 -26.047 -21.297 1 94.75 170 GLY A N 1
ATOM 1271 C CA . GLY A 1 170 ? -0.45 -27.266 -20.844 1 94.75 170 GLY A CA 1
ATOM 1272 C C . GLY A 1 170 ? -0.182 -27.578 -19.375 1 94.75 170 GLY A C 1
ATOM 1273 O O . GLY A 1 170 ? -0.359 -26.719 -18.516 1 94.75 170 GLY A O 1
ATOM 1274 N N . SER A 1 171 ? 0.259 -28.844 -19.125 1 95.5 171 SER A N 1
ATOM 1275 C CA . SER A 1 171 ? 0.423 -29.328 -17.766 1 95.5 171 SER A CA 1
ATOM 1276 C C . SER A 1 171 ? 1.652 -28.719 -17.109 1 95.5 171 SER A C 1
ATOM 1278 O O . SER A 1 171 ? 1.823 -28.812 -15.891 1 95.5 171 SER A O 1
ATOM 1280 N N . SER A 1 172 ? 2.49 -28.047 -17.875 1 97.44 172 SER A N 1
ATOM 1281 C CA . SER A 1 172 ? 3.672 -27.391 -17.312 1 97.44 172 SER A CA 1
ATOM 1282 C C . SER A 1 172 ? 3.318 -26.047 -16.703 1 97.44 172 SER A C 1
ATOM 1284 O O . SER A 1 172 ? 4.152 -25.422 -16.047 1 97.44 172 SER A O 1
ATOM 1286 N N . ALA A 1 173 ? 2.076 -25.641 -16.875 1 97.12 173 ALA A N 1
ATOM 1287 C CA . ALA A 1 173 ? 1.587 -24.406 -16.297 1 97.12 173 ALA A CA 1
ATOM 1288 C C . ALA A 1 173 ? 0.914 -24.656 -14.945 1 97.12 173 ALA A C 1
ATOM 1290 O O . ALA A 1 173 ? 0.187 -25.625 -14.781 1 97.12 173 ALA A O 1
ATOM 1291 N N . MET A 1 174 ? 1.242 -23.797 -14.031 1 96.94 174 MET A N 1
ATOM 1292 C CA . MET A 1 174 ? 0.58 -23.781 -12.727 1 96.94 174 MET A CA 1
ATOM 1293 C C . MET A 1 174 ? -0.17 -22.469 -12.516 1 96.94 174 MET A C 1
ATOM 1295 O O . MET A 1 174 ? 0.321 -21.406 -12.891 1 96.94 174 MET A O 1
ATOM 1299 N N . ILE A 1 175 ? -1.361 -22.531 -12 1 95.44 175 ILE A N 1
ATOM 1300 C CA . ILE A 1 175 ? -2.156 -21.359 -11.641 1 95.44 175 ILE A CA 1
ATOM 1301 C C . ILE A 1 175 ? -2.375 -21.312 -10.133 1 95.44 175 ILE A C 1
ATOM 1303 O O . ILE A 1 175 ? -3.074 -22.172 -9.578 1 95.44 175 ILE A O 1
ATOM 1307 N N . TYR A 1 176 ? -1.699 -20.391 -9.477 1 96.06 176 TYR A N 1
ATOM 1308 C CA . TYR A 1 176 ? -1.661 -20.188 -8.031 1 96.06 176 TYR A CA 1
ATOM 1309 C C . TYR A 1 176 ? -2.506 -18.984 -7.629 1 96.06 176 TYR A C 1
ATOM 1311 O O . TYR A 1 176 ? -2.035 -17.844 -7.672 1 96.06 176 TYR A O 1
ATOM 1319 N N . LEU A 1 177 ? -3.775 -19.203 -7.203 1 93.56 177 LEU A N 1
ATOM 1320 C CA . LEU A 1 177 ? -4.762 -18.156 -6.984 1 93.56 177 LEU A CA 1
ATOM 1321 C C . LEU A 1 177 ? -4.77 -17.703 -5.523 1 93.56 177 LEU A C 1
ATOM 1323 O O . LEU A 1 177 ? -5.676 -18.062 -4.77 1 93.56 177 LEU A O 1
ATOM 1327 N N . ALA A 1 178 ? -3.873 -16.812 -5.172 1 93.81 178 ALA A N 1
ATOM 1328 C CA . ALA A 1 178 ? -3.715 -16.422 -3.771 1 93.81 178 ALA A CA 1
ATOM 1329 C C . ALA A 1 178 ? -4.32 -15.039 -3.516 1 93.81 178 ALA A C 1
ATOM 1331 O O . ALA A 1 178 ? -4.344 -14.562 -2.377 1 93.81 178 ALA A O 1
ATOM 1332 N N . ALA A 1 179 ? -4.859 -14.352 -4.516 1 93.88 179 ALA A N 1
ATOM 1333 C CA . ALA A 1 179 ? -5.453 -13.031 -4.324 1 93.88 179 ALA A CA 1
ATOM 1334 C C . ALA A 1 179 ? -6.773 -13.133 -3.562 1 93.88 179 ALA A C 1
ATOM 1336 O O . ALA A 1 179 ? -7.52 -14.094 -3.723 1 93.88 179 ALA A O 1
ATOM 1337 N N . ALA A 1 180 ? -7.016 -12.133 -2.727 1 91.62 180 ALA A N 1
ATOM 1338 C CA . ALA A 1 180 ? -8.328 -11.977 -2.104 1 91.62 180 ALA A CA 1
ATOM 1339 C C . ALA A 1 180 ? -9.305 -11.289 -3.053 1 91.62 180 ALA A C 1
ATOM 1341 O O . ALA A 1 180 ? -9.258 -10.07 -3.232 1 91.62 180 ALA A O 1
ATOM 1342 N N . VAL A 1 181 ? -10.188 -12.062 -3.586 1 89.62 181 VAL A N 1
ATOM 1343 C CA . VAL A 1 181 ? -11.07 -11.57 -4.637 1 89.62 181 VAL A CA 1
ATOM 1344 C C . VAL A 1 181 ? -12.461 -11.312 -4.066 1 89.62 181 VAL A C 1
ATOM 1346 O O . VAL A 1 181 ? -13.016 -12.164 -3.367 1 89.62 181 VAL A O 1
ATOM 1349 N N . SER A 1 182 ? -12.953 -10.156 -4.422 1 87.69 182 SER A N 1
ATOM 1350 C CA . SER A 1 182 ? -14.297 -9.828 -3.957 1 87.69 182 SER A CA 1
ATOM 1351 C C . SER A 1 182 ? -15.336 -10.758 -4.578 1 87.69 182 SER A C 1
ATOM 1353 O O . SER A 1 182 ? -15.289 -11.039 -5.777 1 87.69 182 SER A O 1
ATOM 1355 N N . ASP A 1 183 ? -16.203 -11.195 -3.693 1 81.19 183 ASP A N 1
ATOM 1356 C CA . ASP A 1 183 ? -17.312 -12.008 -4.18 1 81.19 183 ASP A CA 1
ATOM 1357 C C . ASP A 1 183 ? -18.5 -11.125 -4.586 1 81.19 183 ASP A C 1
ATOM 1359 O O . ASP A 1 183 ? -19.5 -11.625 -5.109 1 81.19 183 ASP A O 1
ATOM 1363 N N . PHE A 1 184 ? -18.328 -9.773 -4.359 1 81.94 184 PHE A N 1
ATOM 1364 C CA . PHE A 1 184 ? -19.422 -8.852 -4.633 1 81.94 184 PHE A CA 1
ATOM 1365 C C . PHE A 1 184 ? -18.953 -7.695 -5.504 1 81.94 184 PHE A C 1
ATOM 1367 O O . PHE A 1 184 ? -17.766 -7.336 -5.48 1 81.94 184 PHE A O 1
ATOM 1374 N N . TYR A 1 185 ? -19.828 -7.18 -6.234 1 81.31 185 TYR A N 1
ATOM 1375 C CA . TYR A 1 185 ? -19.516 -5.988 -7.02 1 81.31 185 TYR A CA 1
ATOM 1376 C C . TYR A 1 185 ? -20.781 -5.16 -7.254 1 81.31 185 TYR A C 1
ATOM 1378 O O . TYR A 1 185 ? -21.891 -5.602 -6.945 1 81.31 185 TYR A O 1
ATOM 1386 N N . VAL A 1 186 ? -20.594 -3.926 -7.555 1 77.81 186 VAL A N 1
ATOM 1387 C CA . VAL A 1 186 ? -21.672 -3.035 -7.965 1 77.81 186 VAL A CA 1
ATOM 1388 C C . VAL A 1 186 ? -21.703 -2.914 -9.484 1 77.81 186 VAL A C 1
ATOM 1390 O O . VAL A 1 186 ? -20.75 -2.406 -10.086 1 77.81 186 VAL A O 1
ATOM 1393 N N . PRO A 1 187 ? -22.797 -3.367 -10.023 1 73.81 187 PRO A N 1
ATOM 1394 C CA . PRO A 1 187 ? -22.875 -3.207 -11.477 1 73.81 187 PRO A CA 1
ATOM 1395 C C . PRO A 1 187 ? -22.781 -1.749 -11.914 1 73.81 187 PRO A C 1
ATOM 1397 O O . PRO A 1 187 ? -23.297 -0.858 -11.234 1 73.81 187 PRO A O 1
ATOM 1400 N N . VAL A 1 188 ? -22.125 -1.474 -13.023 1 69.44 188 VAL A N 1
ATOM 1401 C CA . VAL A 1 188 ? -21.906 -0.131 -13.547 1 69.44 188 VAL A CA 1
ATOM 1402 C C . VAL A 1 188 ? -23.234 0.595 -13.695 1 69.44 188 VAL A C 1
ATOM 1404 O O . VAL A 1 188 ? -23.328 1.796 -13.422 1 69.44 188 VAL A O 1
ATOM 1407 N N . SER A 1 189 ? -24.203 -0.113 -14.109 1 70.25 189 SER A N 1
ATOM 1408 C CA . SER A 1 189 ? -25.516 0.463 -14.336 1 70.25 189 SER A CA 1
ATOM 1409 C C . SER A 1 189 ? -26.141 0.955 -13.039 1 70.25 189 SER A C 1
ATOM 1411 O O . SER A 1 189 ? -27.047 1.791 -13.055 1 70.25 189 SER A O 1
ATOM 1413 N N . GLU A 1 190 ? -25.641 0.508 -11.945 1 69.94 190 GLU A N 1
ATOM 1414 C CA . GLU A 1 190 ? -26.219 0.85 -10.648 1 69.94 190 GLU A CA 1
ATOM 1415 C C . GLU A 1 190 ? -25.297 1.759 -9.844 1 69.94 190 GLU A C 1
ATOM 1417 O O . GLU A 1 190 ? -25.625 2.131 -8.711 1 69.94 190 GLU A O 1
ATOM 1422 N N . MET A 1 191 ? -24.25 2.129 -10.469 1 68.19 191 MET A N 1
ATOM 1423 C CA . MET A 1 191 ? -23.281 2.955 -9.758 1 68.19 191 MET A CA 1
ATOM 1424 C C . MET A 1 191 ? -23.703 4.418 -9.75 1 68.19 191 MET A C 1
ATOM 1426 O O . MET A 1 191 ? -24.062 4.969 -10.789 1 68.19 191 MET A O 1
ATOM 1430 N N . PRO A 1 192 ? -23.766 5 -8.539 1 65 192 PRO A N 1
ATOM 1431 C CA . PRO A 1 192 ? -24.031 6.438 -8.531 1 65 192 PRO A CA 1
ATOM 1432 C C . PRO A 1 192 ? -22.953 7.246 -9.258 1 65 192 PRO A C 1
ATOM 1434 O O . PRO A 1 192 ? -21.766 6.906 -9.188 1 65 192 PRO A O 1
ATOM 1437 N N . GLU A 1 193 ? -23.391 8.203 -10.062 1 61.03 193 GLU A N 1
ATOM 1438 C CA . GLU A 1 193 ? -22.484 9 -10.883 1 61.03 193 GLU A CA 1
ATOM 1439 C C . GLU A 1 193 ? -21.594 9.906 -10.023 1 61.03 193 GLU A C 1
ATOM 1441 O O . GLU A 1 193 ? -20.469 10.211 -10.398 1 61.03 193 GLU A O 1
ATOM 1446 N N . HIS A 1 194 ? -22.203 10.375 -8.984 1 56.88 194 HIS A N 1
ATOM 1447 C CA . HIS A 1 194 ? -21.469 11.352 -8.188 1 56.88 194 HIS A CA 1
ATOM 1448 C C . HIS A 1 194 ? -21.156 10.805 -6.801 1 56.88 194 HIS A C 1
ATOM 1450 O O . HIS A 1 194 ? -21.688 9.766 -6.406 1 56.88 194 HIS A O 1
ATOM 1456 N N . LYS A 1 195 ? -20.125 11.578 -6.215 1 58.22 195 LYS A N 1
ATOM 1457 C CA . LYS A 1 195 ? -19.766 11.211 -4.848 1 58.22 195 LYS A CA 1
ATOM 1458 C C . LYS A 1 195 ? -21 11.086 -3.969 1 58.22 195 LYS A C 1
ATOM 1460 O O . LYS A 1 195 ? -21.891 11.93 -4.02 1 58.22 195 LYS A O 1
ATOM 1465 N N . ILE A 1 196 ? -21.156 9.891 -3.432 1 58.53 196 ILE A N 1
ATOM 1466 C CA . ILE A 1 196 ? -22.25 9.688 -2.49 1 58.53 196 ILE A CA 1
ATOM 1467 C C . ILE A 1 196 ? -22.219 10.773 -1.418 1 58.53 196 ILE A C 1
ATOM 1469 O O . ILE A 1 196 ? -21.188 10.992 -0.78 1 58.53 196 ILE A O 1
ATOM 1473 N N . GLN A 1 197 ? -23.188 11.766 -1.55 1 56.69 197 GLN A N 1
ATOM 1474 C CA . GLN A 1 197 ? -23.234 12.898 -0.624 1 56.69 197 GLN A CA 1
ATOM 1475 C C . GLN A 1 197 ? -23.703 12.453 0.759 1 56.69 197 GLN A C 1
ATOM 1477 O O . GLN A 1 197 ? -24.625 11.641 0.878 1 56.69 197 GLN A O 1
ATOM 1482 N N . SER A 1 198 ? -22.922 12.75 1.788 1 56.12 198 SER A N 1
ATOM 1483 C CA . SER A 1 198 ? -23.203 12.398 3.18 1 56.12 198 SER A CA 1
ATOM 1484 C C . SER A 1 198 ? -24.438 13.125 3.695 1 56.12 198 SER A C 1
ATOM 1486 O O . SER A 1 198 ? -24.906 12.852 4.801 1 56.12 198 SER A O 1
ATOM 1488 N N . SER A 1 199 ? -24.922 14.242 3.111 1 51.91 199 SER A N 1
ATOM 1489 C CA . SER A 1 199 ? -25.906 15.102 3.77 1 51.91 199 SER A CA 1
ATOM 1490 C C . SER A 1 199 ? -27.234 14.375 3.963 1 51.91 199 SER A C 1
ATOM 1492 O O . SER A 1 199 ? -28.125 14.867 4.66 1 51.91 199 SER A O 1
ATOM 1494 N N . ARG A 1 200 ? -27.438 13.25 3.361 1 53.03 200 ARG A N 1
ATOM 1495 C CA . ARG A 1 200 ? -28.859 12.922 3.289 1 53.03 200 ARG A CA 1
ATOM 1496 C C . ARG A 1 200 ? -29.141 11.578 3.939 1 53.03 200 ARG A C 1
ATOM 1498 O O . ARG A 1 200 ? -30.109 10.898 3.57 1 53.03 200 ARG A O 1
ATOM 1505 N N . GLY A 1 201 ? -28.328 11.102 5.004 1 61.09 201 GLY A N 1
ATOM 1506 C CA . GLY A 1 201 ? -28.781 9.914 5.723 1 61.09 201 GLY A CA 1
ATOM 1507 C C . GLY A 1 201 ? -27.828 8.742 5.598 1 61.09 201 GLY A C 1
ATOM 1508 O O . GLY A 1 201 ? -26.672 8.914 5.191 1 61.09 201 GLY A O 1
ATOM 1509 N N . PRO A 1 202 ? -28.312 7.613 6.105 1 70.88 202 PRO A N 1
ATOM 1510 C CA . PRO A 1 202 ? -27.516 6.387 6.062 1 70.88 202 PRO A CA 1
ATOM 1511 C C . PRO A 1 202 ? -27.203 5.93 4.637 1 70.88 202 PRO A C 1
ATOM 1513 O O . PRO A 1 202 ? -28.016 6.145 3.73 1 70.88 202 PRO A O 1
ATOM 1516 N N . LEU A 1 203 ? -26 5.613 4.434 1 74.75 203 LEU A N 1
ATOM 1517 C CA . LEU A 1 203 ? -25.594 5.094 3.133 1 74.75 203 LEU A CA 1
ATOM 1518 C C . LEU A 1 203 ? -25.953 3.619 3 1 74.75 203 LEU A C 1
ATOM 1520 O O . LEU A 1 203 ? -25.609 2.811 3.867 1 74.75 203 LEU A O 1
ATOM 1524 N N . GLN A 1 204 ? -26.859 3.324 1.999 1 76.62 204 GLN A N 1
ATOM 1525 C CA . GLN A 1 204 ? -27.203 1.94 1.693 1 76.62 204 GLN A CA 1
ATOM 1526 C C . GLN A 1 204 ? -26.547 1.486 0.39 1 76.62 204 GLN A C 1
ATOM 1528 O O . GLN A 1 204 ? -26.719 2.131 -0.648 1 76.62 204 GLN A O 1
ATOM 1533 N N . ILE A 1 205 ? -25.75 0.494 0.531 1 76.12 205 ILE A N 1
ATOM 1534 C CA . ILE A 1 205 ? -25.078 -0.05 -0.649 1 76.12 205 ILE A CA 1
ATOM 1535 C C . ILE A 1 205 ? -25.578 -1.47 -0.912 1 76.12 205 ILE A C 1
ATOM 1537 O O . ILE A 1 205 ? -25.641 -2.295 0.004 1 76.12 205 ILE A O 1
ATOM 1541 N N . THR A 1 206 ? -26.062 -1.665 -2.135 1 77.5 206 THR A N 1
ATOM 1542 C CA . THR A 1 206 ? -26.453 -3.008 -2.564 1 77.5 206 THR A CA 1
ATOM 1543 C C . THR A 1 206 ? -25.453 -3.547 -3.588 1 77.5 206 THR A C 1
ATOM 1545 O O . THR A 1 206 ? -25.141 -2.879 -4.578 1 77.5 206 THR A O 1
ATOM 1548 N N . MET A 1 207 ? -24.922 -4.676 -3.248 1 80.94 207 MET A N 1
ATOM 1549 C CA . MET A 1 207 ? -23.953 -5.285 -4.148 1 80.94 207 MET A CA 1
ATOM 1550 C C . MET A 1 207 ? -24.438 -6.645 -4.637 1 80.94 207 MET A C 1
ATOM 1552 O O . MET A 1 207 ? -25.141 -7.352 -3.918 1 80.94 207 MET A O 1
ATOM 1556 N N . LYS A 1 208 ? -24.031 -6.93 -5.859 1 80.38 208 LYS A N 1
ATOM 1557 C CA . LYS A 1 208 ? -24.344 -8.227 -6.449 1 80.38 208 LYS A CA 1
ATOM 1558 C C . LYS A 1 208 ? -23.172 -9.188 -6.332 1 80.38 208 LYS A C 1
ATOM 1560 O O . LYS A 1 208 ? -22.016 -8.766 -6.207 1 80.38 208 LYS A O 1
ATOM 1565 N N . MET A 1 209 ? -23.531 -10.398 -6.391 1 80 209 MET A N 1
ATOM 1566 C CA . MET A 1 209 ? -22.484 -11.422 -6.367 1 80 209 MET A CA 1
ATOM 1567 C C . MET A 1 209 ? -21.734 -11.461 -7.695 1 80 209 MET A C 1
ATOM 1569 O O . MET A 1 209 ? -22.328 -11.312 -8.758 1 80 209 MET A O 1
ATOM 1573 N N . VAL A 1 210 ? -20.438 -11.523 -7.531 1 76.12 210 VAL A N 1
ATOM 1574 C CA . VAL A 1 210 ? -19.641 -11.711 -8.742 1 76.12 210 VAL A CA 1
ATOM 1575 C C . VAL A 1 210 ? -19.984 -13.062 -9.375 1 76.12 210 VAL A C 1
ATOM 1577 O O . VAL A 1 210 ? -20.016 -14.086 -8.688 1 76.12 210 VAL A O 1
ATOM 1580 N N . PRO A 1 211 ? -20.422 -12.883 -10.625 1 64.5 211 PRO A N 1
ATOM 1581 C CA . PRO A 1 211 ? -20.766 -14.156 -11.266 1 64.5 211 PRO A CA 1
ATOM 1582 C C . PRO A 1 211 ? -19.719 -15.242 -11.047 1 64.5 211 PRO A C 1
ATOM 1584 O O . PRO A 1 211 ? -18.516 -14.938 -10.977 1 64.5 211 PRO A O 1
ATOM 1587 N N . LYS A 1 212 ? -20.031 -16.391 -10.547 1 56.5 212 LYS A N 1
ATOM 1588 C CA . LYS A 1 212 ? -19.188 -17.547 -10.266 1 56.5 212 LYS A CA 1
ATOM 1589 C C . LYS A 1 212 ? -18.016 -17.625 -11.242 1 56.5 212 LYS A C 1
ATOM 1591 O O . LYS A 1 212 ? -18.109 -18.312 -12.266 1 56.5 212 LYS A O 1
ATOM 1596 N N . MET A 1 213 ? -17.594 -16.609 -11.68 1 51.25 213 MET A N 1
ATOM 1597 C CA . MET A 1 213 ? -16.5 -16.578 -12.648 1 51.25 213 MET A CA 1
ATOM 1598 C C . MET A 1 213 ? -15.344 -17.469 -12.203 1 51.25 213 MET A C 1
ATOM 1600 O O . MET A 1 213 ? -14.406 -17.703 -12.961 1 51.25 213 MET A O 1
ATOM 1604 N N . LEU A 1 214 ? -15.141 -17.656 -10.867 1 53.94 214 LEU A N 1
ATOM 1605 C CA . LEU A 1 214 ? -13.984 -18.469 -10.5 1 53.94 214 LEU A CA 1
ATOM 1606 C C . LEU A 1 214 ? -14.078 -19.859 -11.117 1 53.94 214 LEU A C 1
ATOM 1608 O O . LEU A 1 214 ? -13.055 -20.453 -11.484 1 53.94 214 LEU A O 1
ATOM 1612 N N . SER A 1 215 ? -15.25 -20.406 -11.172 1 51.88 215 SER A N 1
ATOM 1613 C CA . SER A 1 215 ? -15.391 -21.781 -11.664 1 51.88 215 SER A CA 1
ATOM 1614 C C . SER A 1 215 ? -14.984 -21.891 -13.125 1 51.88 215 SER A C 1
ATOM 1616 O O . SER A 1 215 ? -14.18 -22.75 -13.492 1 51.88 215 SER A O 1
ATOM 1618 N N . PRO A 1 216 ? -15.711 -21.203 -13.906 1 53.03 216 PRO A N 1
ATOM 1619 C CA . PRO A 1 216 ? -15.398 -21.344 -15.328 1 53.03 216 PRO A CA 1
ATOM 1620 C C . PRO A 1 216 ? -13.969 -20.906 -15.656 1 53.03 216 PRO A C 1
ATOM 1622 O O . PRO A 1 216 ? -13.359 -21.438 -16.578 1 53.03 216 PRO A O 1
ATOM 1625 N N . LEU A 1 217 ? -13.562 -19.828 -14.938 1 56.5 217 LEU A N 1
ATOM 1626 C CA . LEU A 1 217 ? -12.508 -18.953 -15.445 1 56.5 217 LEU A CA 1
ATOM 1627 C C . LEU A 1 217 ? -11.219 -19.734 -15.664 1 56.5 217 LEU A C 1
ATOM 1629 O O . LEU A 1 217 ? -10.664 -19.719 -16.766 1 56.5 217 LEU A O 1
ATOM 1633 N N . VAL A 1 218 ? -10.859 -20.5 -14.609 1 61.25 218 VAL A N 1
ATOM 1634 C CA . VAL A 1 218 ? -9.508 -21 -14.812 1 61.25 218 VAL A CA 1
ATOM 1635 C C . VAL A 1 218 ? -9.562 -22.312 -15.609 1 61.25 218 VAL A C 1
ATOM 1637 O O . VAL A 1 218 ? -8.703 -22.562 -16.469 1 61.25 218 VAL A O 1
ATOM 1640 N N . LYS A 1 219 ? -10.758 -22.922 -15.523 1 70.62 219 LYS A N 1
ATOM 1641 C CA . LYS A 1 219 ? -10.859 -24.203 -16.203 1 70.62 219 LYS A CA 1
ATOM 1642 C C . LYS A 1 219 ? -11.023 -24.031 -17.703 1 70.62 219 LYS A C 1
ATOM 1644 O O . LYS A 1 219 ? -10.461 -24.797 -18.5 1 70.62 219 LYS A O 1
ATOM 1649 N N . ASP A 1 220 ? -11.672 -22.938 -18 1 80.12 220 ASP A N 1
ATOM 1650 C CA . ASP A 1 220 ? -11.922 -22.75 -19.422 1 80.12 220 ASP A CA 1
ATOM 1651 C C . ASP A 1 220 ? -10.758 -22.047 -20.094 1 80.12 220 ASP A C 1
ATOM 1653 O O . ASP A 1 220 ? -10.508 -22.234 -21.297 1 80.12 220 ASP A O 1
ATOM 1657 N N . TRP A 1 221 ? -10.086 -21.281 -19.312 1 86.69 221 TRP A N 1
ATOM 1658 C CA . TRP A 1 221 ? -9.039 -20.453 -19.906 1 86.69 221 TRP A CA 1
ATOM 1659 C C . TRP A 1 221 ? -7.723 -21.219 -20 1 86.69 221 TRP A C 1
ATOM 1661 O O . TRP A 1 221 ? -6.93 -21 -20.906 1 86.69 221 TRP A O 1
ATOM 1671 N N . ALA A 1 222 ? -7.484 -22.109 -19.047 1 89.56 222 ALA A N 1
ATOM 1672 C CA . ALA A 1 222 ? -6.312 -22.984 -19.031 1 89.56 222 ALA A CA 1
ATOM 1673 C C . ALA A 1 222 ? -6.652 -24.344 -18.422 1 89.56 222 ALA A C 1
ATOM 1675 O O . ALA A 1 222 ? -6.168 -24.688 -17.344 1 89.56 222 ALA A O 1
ATOM 1676 N N . PRO A 1 223 ? -7.332 -25.125 -19.188 1 89 223 PRO A N 1
ATOM 1677 C CA . PRO A 1 223 ? -7.902 -26.359 -18.641 1 89 223 PRO A CA 1
ATOM 1678 C C . PRO A 1 223 ? -6.836 -27.391 -18.281 1 89 223 PRO A C 1
ATOM 1680 O O . PRO A 1 223 ? -7.082 -28.281 -17.453 1 89 223 PRO A O 1
ATOM 1683 N N . LYS A 1 224 ? -5.719 -27.297 -18.891 1 92.44 224 LYS A N 1
ATOM 1684 C CA . LYS A 1 224 ? -4.703 -28.328 -18.656 1 92.44 224 LYS A CA 1
ATOM 1685 C C . LYS A 1 224 ? -3.721 -27.906 -17.578 1 92.44 224 LYS A C 1
ATOM 1687 O O . LYS A 1 224 ? -2.801 -28.641 -17.234 1 92.44 224 LYS A O 1
ATOM 1692 N N . ALA A 1 225 ? -3.893 -26.703 -17.047 1 93.19 225 ALA A N 1
ATOM 1693 C CA . ALA A 1 225 ? -2.957 -26.188 -16.062 1 93.19 225 ALA A CA 1
ATOM 1694 C C . ALA A 1 225 ? -3.221 -26.797 -14.68 1 93.19 225 ALA A C 1
ATOM 1696 O O . ALA A 1 225 ? -4.34 -27.219 -14.391 1 93.19 225 ALA A O 1
ATOM 1697 N N . PHE A 1 226 ? -2.172 -26.906 -13.852 1 94.06 226 PHE A N 1
ATOM 1698 C CA . PHE A 1 226 ? -2.262 -27.297 -12.445 1 94.06 226 PHE A CA 1
ATOM 1699 C C . PHE A 1 226 ? -2.746 -26.125 -11.594 1 94.06 226 PHE A C 1
ATOM 1701 O O . PHE A 1 226 ? -2.018 -25.156 -11.398 1 94.06 226 PHE A O 1
ATOM 1708 N N . THR A 1 227 ? -3.939 -26.203 -11.047 1 92.81 227 THR A N 1
ATOM 1709 C CA . THR A 1 227 ? -4.574 -25.031 -10.43 1 92.81 227 THR A CA 1
ATOM 1710 C C . THR A 1 227 ? -4.672 -25.219 -8.914 1 92.81 227 THR A C 1
ATOM 1712 O O . THR A 1 227 ? -5.098 -26.266 -8.438 1 92.81 227 THR A O 1
ATOM 1715 N N . ILE A 1 228 ? -4.211 -24.172 -8.203 1 92.88 228 ILE A N 1
ATOM 1716 C CA . ILE A 1 228 ? -4.242 -24.109 -6.75 1 92.88 228 ILE A CA 1
ATOM 1717 C C . ILE A 1 228 ? -5.082 -22.922 -6.301 1 92.88 228 ILE A C 1
ATOM 1719 O O . ILE A 1 228 ? -4.895 -21.797 -6.785 1 92.88 228 ILE A O 1
ATOM 1723 N N . SER A 1 229 ? -5.977 -23.094 -5.406 1 90.19 229 SER A N 1
ATOM 1724 C CA . SER A 1 229 ? -6.754 -22.016 -4.816 1 90.19 229 SER A CA 1
ATOM 1725 C C . SER A 1 229 ? -6.566 -21.969 -3.303 1 90.19 229 SER A C 1
ATOM 1727 O O . SER A 1 229 ? -6.078 -22.922 -2.699 1 90.19 229 SER A O 1
ATOM 1729 N N . PHE A 1 230 ? -6.844 -20.797 -2.758 1 89 230 PHE A N 1
ATOM 1730 C CA . PHE A 1 230 ? -6.715 -20.578 -1.323 1 89 230 PHE A CA 1
ATOM 1731 C C . PHE A 1 230 ? -8.07 -20.234 -0.705 1 89 230 PHE A C 1
ATOM 1733 O O . PHE A 1 230 ? -8.867 -19.516 -1.305 1 89 230 PHE A O 1
ATOM 1740 N N . LYS A 1 231 ? -8.312 -20.828 0.457 1 81.62 231 LYS A N 1
ATOM 1741 C CA . LYS A 1 231 ? -9.547 -20.531 1.18 1 81.62 231 LYS A CA 1
ATOM 1742 C C . LYS A 1 231 ? -9.25 -20.109 2.617 1 81.62 231 LYS A C 1
ATOM 1744 O O . LYS A 1 231 ? -8.508 -20.797 3.33 1 81.62 231 LYS A O 1
ATOM 1749 N N . LEU A 1 232 ? -9.664 -18.922 2.846 1 77.69 232 LEU A N 1
ATOM 1750 C CA . LEU A 1 232 ? -9.578 -18.438 4.215 1 77.69 232 LEU A CA 1
ATOM 1751 C C . LEU A 1 232 ? -10.859 -18.766 4.988 1 77.69 232 LEU A C 1
ATOM 1753 O O . LEU A 1 232 ? -11.961 -18.453 4.527 1 77.69 232 LEU A O 1
ATOM 1757 N N . GLU A 1 233 ? -10.734 -19.547 6.051 1 69.75 233 GLU A N 1
ATOM 1758 C CA . GLU A 1 233 ? -11.914 -19.859 6.848 1 69.75 233 GLU A CA 1
ATOM 1759 C C . GLU A 1 233 ? -11.719 -19.469 8.312 1 69.75 233 GLU A C 1
ATOM 1761 O O . GLU A 1 233 ? -10.617 -19.625 8.852 1 69.75 233 GLU A O 1
ATOM 1766 N N . THR A 1 234 ? -12.641 -18.781 8.852 1 66.12 234 THR A N 1
ATOM 1767 C CA . THR A 1 234 ? -12.602 -18.328 10.242 1 66.12 234 THR A CA 1
ATOM 1768 C C . THR A 1 234 ? -12.992 -19.469 11.18 1 66.12 234 THR A C 1
ATOM 1770 O O . THR A 1 234 ? -12.641 -19.453 12.367 1 66.12 234 THR A O 1
ATOM 1773 N N . ASP A 1 235 ? -13.719 -20.438 10.648 1 66.38 235 ASP A N 1
ATOM 1774 C CA . ASP A 1 235 ? -14.148 -21.562 11.461 1 66.38 235 ASP A CA 1
ATOM 1775 C C . ASP A 1 235 ? -13.477 -22.859 11 1 66.38 235 ASP A C 1
ATOM 1777 O O . ASP A 1 235 ? -13.805 -23.391 9.93 1 66.38 235 ASP A O 1
ATOM 1781 N N . PRO A 1 236 ? -12.539 -23.344 11.805 1 66.62 236 PRO A N 1
ATOM 1782 C CA . PRO A 1 236 ? -11.805 -24.562 11.422 1 66.62 236 PRO A CA 1
ATOM 1783 C C . PRO A 1 236 ? -12.719 -25.75 11.172 1 66.62 236 PRO A C 1
ATOM 1785 O O . PRO A 1 236 ? -12.375 -26.641 10.383 1 66.62 236 PRO A O 1
ATOM 1788 N N . SER A 1 237 ? -13.883 -25.719 11.859 1 69 237 SER A N 1
ATOM 1789 C CA . SER A 1 237 ? -14.758 -26.875 11.773 1 69 237 SER A CA 1
ATOM 1790 C C . SER A 1 237 ? -15.359 -27.016 10.375 1 69 237 SER A C 1
ATOM 1792 O O . SER A 1 237 ? -15.75 -28.109 9.969 1 69 237 SER A O 1
ATOM 1794 N N . ILE A 1 238 ? -15.398 -25.875 9.695 1 72.56 238 ILE A N 1
ATOM 1795 C CA . ILE A 1 238 ? -16.031 -25.922 8.383 1 72.56 238 ILE A CA 1
ATOM 1796 C C . ILE A 1 238 ? -14.969 -25.781 7.293 1 72.56 238 ILE A C 1
ATOM 1798 O O . ILE A 1 238 ? -15.273 -25.875 6.105 1 72.56 238 ILE A O 1
ATOM 1802 N N . MET A 1 239 ? -13.766 -25.594 7.723 1 71.38 239 MET A N 1
ATOM 1803 C CA . MET A 1 239 ? -12.695 -25.266 6.785 1 71.38 239 MET A CA 1
ATOM 1804 C C . MET A 1 239 ? -12.5 -26.391 5.77 1 71.38 239 MET A C 1
ATOM 1806 O O . MET A 1 239 ? -12.461 -26.141 4.562 1 71.38 239 MET A O 1
ATOM 1810 N N . ILE A 1 240 ? -12.508 -27.578 6.258 1 75.56 240 ILE A N 1
ATOM 1811 C CA . ILE A 1 240 ? -12.195 -28.719 5.414 1 75.56 240 ILE A CA 1
ATOM 1812 C C . ILE A 1 240 ? -13.367 -29 4.469 1 75.56 240 ILE A C 1
ATOM 1814 O O . ILE A 1 240 ? -13.172 -29.203 3.27 1 75.56 240 ILE A O 1
ATOM 1818 N N . ASP A 1 241 ? -14.508 -28.875 5.02 1 75.69 241 ASP A N 1
ATOM 1819 C CA . ASP A 1 241 ? -15.688 -29.141 4.203 1 75.69 241 ASP A CA 1
ATOM 1820 C C . ASP A 1 241 ? -15.82 -28.125 3.07 1 75.69 241 ASP A C 1
ATOM 1822 O O . ASP A 1 241 ? -16.109 -28.5 1.931 1 75.69 241 ASP A O 1
ATOM 1826 N N . ARG A 1 242 ? -15.516 -26.984 3.346 1 73.5 242 ARG A N 1
ATOM 1827 C CA . ARG A 1 242 ? -15.609 -25.922 2.346 1 73.5 242 ARG A CA 1
ATOM 1828 C C . ARG A 1 242 ? -14.523 -26.078 1.281 1 73.5 242 ARG A C 1
ATOM 1830 O O . ARG A 1 242 ? -14.781 -25.859 0.095 1 73.5 242 ARG A O 1
ATOM 1837 N N . ALA A 1 243 ? -13.414 -26.453 1.812 1 74.56 243 ALA A N 1
ATOM 1838 C CA . ALA A 1 243 ? -12.305 -26.656 0.881 1 74.56 243 ALA A CA 1
ATOM 1839 C C . ALA A 1 243 ? -12.586 -27.828 -0.055 1 74.56 243 ALA A C 1
ATOM 1841 O O . ALA A 1 243 ? -12.312 -27.75 -1.255 1 74.56 243 ALA A O 1
ATOM 1842 N N . ARG A 1 244 ? -13.156 -28.812 0.434 1 76 244 ARG A N 1
ATOM 1843 C CA . ARG A 1 244 ? -13.5 -29.984 -0.376 1 76 244 ARG A CA 1
ATOM 1844 C C . ARG A 1 244 ? -14.602 -29.656 -1.377 1 76 244 ARG A C 1
ATOM 1846 O O . ARG A 1 244 ? -14.578 -30.125 -2.518 1 76 244 ARG A O 1
ATOM 1853 N N . ASN A 1 245 ? -15.5 -28.859 -0.895 1 74.06 245 ASN A N 1
ATOM 1854 C CA . ASN A 1 245 ? -16.547 -28.391 -1.798 1 74.06 245 ASN A CA 1
ATOM 1855 C C . ASN A 1 245 ? -15.977 -27.609 -2.969 1 74.06 245 ASN A C 1
ATOM 1857 O O . ASN A 1 245 ? -16.422 -27.766 -4.109 1 74.06 245 ASN A O 1
ATOM 1861 N N . ALA A 1 246 ? -15.016 -26.828 -2.641 1 71.56 246 ALA A N 1
ATOM 1862 C CA . ALA A 1 246 ? -14.375 -26.062 -3.695 1 71.56 246 ALA A CA 1
ATOM 1863 C C . ALA A 1 246 ? -13.703 -26.969 -4.723 1 71.56 246 ALA A C 1
ATOM 1865 O O . ALA A 1 246 ? -13.766 -26.703 -5.926 1 71.56 246 ALA A O 1
ATOM 1866 N N . LEU A 1 247 ? -13.086 -28.016 -4.223 1 75.25 247 LEU A N 1
ATOM 1867 C CA . LEU A 1 247 ? -12.445 -28.984 -5.113 1 75.25 247 LEU A CA 1
ATOM 1868 C C . LEU A 1 247 ? -13.461 -29.609 -6.059 1 75.25 247 LEU A C 1
ATOM 1870 O O . LEU A 1 247 ? -13.18 -29.797 -7.242 1 75.25 247 LEU A O 1
ATOM 1874 N N . GLU A 1 248 ? -14.578 -29.797 -5.477 1 70.94 248 GLU A N 1
ATOM 1875 C CA . GLU A 1 248 ? -15.633 -30.453 -6.25 1 70.94 248 GLU A CA 1
ATOM 1876 C C . GLU A 1 248 ? -16.266 -29.484 -7.25 1 70.94 248 GLU A C 1
ATOM 1878 O O . GLU A 1 248 ? -16.484 -29.844 -8.406 1 70.94 248 GLU A O 1
ATOM 1883 N N . VAL A 1 249 ? -16.438 -28.312 -6.758 1 66.94 249 VAL A N 1
ATOM 1884 C CA . VAL A 1 249 ? -17.172 -27.344 -7.547 1 66.94 249 VAL A CA 1
ATOM 1885 C C . VAL A 1 249 ? -16.281 -26.766 -8.633 1 66.94 249 VAL A C 1
ATOM 1887 O O . VAL A 1 249 ? -16.703 -26.625 -9.789 1 66.94 249 VAL A O 1
ATOM 1890 N N . TYR A 1 250 ? -15.047 -26.484 -8.258 1 66.5 250 TYR A N 1
ATOM 1891 C CA . TYR A 1 250 ? -14.219 -25.719 -9.18 1 66.5 250 TYR A CA 1
ATOM 1892 C C . TYR A 1 250 ? -13.227 -26.625 -9.906 1 66.5 250 TYR A C 1
ATOM 1894 O O . TYR A 1 250 ? -12.57 -26.188 -10.859 1 66.5 250 TYR A O 1
ATOM 1902 N N . ARG A 1 251 ? -13.211 -27.828 -9.57 1 66.94 251 ARG A N 1
ATOM 1903 C CA . ARG A 1 251 ? -12.352 -28.844 -10.18 1 66.94 251 ARG A CA 1
ATOM 1904 C C . ARG A 1 251 ? -10.891 -28.422 -10.141 1 66.94 251 ARG A C 1
ATOM 1906 O O . ARG A 1 251 ? -10.156 -28.594 -11.117 1 66.94 251 ARG A O 1
ATOM 1913 N N . HIS A 1 252 ? -10.594 -27.656 -9.102 1 73.12 252 HIS A N 1
ATOM 1914 C CA . HIS A 1 252 ? -9.188 -27.344 -8.875 1 73.12 252 HIS A CA 1
ATOM 1915 C C . HIS A 1 252 ? -8.422 -28.578 -8.383 1 73.12 252 HIS A C 1
ATOM 1917 O O . HIS A 1 252 ? -9.016 -29.5 -7.816 1 73.12 252 HIS A O 1
ATOM 1923 N N . GLN A 1 253 ? -7.184 -28.625 -8.703 1 79.25 253 GLN A N 1
ATOM 1924 C CA . GLN A 1 253 ? -6.406 -29.797 -8.273 1 79.25 253 GLN A CA 1
ATOM 1925 C C . GLN A 1 253 ? -6.082 -29.719 -6.789 1 79.25 253 GLN A C 1
ATOM 1927 O O . GLN A 1 253 ? -6.066 -30.734 -6.098 1 79.25 253 GLN A O 1
ATOM 1932 N N . VAL A 1 254 ? -5.832 -28.484 -6.32 1 89.25 254 VAL A N 1
ATOM 1933 C CA . VAL A 1 254 ? -5.395 -28.344 -4.934 1 89.25 254 VAL A CA 1
ATOM 1934 C C . VAL A 1 254 ? -6.078 -27.125 -4.297 1 89.25 254 VAL A C 1
ATOM 1936 O O . VAL A 1 254 ? -6.254 -26.094 -4.945 1 89.25 254 VAL A O 1
ATOM 1939 N N . VAL A 1 255 ? -6.488 -27.234 -3.043 1 89.12 255 VAL A N 1
ATOM 1940 C CA . VAL A 1 255 ? -6.965 -26.141 -2.219 1 89.12 255 VAL A CA 1
ATOM 1941 C C . VAL A 1 255 ? -6.09 -26 -0.976 1 89.12 255 VAL A C 1
ATOM 1943 O O . VAL A 1 255 ? -5.812 -26.984 -0.295 1 89.12 255 VAL A O 1
ATOM 1946 N N . VAL A 1 256 ? -5.551 -24.875 -0.764 1 90.5 256 VAL A N 1
ATOM 1947 C CA . VAL A 1 256 ? -4.828 -24.562 0.468 1 90.5 256 VAL A CA 1
ATOM 1948 C C . VAL A 1 256 ? -5.746 -23.828 1.442 1 90.5 256 VAL A C 1
ATOM 1950 O O . VAL A 1 256 ? -6.23 -22.734 1.144 1 90.5 256 VAL A O 1
ATOM 1953 N N . ALA A 1 257 ? -5.988 -24.422 2.574 1 87.88 257 ALA A N 1
ATOM 1954 C CA . ALA A 1 257 ? -6.879 -23.859 3.586 1 87.88 257 ALA A CA 1
ATOM 1955 C C . ALA A 1 257 ? -6.094 -23.312 4.773 1 87.88 257 ALA A C 1
ATOM 1957 O O . ALA A 1 257 ? -5.148 -23.953 5.246 1 87.88 257 ALA A O 1
ATOM 1958 N N . ASN A 1 258 ? -6.422 -22.047 5.148 1 83.31 258 ASN A N 1
ATOM 1959 C CA . ASN A 1 258 ? -5.805 -21.469 6.332 1 83.31 258 ASN A CA 1
ATOM 1960 C C . ASN A 1 258 ? -6.77 -20.547 7.078 1 83.31 258 ASN A C 1
ATOM 1962 O O . ASN A 1 258 ? -7.82 -20.188 6.547 1 83.31 258 ASN A O 1
ATOM 1966 N N . SER A 1 259 ? -6.395 -20.391 8.328 1 77.62 259 SER A N 1
ATOM 1967 C CA . SER A 1 259 ? -7.16 -19.438 9.125 1 77.62 259 SER A CA 1
ATOM 1968 C C . SER A 1 259 ? -6.484 -18.078 9.156 1 77.62 259 SER A C 1
ATOM 1970 O O . SER A 1 259 ? -5.301 -17.953 8.836 1 77.62 259 SER A O 1
ATOM 1972 N N . LEU A 1 260 ? -7.328 -17.031 9.5 1 73.06 260 LEU A N 1
ATOM 1973 C CA . LEU A 1 260 ? -6.812 -15.664 9.578 1 73.06 260 LEU A CA 1
ATOM 1974 C C . LEU A 1 260 ? -5.707 -15.562 10.617 1 73.06 260 LEU A C 1
ATOM 1976 O O . LEU A 1 260 ? -4.715 -14.852 10.414 1 73.06 260 LEU A O 1
ATOM 1980 N N . GLU A 1 261 ? -5.773 -16.359 11.625 1 73.25 261 GLU A N 1
ATOM 1981 C CA . GLU A 1 261 ? -4.879 -16.234 12.773 1 73.25 261 GLU A CA 1
ATOM 1982 C C . GLU A 1 261 ? -3.598 -17.031 12.57 1 73.25 261 GLU A C 1
ATOM 1984 O O . GLU A 1 261 ? -2.537 -16.672 13.078 1 73.25 261 GLU A O 1
ATOM 1989 N N . SER A 1 262 ? -3.727 -18.047 11.719 1 75.19 262 SER A N 1
ATOM 1990 C CA . SER A 1 262 ? -2.604 -18.969 11.672 1 75.19 262 SER A CA 1
ATOM 1991 C C . SER A 1 262 ? -2.01 -19.062 10.266 1 75.19 262 SER A C 1
ATOM 1993 O O . SER A 1 262 ? -1.26 -19.984 9.961 1 75.19 262 SER A O 1
ATOM 1995 N N . HIS A 1 263 ? -2.299 -18.094 9.508 1 72.88 263 HIS A N 1
ATOM 1996 C CA . HIS A 1 263 ? -1.953 -18.25 8.102 1 72.88 263 HIS A CA 1
ATOM 1997 C C . HIS A 1 263 ? -0.443 -18.219 7.898 1 72.88 263 HIS A C 1
ATOM 1999 O O . HIS A 1 263 ? 0.073 -18.766 6.926 1 72.88 263 HIS A O 1
ATOM 2005 N N . GLY A 1 264 ? 0.282 -17.766 8.82 1 83 264 GLY A N 1
ATOM 2006 C CA . GLY A 1 264 ? 1.729 -17.703 8.688 1 83 264 GLY A CA 1
ATOM 2007 C C . GLY A 1 264 ? 2.438 -18.906 9.25 1 83 264 GLY A C 1
ATOM 2008 O O . GLY A 1 264 ? 3.623 -19.125 8.992 1 83 264 GLY A O 1
ATOM 2009 N N . SER A 1 265 ? 1.595 -19.734 9.906 1 87.38 265 SER A N 1
ATOM 2010 C CA . SER A 1 265 ? 2.295 -20.797 10.609 1 87.38 265 SER A CA 1
ATOM 2011 C C . SER A 1 265 ? 1.654 -22.156 10.344 1 87.38 265 SER A C 1
ATOM 2013 O O . SER A 1 265 ? 2.246 -23.203 10.633 1 87.38 265 SER A O 1
ATOM 2015 N N . PHE A 1 266 ? 0.465 -22.109 9.797 1 89 266 PHE A N 1
ATOM 2016 C CA . PHE A 1 266 ? -0.231 -23.375 9.609 1 89 266 PHE A CA 1
ATOM 2017 C C . PHE A 1 266 ? -1.2 -23.281 8.438 1 89 266 PHE A C 1
ATOM 2019 O O . PHE A 1 266 ? -1.994 -22.344 8.344 1 89 266 PHE A O 1
ATOM 2026 N N . VAL A 1 267 ? -1.105 -24.328 7.516 1 91.25 267 VAL A N 1
ATOM 2027 C CA . VAL A 1 267 ? -2.066 -24.453 6.422 1 91.25 267 VAL A CA 1
ATOM 2028 C C . VAL A 1 267 ? -2.375 -25.922 6.172 1 91.25 267 VAL A C 1
ATOM 2030 O O . VAL A 1 267 ? -1.618 -26.797 6.59 1 91.25 267 VAL A O 1
ATOM 2033 N N . ILE A 1 268 ? -3.475 -26.156 5.551 1 90.5 268 ILE A N 1
ATOM 2034 C CA . ILE A 1 268 ? -3.85 -27.5 5.117 1 90.5 268 ILE A CA 1
ATOM 2035 C C . ILE A 1 268 ? -3.975 -27.531 3.596 1 90.5 268 ILE A C 1
ATOM 2037 O O . ILE A 1 268 ? -4.707 -26.734 3.01 1 90.5 268 ILE A O 1
ATOM 2041 N N . ILE A 1 269 ? -3.209 -28.438 3.029 1 92.69 269 ILE A N 1
ATOM 2042 C CA . ILE A 1 269 ? -3.309 -28.656 1.59 1 92.69 269 ILE A CA 1
ATOM 2043 C C . ILE A 1 269 ? -4.266 -29.812 1.306 1 92.69 269 ILE A C 1
ATOM 2045 O O . ILE A 1 269 ? -4.055 -30.922 1.775 1 92.69 269 ILE A O 1
ATOM 2049 N N . LEU A 1 270 ? -5.266 -29.5 0.532 1 90.06 270 LEU A N 1
ATOM 2050 C CA . LEU A 1 270 ? -6.316 -30.469 0.252 1 90.06 270 LEU A CA 1
ATOM 2051 C C . LEU A 1 270 ? -6.359 -30.812 -1.233 1 90.06 270 LEU A C 1
ATOM 2053 O O . LEU A 1 270 ? -6.23 -29.938 -2.084 1 90.06 270 LEU A O 1
ATOM 2057 N N . THR A 1 271 ? -6.379 -32.062 -1.54 1 90.19 271 THR A N 1
ATOM 2058 C CA . THR A 1 271 ? -6.715 -32.594 -2.859 1 90.19 271 THR A CA 1
ATOM 2059 C C . THR A 1 271 ? -7.93 -33.5 -2.783 1 90.19 271 THR A C 1
ATOM 2061 O O . THR A 1 271 ? -8.523 -33.688 -1.717 1 90.19 271 THR A O 1
ATOM 2064 N N . LYS A 1 272 ? -8.32 -34 -3.918 1 83.25 272 LYS A N 1
ATOM 2065 C CA . LYS A 1 272 ? -9.461 -34.906 -3.936 1 83.25 272 LYS A CA 1
ATOM 2066 C C . LYS A 1 272 ? -9.219 -36.125 -3.035 1 83.25 272 LYS A C 1
ATOM 2068 O O . LYS A 1 272 ? -10.133 -36.594 -2.363 1 83.25 272 LYS A O 1
ATOM 2073 N N . ASP A 1 273 ? -7.965 -36.469 -2.939 1 83.5 273 ASP A N 1
ATOM 2074 C CA . ASP A 1 273 ? -7.703 -37.75 -2.309 1 83.5 273 ASP A CA 1
ATOM 2075 C C . ASP A 1 273 ? -6.781 -37.594 -1.102 1 83.5 273 ASP A C 1
ATOM 2077 O O . ASP A 1 273 ? -6.375 -38.594 -0.491 1 83.5 273 ASP A O 1
ATOM 2081 N N . SER A 1 274 ? -6.422 -36.344 -0.832 1 87.25 274 SER A N 1
ATOM 2082 C CA . SER A 1 274 ? -5.43 -36.25 0.235 1 87.25 274 SER A CA 1
ATOM 2083 C C . SER A 1 274 ? -5.578 -34.969 1.029 1 87.25 274 SER A C 1
ATOM 2085 O O . SER A 1 274 ? -6.172 -34 0.548 1 87.25 274 SER A O 1
ATOM 2087 N N . GLU A 1 275 ? -5.148 -35.094 2.293 1 89.94 275 GLU A N 1
ATOM 2088 C CA . GLU A 1 275 ? -5.02 -33.969 3.221 1 89.94 275 GLU A CA 1
ATOM 2089 C C . GLU A 1 275 ? -3.617 -33.906 3.816 1 89.94 275 GLU A C 1
ATOM 2091 O O . GLU A 1 275 ? -3.148 -34.875 4.422 1 89.94 275 GLU A O 1
ATOM 2096 N N . THR A 1 276 ? -2.936 -32.781 3.576 1 92.56 276 THR A N 1
ATOM 2097 C CA . THR A 1 276 ? -1.584 -32.625 4.102 1 92.56 276 THR A CA 1
ATOM 2098 C C . THR A 1 276 ? -1.499 -31.375 4.977 1 92.56 276 THR A C 1
ATOM 2100 O O . THR A 1 276 ? -1.829 -30.266 4.531 1 92.56 276 THR A O 1
ATOM 2103 N N . LYS A 1 277 ? -1.039 -31.578 6.168 1 91.81 277 LYS A N 1
ATOM 2104 C CA . LYS A 1 277 ? -0.85 -30.453 7.086 1 91.81 277 LYS A CA 1
ATOM 2105 C C . LYS A 1 277 ? 0.579 -29.922 7.02 1 91.81 277 LYS A C 1
ATOM 2107 O O . LYS A 1 277 ? 1.538 -30.688 7.094 1 91.81 277 LYS A O 1
ATOM 2112 N N . ILE A 1 278 ? 0.676 -28.609 6.734 1 93.38 278 ILE A N 1
ATOM 2113 C CA . ILE A 1 278 ? 1.974 -27.953 6.719 1 93.38 278 ILE A CA 1
ATOM 2114 C C . ILE A 1 278 ? 2.092 -27.016 7.926 1 93.38 278 ILE A C 1
ATOM 2116 O O . ILE A 1 278 ? 1.28 -26.109 8.094 1 93.38 278 ILE A O 1
ATOM 2120 N N . LEU A 1 279 ? 3.1 -27.25 8.727 1 93.25 279 LEU A N 1
ATOM 2121 C CA . LEU A 1 279 ? 3.354 -26.453 9.93 1 93.25 279 LEU A CA 1
ATOM 2122 C C . LEU A 1 279 ? 4.742 -25.828 9.883 1 93.25 279 LEU A C 1
ATOM 2124 O O . LEU A 1 279 ? 5.707 -26.484 9.469 1 93.25 279 LEU A O 1
ATOM 2128 N N . LEU A 1 280 ? 4.793 -24.609 10.289 1 91.62 280 LEU A N 1
ATOM 2129 C CA . LEU A 1 280 ? 6.07 -23.922 10.477 1 91.62 280 LEU A CA 1
ATOM 2130 C C . LEU A 1 280 ? 6.477 -23.938 11.945 1 91.62 280 LEU A C 1
ATOM 2132 O O . LEU A 1 280 ? 5.805 -23.328 12.781 1 91.62 280 LEU A O 1
ATOM 2136 N N . SER A 1 281 ? 7.562 -24.594 12.234 1 90.88 281 SER A N 1
ATOM 2137 C CA . SER A 1 281 ? 8.023 -24.641 13.617 1 90.88 281 SER A CA 1
ATOM 2138 C C . SER A 1 281 ? 8.617 -23.312 14.055 1 90.88 281 SER A C 1
ATOM 2140 O O . SER A 1 281 ? 8.984 -22.484 13.219 1 90.88 281 SER A O 1
ATOM 2142 N N . GLU A 1 282 ? 8.672 -23.156 15.336 1 89.5 282 GLU A N 1
ATOM 2143 C CA . GLU A 1 282 ? 9.281 -21.938 15.883 1 89.5 282 GLU A CA 1
ATOM 2144 C C . GLU A 1 282 ? 10.75 -21.844 15.469 1 89.5 282 GLU A C 1
ATOM 2146 O O . GLU A 1 282 ? 11.25 -20.734 15.219 1 89.5 282 GLU A O 1
ATOM 2151 N N . GLU A 1 283 ? 11.336 -22.938 15.422 1 90.19 283 GLU A N 1
ATOM 2152 C CA . GLU A 1 283 ? 12.734 -22.969 15.016 1 90.19 283 GLU A CA 1
ATOM 2153 C C . GLU A 1 283 ? 12.906 -22.516 13.57 1 90.19 283 GLU A C 1
ATOM 2155 O O . GLU A 1 283 ? 13.805 -21.719 13.266 1 90.19 283 GLU A O 1
ATOM 2160 N N . GLU A 1 284 ? 12.031 -22.984 12.773 1 90.06 284 GLU A N 1
ATOM 2161 C CA . GLU A 1 284 ? 12.07 -22.609 11.367 1 90.06 284 GLU A CA 1
ATOM 2162 C C . GLU A 1 284 ? 11.789 -21.109 11.195 1 90.06 284 GLU A C 1
ATOM 2164 O O . GLU A 1 284 ? 12.469 -20.438 10.438 1 90.06 284 GLU A O 1
ATOM 2169 N N . ALA A 1 285 ? 10.812 -20.656 11.883 1 86.88 285 ALA A N 1
ATOM 2170 C CA . ALA A 1 285 ? 10.469 -19.234 11.852 1 86.88 285 ALA A CA 1
ATOM 2171 C C . ALA A 1 285 ? 11.641 -18.375 12.305 1 86.88 285 ALA A C 1
ATOM 2173 O O . ALA A 1 285 ? 11.906 -17.328 11.719 1 86.88 285 ALA A O 1
ATOM 2174 N N . GLY A 1 286 ? 12.289 -18.812 13.336 1 83.56 286 GLY A N 1
ATOM 2175 C CA . GLY A 1 286 ? 13.445 -18.109 13.852 1 83.56 286 GLY A CA 1
ATOM 2176 C C . GLY A 1 286 ? 14.586 -18 12.859 1 83.56 286 GLY A C 1
ATOM 2177 O O . GLY A 1 286 ? 15.344 -17.031 12.875 1 83.56 286 GLY A O 1
ATOM 2178 N N . LYS A 1 287 ? 14.641 -19.016 11.977 1 84.5 287 LYS A N 1
ATOM 2179 C CA . LYS A 1 287 ? 15.672 -19.031 10.953 1 84.5 287 LYS A CA 1
ATOM 2180 C C . LYS A 1 287 ? 15.242 -18.219 9.727 1 84.5 287 LYS A C 1
ATOM 2182 O O . LYS A 1 287 ? 15.938 -18.219 8.703 1 84.5 287 LYS A O 1
ATOM 2187 N N . GLY A 1 288 ? 14.07 -17.672 9.734 1 82.69 288 GLY A N 1
ATOM 2188 C CA . GLY A 1 288 ? 13.609 -16.812 8.656 1 82.69 288 GLY A CA 1
ATOM 2189 C C . GLY A 1 288 ? 12.891 -17.562 7.551 1 82.69 288 GLY A C 1
ATOM 2190 O O . GLY A 1 288 ? 12.711 -17.031 6.453 1 82.69 288 GLY A O 1
ATOM 2191 N N . ILE A 1 289 ? 12.562 -18.781 7.918 1 87.44 289 ILE A N 1
ATOM 2192 C CA . ILE A 1 289 ? 11.859 -19.578 6.918 1 87.44 289 ILE A CA 1
ATOM 2193 C C . ILE A 1 289 ? 10.375 -19.219 6.922 1 87.44 289 ILE A C 1
ATOM 2195 O O . ILE A 1 289 ? 9.758 -19.109 7.984 1 87.44 289 ILE A O 1
ATOM 2199 N N . ASP A 1 290 ? 9.867 -18.984 5.691 1 91.69 290 ASP A N 1
ATOM 2200 C CA . ASP A 1 290 ? 8.445 -18.734 5.523 1 91.69 290 ASP A CA 1
ATOM 2201 C C . ASP A 1 290 ? 7.68 -20.016 5.219 1 91.69 290 ASP A C 1
ATOM 2203 O O . ASP A 1 290 ? 8.195 -20.906 4.539 1 91.69 290 ASP A O 1
ATOM 2207 N N . ILE A 1 291 ? 6.527 -20.125 5.699 1 94.88 291 ILE A N 1
ATOM 2208 C CA . ILE A 1 291 ? 5.707 -21.297 5.469 1 94.88 291 ILE A CA 1
ATOM 2209 C C . ILE A 1 291 ? 5.492 -21.5 3.969 1 94.88 291 ILE A C 1
ATOM 2211 O O . ILE A 1 291 ? 5.277 -22.625 3.51 1 94.88 291 ILE A O 1
ATOM 2215 N N . GLU A 1 292 ? 5.539 -20.406 3.221 1 95.94 292 GLU A N 1
ATOM 2216 C CA . GLU A 1 292 ? 5.359 -20.469 1.772 1 95.94 292 GLU A CA 1
ATOM 2217 C C . GLU A 1 292 ? 6.418 -21.359 1.121 1 95.94 292 GLU A C 1
ATOM 2219 O O . GLU A 1 292 ? 6.145 -22.016 0.119 1 95.94 292 GLU A O 1
ATOM 2224 N N . LYS A 1 293 ? 7.629 -21.375 1.69 1 96.12 293 LYS A N 1
ATOM 2225 C CA . LYS A 1 293 ? 8.641 -22.281 1.158 1 96.12 293 LYS A CA 1
ATOM 2226 C C . LYS A 1 293 ? 8.18 -23.734 1.244 1 96.12 293 LYS A C 1
ATOM 2228 O O . LYS A 1 293 ? 8.344 -24.5 0.29 1 96.12 293 LYS A O 1
ATOM 2233 N N . LYS A 1 294 ? 7.605 -24.047 2.357 1 96.19 294 LYS A N 1
ATOM 2234 C CA . LYS A 1 294 ? 7.113 -25.406 2.555 1 96.19 294 LYS A CA 1
ATOM 2235 C C . LYS A 1 294 ? 5.918 -25.703 1.649 1 96.19 294 LYS A C 1
ATOM 2237 O O . LYS A 1 294 ? 5.793 -26.797 1.109 1 96.19 294 LYS A O 1
ATOM 2242 N N . ILE A 1 295 ? 5.051 -24.75 1.546 1 96.44 295 ILE A N 1
ATOM 2243 C CA . ILE A 1 295 ? 3.891 -24.891 0.669 1 96.44 295 ILE A CA 1
ATOM 2244 C C . ILE A 1 295 ? 4.355 -25.125 -0.767 1 96.44 295 ILE A C 1
ATOM 2246 O O . ILE A 1 295 ? 3.893 -26.062 -1.428 1 96.44 295 ILE A O 1
ATOM 2250 N N . VAL A 1 296 ? 5.289 -24.344 -1.241 1 97.94 296 VAL A N 1
ATOM 2251 C CA . VAL A 1 296 ? 5.766 -24.391 -2.621 1 97.94 296 VAL A CA 1
ATOM 2252 C C . VAL A 1 296 ? 6.492 -25.719 -2.865 1 97.94 296 VAL A C 1
ATOM 2254 O O . VAL A 1 296 ? 6.352 -26.328 -3.93 1 97.94 296 VAL A O 1
ATOM 2257 N N . ASP A 1 297 ? 7.277 -26.156 -1.868 1 97.25 297 ASP A N 1
ATOM 2258 C CA . ASP A 1 297 ? 7.938 -27.453 -1.993 1 97.25 297 ASP A CA 1
ATOM 2259 C C . ASP A 1 297 ? 6.918 -28.578 -2.223 1 97.25 297 ASP A C 1
ATOM 2261 O O . ASP A 1 297 ? 7.105 -29.422 -3.096 1 97.25 297 ASP A O 1
ATOM 2265 N N . ASP A 1 298 ? 5.938 -28.547 -1.45 1 97.25 298 ASP A N 1
ATOM 2266 C CA . ASP A 1 298 ? 4.883 -29.547 -1.587 1 97.25 298 ASP A CA 1
ATOM 2267 C C . ASP A 1 298 ? 4.195 -29.438 -2.945 1 97.25 298 ASP A C 1
ATOM 2269 O O . ASP A 1 298 ? 4.023 -30.438 -3.643 1 97.25 298 ASP A O 1
ATOM 2273 N N . LEU A 1 299 ? 3.828 -28.25 -3.332 1 97.38 299 LEU A N 1
ATOM 2274 C CA . LEU A 1 299 ? 3.102 -28.016 -4.574 1 97.38 299 LEU A CA 1
ATOM 2275 C C . LEU A 1 299 ? 3.963 -28.375 -5.781 1 97.38 299 LEU A C 1
ATOM 2277 O O . LEU A 1 299 ? 3.449 -28.859 -6.797 1 97.38 299 LEU A O 1
ATOM 2281 N N . GLN A 1 300 ? 5.27 -28.078 -5.676 1 97.88 300 GLN A N 1
ATOM 2282 C CA . GLN A 1 300 ? 6.184 -28.469 -6.746 1 97.88 300 GLN A CA 1
ATOM 2283 C C . GLN A 1 300 ? 6.172 -29.984 -6.953 1 97.88 300 GLN A C 1
ATOM 2285 O O . GLN A 1 300 ? 6.16 -30.453 -8.094 1 97.88 300 GLN A O 1
ATOM 2290 N N . SER A 1 301 ? 6.219 -30.703 -5.852 1 97.06 301 SER A N 1
ATOM 2291 C CA . SER A 1 301 ? 6.172 -32.156 -5.926 1 97.06 301 SER A CA 1
ATOM 2292 C C . SER A 1 301 ? 4.879 -32.656 -6.574 1 97.06 301 SER A C 1
ATOM 2294 O O . SER A 1 301 ? 4.898 -33.5 -7.449 1 97.06 301 SER A O 1
ATOM 2296 N N . ARG A 1 302 ? 3.789 -32.094 -6.188 1 96 302 ARG A N 1
ATOM 2297 C CA . ARG A 1 302 ? 2.492 -32.469 -6.75 1 96 302 ARG A CA 1
ATOM 2298 C C . ARG A 1 302 ? 2.414 -32.094 -8.227 1 96 302 ARG A C 1
ATOM 2300 O O . ARG A 1 302 ? 1.828 -32.844 -9.023 1 96 302 ARG A O 1
ATOM 2307 N N . HIS A 1 303 ? 2.965 -30.953 -8.586 1 97 303 HIS A N 1
ATOM 2308 C CA . HIS A 1 303 ? 2.973 -30.516 -9.977 1 97 303 HIS A CA 1
ATOM 2309 C C . HIS A 1 303 ? 3.779 -31.484 -10.852 1 97 303 HIS A C 1
ATOM 2311 O O . HIS A 1 303 ? 3.379 -31.797 -11.977 1 97 303 HIS A O 1
ATOM 2317 N N . THR A 1 304 ? 4.891 -31.938 -10.312 1 96.94 304 THR A N 1
ATOM 2318 C CA . THR A 1 304 ? 5.715 -32.906 -11.039 1 96.94 304 THR A CA 1
ATOM 2319 C C . THR A 1 304 ? 4.922 -34.156 -11.344 1 96.94 304 THR A C 1
ATOM 2321 O O . THR A 1 304 ? 4.949 -34.656 -12.469 1 96.94 304 THR A O 1
ATOM 2324 N N . VAL A 1 305 ? 4.258 -34.656 -10.352 1 95.06 305 VAL A N 1
ATOM 2325 C CA . VAL A 1 305 ? 3.434 -35.844 -10.523 1 95.06 305 VAL A CA 1
ATOM 2326 C C . VAL A 1 305 ? 2.336 -35.562 -11.547 1 95.06 305 VAL A C 1
ATOM 2328 O O . VAL A 1 305 ? 2.062 -36.406 -12.406 1 95.06 305 VAL A O 1
ATOM 2331 N N . PHE A 1 306 ? 1.729 -34.438 -11.477 1 94.12 306 PHE A N 1
ATOM 2332 C CA . PHE A 1 306 ? 0.661 -34.031 -12.375 1 94.12 306 PHE A CA 1
ATOM 2333 C C . PHE A 1 306 ? 1.141 -34.031 -13.82 1 94.12 306 PHE A C 1
ATOM 2335 O O . PHE A 1 306 ? 0.434 -34.5 -14.719 1 94.12 306 PHE A O 1
ATOM 2342 N N . ILE A 1 307 ? 2.311 -33.469 -14.039 1 95 307 ILE A N 1
ATOM 2343 C CA . ILE A 1 307 ? 2.885 -33.406 -15.375 1 95 307 ILE A CA 1
ATOM 2344 C C . ILE A 1 307 ? 3.143 -34.812 -15.922 1 95 307 ILE A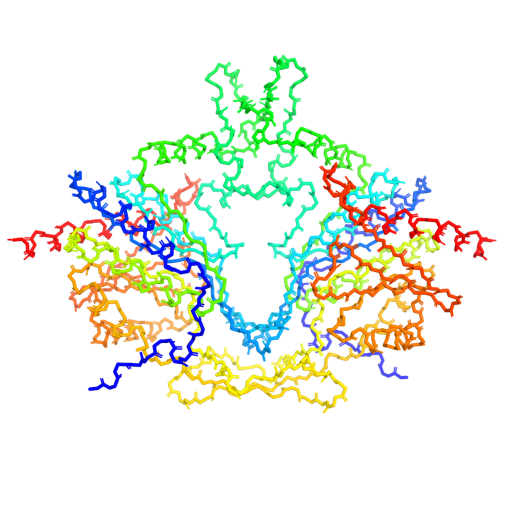 C 1
ATOM 2346 O O . ILE A 1 307 ? 2.879 -35.062 -17.094 1 95 307 ILE A O 1
ATOM 2350 N N . HIS A 1 308 ? 3.627 -35.656 -15.078 1 92.31 308 HIS A N 1
ATOM 2351 C CA . HIS A 1 308 ? 3.938 -37.031 -15.484 1 92.31 308 HIS A CA 1
ATOM 2352 C C . HIS A 1 308 ? 2.668 -37.812 -15.82 1 92.31 308 HIS A C 1
ATOM 2354 O O . HIS A 1 308 ? 2.672 -38.656 -16.719 1 92.31 308 HIS A O 1
ATOM 2360 N N . ASP A 1 309 ? 1.596 -37.531 -15.086 1 87.44 309 ASP A N 1
ATOM 2361 C CA . ASP A 1 309 ? 0.332 -38.25 -15.305 1 87.44 309 ASP A CA 1
ATOM 2362 C C . ASP A 1 309 ? -0.325 -37.781 -16.609 1 87.44 309 ASP A C 1
ATOM 2364 O O . ASP A 1 309 ? -1.125 -38.5 -17.203 1 87.44 309 ASP A O 1
ATOM 2368 N N . LYS A 1 310 ? -0.101 -36.625 -17.062 1 80.25 310 LYS A N 1
ATOM 2369 C CA . LYS A 1 310 ? -0.734 -36.062 -18.25 1 80.25 310 LYS A CA 1
ATOM 2370 C C . LYS A 1 310 ? 0.112 -36.312 -19.5 1 80.25 310 LYS A C 1
ATOM 2372 O O . LYS A 1 310 ? -0.397 -36.281 -20.625 1 80.25 310 LYS A O 1
ATOM 2377 N N . ASN A 1 311 ? 1.391 -36.531 -19.281 1 66.31 311 ASN A N 1
ATOM 2378 C CA . ASN A 1 311 ? 2.229 -36.906 -20.406 1 66.31 311 ASN A CA 1
ATOM 2379 C C . ASN A 1 311 ? 2.154 -38.438 -20.656 1 66.31 311 ASN A C 1
ATOM 2381 O O . ASN A 1 311 ? 2.174 -38.875 -21.797 1 66.31 311 ASN A O 1
ATOM 2385 N N . MET B 1 1 ? -24.312 20.141 24.5 1 27.66 1 MET B N 1
ATOM 2386 C CA . MET B 1 1 ? -24.312 19.328 23.281 1 27.66 1 MET B CA 1
ATOM 2387 C C . MET B 1 1 ? -23.469 18.078 23.469 1 27.66 1 MET B C 1
ATOM 2389 O O . MET B 1 1 ? -22.391 18.125 24.062 1 27.66 1 MET B O 1
ATOM 2393 N N . ALA B 1 2 ? -23.984 16.891 23.234 1 36.91 2 ALA B N 1
ATOM 2394 C CA . ALA B 1 2 ? -23.484 15.625 23.75 1 36.91 2 ALA B CA 1
ATOM 2395 C C . ALA B 1 2 ? -22.078 15.336 23.234 1 36.91 2 ALA B C 1
ATOM 2397 O O . ALA B 1 2 ? -21.828 15.375 22.031 1 36.91 2 ALA B O 1
ATOM 2398 N N . GLU B 1 3 ? -20.938 15.711 23.781 1 42.5 3 GLU B N 1
ATOM 2399 C CA . GLU B 1 3 ? -19.578 15.203 23.594 1 42.5 3 GLU B CA 1
ATOM 2400 C C . GLU B 1 3 ? -19.594 13.781 23.047 1 42.5 3 GLU B C 1
ATOM 2402 O O . GLU B 1 3 ? -20.094 12.859 23.703 1 42.5 3 GLU B O 1
ATOM 2407 N N . VAL B 1 4 ? -19.781 13.57 21.781 1 49.88 4 VAL B N 1
ATOM 2408 C CA . VAL B 1 4 ? -19.844 12.227 21.234 1 49.88 4 VAL B CA 1
ATOM 2409 C C . VAL B 1 4 ? -18.688 11.391 21.766 1 49.88 4 VAL B C 1
ATOM 2411 O O . VAL B 1 4 ? -17.531 11.82 21.719 1 49.88 4 VAL B O 1
ATOM 2414 N N . ASP B 1 5 ? -18.844 10.531 22.734 1 65.06 5 ASP B N 1
ATOM 2415 C CA . ASP B 1 5 ? -17.938 9.578 23.375 1 65.06 5 ASP B CA 1
ATOM 2416 C C . ASP B 1 5 ? -17.266 8.688 22.344 1 65.06 5 ASP B C 1
ATOM 2418 O O . ASP B 1 5 ? -17.828 7.684 21.906 1 65.06 5 ASP B O 1
ATOM 2422 N N . LEU B 1 6 ? -16.188 9.32 21.562 1 72.88 6 LEU B N 1
ATOM 2423 C CA . LEU B 1 6 ? -15.383 8.586 20.594 1 72.88 6 LEU B CA 1
ATOM 2424 C C . LEU B 1 6 ? -15.234 7.125 21 1 72.88 6 LEU B C 1
ATOM 2426 O O . LEU B 1 6 ? -15.375 6.227 20.172 1 72.88 6 LEU B O 1
ATOM 2430 N N . VAL B 1 7 ? -15.062 7.004 22.344 1 69.94 7 VAL B N 1
ATOM 2431 C CA . VAL B 1 7 ? -14.758 5.672 22.859 1 69.94 7 VAL B CA 1
ATOM 2432 C C . VAL B 1 7 ? -16 4.793 22.797 1 69.94 7 VAL B C 1
ATOM 2434 O O . VAL B 1 7 ? -15.906 3.582 22.594 1 69.94 7 VAL B O 1
ATOM 2437 N N . ALA B 1 8 ? -17.047 5.453 22.875 1 70.69 8 ALA B N 1
ATOM 2438 C CA . ALA B 1 8 ? -18.281 4.691 22.875 1 70.69 8 ALA B CA 1
ATOM 2439 C C . ALA B 1 8 ? -18.594 4.141 21.484 1 70.69 8 ALA B C 1
ATOM 2441 O O . ALA B 1 8 ? -19.109 3.029 21.344 1 70.69 8 ALA B O 1
ATOM 2442 N N . GLU B 1 9 ? -18.141 4.832 20.516 1 74 9 GLU B N 1
ATOM 2443 C CA . GLU B 1 9 ? -18.531 4.473 19.156 1 74 9 GLU B CA 1
ATOM 2444 C C . GLU B 1 9 ? -17.391 3.773 18.406 1 74 9 GLU B C 1
ATOM 2446 O O . GLU B 1 9 ? -17.641 2.941 17.531 1 74 9 GLU B O 1
ATOM 2451 N N . PHE B 1 10 ? -16.203 4.133 18.844 1 80.88 10 PHE B N 1
ATOM 2452 C CA . PHE B 1 10 ? -15.039 3.6 18.141 1 80.88 10 PHE B CA 1
ATOM 2453 C C . PHE B 1 10 ? -14.07 2.939 19.109 1 80.88 10 PHE B C 1
ATOM 2455 O O . PHE B 1 10 ? -13.602 3.576 20.047 1 80.88 10 PHE B O 1
ATOM 2462 N N . PRO B 1 11 ? -13.836 1.696 18.828 1 79.5 11 PRO B N 1
ATOM 2463 C CA . PRO B 1 11 ? -12.883 1.023 19.703 1 79.5 11 PRO B CA 1
ATOM 2464 C C . PRO B 1 11 ? -11.508 1.694 19.703 1 79.5 11 PRO B C 1
ATOM 2466 O O . PRO B 1 11 ? -11.016 2.096 18.641 1 79.5 11 PRO B O 1
ATOM 2469 N N . LYS B 1 12 ? -10.977 1.817 20.875 1 84.88 12 LYS B N 1
ATOM 2470 C CA . LYS B 1 12 ? -9.656 2.426 21.031 1 84.88 12 LYS B CA 1
ATOM 2471 C C . LYS B 1 12 ? -8.547 1.412 20.781 1 84.88 12 LYS B C 1
ATOM 2473 O O . LYS B 1 12 ? -8.57 0.307 21.328 1 84.88 12 LYS B O 1
ATOM 2478 N N . PRO B 1 13 ? -7.652 1.844 19.922 1 86.38 13 PRO B N 1
ATOM 2479 C CA . PRO B 1 13 ? -6.527 0.928 19.719 1 86.38 13 PRO B CA 1
ATOM 2480 C C . PRO B 1 13 ? -5.73 0.688 21 1 86.38 13 PRO B C 1
ATOM 2482 O O . PRO B 1 13 ? -5.621 1.584 21.844 1 86.38 13 PRO B O 1
ATOM 2485 N N . ALA B 1 14 ? -5.195 -0.539 21.141 1 85 14 ALA B N 1
ATOM 2486 C CA . ALA B 1 14 ? -4.535 -0.976 22.359 1 85 14 ALA B CA 1
ATOM 2487 C C . ALA B 1 14 ? -3.336 -0.089 22.688 1 85 14 ALA B C 1
ATOM 2489 O O . ALA B 1 14 ? -3.078 0.215 23.844 1 85 14 ALA B O 1
ATOM 2490 N N . ASP B 1 15 ? -2.674 0.455 21.719 1 91.62 15 ASP B N 1
ATOM 2491 C CA . ASP B 1 15 ? -1.439 1.193 21.969 1 91.62 15 ASP B CA 1
ATOM 2492 C C . ASP B 1 15 ? -1.654 2.695 21.797 1 91.62 15 ASP B C 1
ATOM 2494 O O . ASP B 1 15 ? -0.692 3.455 21.672 1 91.62 15 ASP B O 1
ATOM 2498 N N . ALA B 1 16 ? -2.885 3.098 21.891 1 90.88 16 ALA B N 1
ATOM 2499 C CA . ALA B 1 16 ? -3.209 4.5 21.656 1 90.88 16 ALA B CA 1
ATOM 2500 C C . ALA B 1 16 ? -2.592 5.398 22.719 1 90.88 16 ALA B C 1
ATOM 2502 O O . ALA B 1 16 ? -2.09 6.484 22.422 1 90.88 16 ALA B O 1
ATOM 2503 N N . ALA B 1 17 ? -2.621 4.934 23.938 1 92.31 17 ALA B N 1
ATOM 2504 C CA . ALA B 1 17 ? -2.086 5.73 25.047 1 92.31 17 ALA B CA 1
ATOM 2505 C C . ALA B 1 17 ? -0.577 5.91 24.906 1 92.31 17 ALA B C 1
ATOM 2507 O O . ALA B 1 17 ? -0.062 7.02 25.047 1 92.31 17 ALA B O 1
ATOM 2508 N N . ARG B 1 18 ? 0.07 4.84 24.656 1 95.69 18 ARG B N 1
ATOM 2509 C CA . ARG B 1 18 ? 1.518 4.895 24.469 1 95.69 18 ARG B CA 1
ATOM 2510 C C . ARG B 1 18 ? 1.893 5.793 23.297 1 95.69 18 ARG B C 1
ATOM 2512 O O . ARG B 1 18 ? 2.82 6.598 23.406 1 95.69 18 ARG B O 1
ATOM 2519 N N . ARG B 1 19 ? 1.191 5.691 22.266 1 96.31 19 ARG B N 1
ATOM 2520 C CA . ARG B 1 19 ? 1.438 6.516 21.078 1 96.31 19 ARG B CA 1
ATOM 2521 C C . ARG B 1 19 ? 1.171 7.988 21.375 1 96.31 19 ARG B C 1
ATOM 2523 O O . ARG B 1 19 ? 1.896 8.859 20.891 1 96.31 19 ARG B O 1
ATOM 2530 N N . GLY B 1 20 ? 0.162 8.172 22.188 1 96.69 20 GLY B N 1
ATOM 2531 C CA . GLY B 1 20 ? -0.111 9.539 22.609 1 96.69 20 GLY B CA 1
ATOM 2532 C C . GLY B 1 20 ? 1.03 10.156 23.391 1 96.69 20 GLY B C 1
ATOM 2533 O O . GLY B 1 20 ? 1.368 11.32 23.188 1 96.69 20 GLY B O 1
ATOM 2534 N N . GLU B 1 21 ? 1.618 9.359 24.172 1 97.62 21 GLU B N 1
ATOM 2535 C CA . GLU B 1 21 ? 2.734 9.844 24.984 1 97.62 21 GLU B CA 1
ATOM 2536 C C . GLU B 1 21 ? 3.941 10.18 24.109 1 97.62 21 GLU B C 1
ATOM 2538 O O . GLU B 1 21 ? 4.625 11.18 24.344 1 97.62 21 GLU B O 1
ATOM 2543 N N . VAL B 1 22 ? 4.156 9.391 23.203 1 98 22 VAL B N 1
ATOM 2544 C CA . VAL B 1 22 ? 5.273 9.609 22.281 1 98 22 VAL B CA 1
ATOM 2545 C C . VAL B 1 22 ? 5.062 10.914 21.531 1 98 22 VAL B C 1
ATOM 2547 O O . VAL B 1 22 ? 5.992 11.719 21.391 1 98 22 VAL B O 1
ATOM 2550 N N . MET B 1 23 ? 3.861 11.117 21.109 1 98.56 23 MET B N 1
ATOM 2551 C CA . MET B 1 23 ? 3.545 12.336 20.359 1 98.56 23 MET B CA 1
ATOM 2552 C C . MET B 1 23 ? 3.65 13.562 21.266 1 98.56 23 MET B C 1
ATOM 2554 O O . MET B 1 23 ? 4.137 14.609 20.828 1 98.56 23 MET B O 1
ATOM 2558 N N . ALA B 1 24 ? 3.262 13.391 22.469 1 98.44 24 ALA B N 1
ATOM 2559 C CA . ALA B 1 24 ? 3.342 14.5 23.422 1 98.44 24 ALA B CA 1
ATOM 2560 C C . ALA B 1 24 ? 4.793 14.883 23.688 1 98.44 24 ALA B C 1
ATOM 2562 O O . ALA B 1 24 ? 5.133 16.062 23.75 1 98.44 24 ALA B O 1
ATOM 2563 N N . ARG B 1 25 ? 5.621 13.891 23.875 1 98.5 25 ARG B N 1
ATOM 2564 C CA . ARG B 1 25 ? 7.039 14.141 24.125 1 98.5 25 ARG B CA 1
ATOM 2565 C C . ARG B 1 25 ? 7.688 14.82 22.906 1 98.5 25 ARG B C 1
ATOM 2567 O O . ARG B 1 25 ? 8.5 15.727 23.078 1 98.5 25 ARG B O 1
ATOM 2574 N N . PHE B 1 26 ? 7.34 14.406 21.797 1 98.69 26 PHE B N 1
ATOM 2575 C CA . PHE B 1 26 ? 7.824 14.992 20.562 1 98.69 26 PHE B CA 1
ATOM 2576 C C . PHE B 1 26 ? 7.469 16.469 20.469 1 98.69 26 PHE B C 1
ATOM 2578 O O . PHE B 1 26 ? 8.336 17.312 20.234 1 98.69 26 PHE B O 1
ATOM 2585 N N . ALA B 1 27 ? 6.199 16.75 20.672 1 98.56 27 ALA B N 1
ATOM 2586 C CA . ALA B 1 27 ? 5.703 18.109 20.594 1 98.56 27 ALA B CA 1
ATOM 2587 C C . ALA B 1 27 ? 6.352 18.984 21.672 1 98.56 27 ALA B C 1
ATOM 2589 O O . ALA B 1 27 ? 6.758 20.125 21.391 1 98.56 27 ALA B O 1
ATOM 2590 N N . ALA B 1 28 ? 6.465 18.438 22.812 1 98.31 28 ALA B N 1
ATOM 2591 C CA . ALA B 1 28 ? 7.027 19.203 23.938 1 98.31 28 ALA B CA 1
ATOM 2592 C C . ALA B 1 28 ? 8.484 19.562 23.672 1 98.31 28 ALA B C 1
ATOM 2594 O O . ALA B 1 28 ? 8.906 20.688 23.938 1 98.31 28 ALA B O 1
ATOM 2595 N N . ARG B 1 29 ? 9.203 18.656 23.219 1 98.38 29 ARG B N 1
ATOM 2596 C CA . ARG B 1 29 ? 10.617 18.891 22.922 1 98.38 29 ARG B CA 1
ATOM 2597 C C . ARG B 1 29 ? 10.781 19.984 21.875 1 98.38 29 ARG B C 1
ATOM 2599 O O . ARG B 1 29 ? 11.617 20.875 22.031 1 98.38 29 ARG B O 1
ATOM 2606 N N . LEU B 1 30 ? 10.039 19.922 20.891 1 98.44 30 LEU B N 1
ATOM 2607 C CA . LEU B 1 30 ? 10.141 20.906 19.812 1 98.44 30 LEU B CA 1
ATOM 2608 C C . LEU B 1 30 ? 9.625 22.266 20.266 1 98.44 30 LEU B C 1
ATOM 2610 O O . LEU B 1 30 ? 10.188 23.312 19.906 1 98.44 30 LEU B O 1
ATOM 2614 N N . GLY B 1 31 ? 8.539 22.188 21.047 1 97.62 31 GLY B N 1
ATOM 2615 C CA . GLY B 1 31 ? 8.055 23.422 21.641 1 97.62 31 GLY B CA 1
ATOM 2616 C C . GLY B 1 31 ? 9.094 24.125 22.484 1 97.62 31 GLY B C 1
ATOM 2617 O O . GLY B 1 31 ? 9.211 25.359 22.438 1 97.62 31 GLY B O 1
ATOM 2618 N N . ALA B 1 32 ? 9.797 23.359 23.219 1 97.69 32 ALA B N 1
ATOM 2619 C CA . ALA B 1 32 ? 10.836 23.906 24.078 1 97.69 32 ALA B CA 1
ATOM 2620 C C . ALA B 1 32 ? 11.938 24.578 23.266 1 97.69 32 ALA B C 1
ATOM 2622 O O . ALA B 1 32 ? 12.602 25.516 23.734 1 97.69 32 ALA B O 1
ATOM 2623 N N . GLN B 1 33 ? 12.102 24.188 22.031 1 97.5 33 GLN B N 1
ATOM 2624 C CA . GLN B 1 33 ? 13.094 24.766 21.125 1 97.5 33 GLN B CA 1
ATOM 2625 C C . GLN B 1 33 ? 12.531 25.969 20.375 1 97.5 33 GLN B C 1
ATOM 2627 O O . GLN B 1 33 ? 13.25 26.625 19.625 1 97.5 33 GLN B O 1
ATOM 2632 N N . GLY B 1 34 ? 11.234 26.219 20.578 1 96.62 34 GLY B N 1
ATOM 2633 C CA . GLY B 1 34 ? 10.586 27.312 19.859 1 96.62 34 GLY B CA 1
ATOM 2634 C C . GLY B 1 34 ? 10.273 26.984 18.422 1 96.62 34 GLY B C 1
ATOM 2635 O O . GLY B 1 34 ? 10.078 27.875 17.594 1 96.62 34 GLY B O 1
ATOM 2636 N N . ARG B 1 35 ? 10.25 25.734 18.109 1 97.81 35 ARG B N 1
ATOM 2637 C CA . ARG B 1 35 ? 10.016 25.297 16.734 1 97.81 35 ARG B CA 1
ATOM 2638 C C . ARG B 1 35 ? 8.523 25.172 16.453 1 97.81 35 ARG B C 1
ATOM 2640 O O . ARG B 1 35 ? 7.762 24.688 17.297 1 97.81 35 ARG B O 1
ATOM 2647 N N . ARG B 1 36 ? 8.133 25.641 15.281 1 98.5 36 ARG B N 1
ATOM 2648 C CA . ARG B 1 36 ? 6.766 25.391 14.836 1 98.5 36 ARG B CA 1
ATOM 2649 C C . ARG B 1 36 ? 6.574 23.906 14.492 1 98.5 36 ARG B C 1
ATOM 2651 O O . ARG B 1 36 ? 7.488 23.266 13.977 1 98.5 36 ARG B O 1
ATOM 2658 N N . VAL B 1 37 ? 5.426 23.391 14.844 1 98.69 37 VAL B N 1
ATOM 2659 C CA . VAL B 1 37 ? 5.152 21.969 14.617 1 98.69 37 VAL B CA 1
ATOM 2660 C C . VAL B 1 37 ? 3.863 21.812 13.812 1 98.69 37 VAL B C 1
ATOM 2662 O O . VAL B 1 37 ? 2.877 22.516 14.062 1 98.69 37 VAL B O 1
ATOM 2665 N N . VAL B 1 38 ? 3.91 20.969 12.805 1 98.69 38 VAL B N 1
ATOM 2666 C CA . VAL B 1 38 ? 2.717 20.688 12.008 1 98.69 38 VAL B CA 1
ATOM 2667 C C . VAL B 1 38 ? 2.326 19.219 12.148 1 98.69 38 VAL B C 1
ATOM 2669 O O . VAL B 1 38 ? 3.182 18.328 12.07 1 98.69 38 VAL B O 1
ATOM 2672 N N . LEU B 1 39 ? 1.081 18.953 12.453 1 98.12 39 LEU B N 1
ATOM 2673 C CA . LEU B 1 39 ? 0.459 17.641 12.305 1 98.12 39 LEU B CA 1
ATOM 2674 C C . LEU B 1 39 ? -0.089 17.453 10.891 1 98.12 39 LEU B C 1
ATOM 2676 O O . LEU B 1 39 ? -0.915 18.25 10.438 1 98.12 39 LEU B O 1
ATOM 2680 N N . ILE B 1 40 ? 0.4 16.469 10.203 1 98.44 40 ILE B N 1
ATOM 2681 C CA . ILE B 1 40 ? -0.107 16.141 8.875 1 98.44 40 ILE B CA 1
ATOM 2682 C C . ILE B 1 40 ? -0.805 14.781 8.906 1 98.44 40 ILE B C 1
ATOM 2684 O O . ILE B 1 40 ? -0.193 13.766 9.258 1 98.44 40 ILE B O 1
ATOM 2688 N N . THR B 1 41 ? -2.074 14.773 8.648 1 97.19 41 THR B N 1
ATOM 2689 C CA . THR B 1 41 ? -2.738 13.492 8.43 1 97.19 41 THR B CA 1
ATOM 2690 C C . THR B 1 41 ? -2.723 13.117 6.945 1 97.19 41 THR B C 1
ATOM 2692 O O . THR B 1 41 ? -2.865 13.984 6.082 1 97.19 41 THR B O 1
ATOM 2695 N N . SER B 1 42 ? -2.467 11.875 6.66 1 97.88 42 SER B N 1
ATOM 2696 C CA . SER B 1 42 ? -2.232 11.492 5.27 1 97.88 42 SER B CA 1
ATOM 2697 C C . SER B 1 42 ? -2.736 10.078 5 1 97.88 42 SER B C 1
ATOM 2699 O O . SER B 1 42 ? -2.68 9.211 5.879 1 97.88 42 SER B O 1
ATOM 2701 N N . GLY B 1 43 ? -3.156 9.867 3.738 1 96.12 43 GLY B N 1
ATOM 2702 C CA . GLY B 1 43 ? -3.68 8.562 3.359 1 96.12 43 GLY B CA 1
ATOM 2703 C C . GLY B 1 43 ? -5.176 8.438 3.562 1 96.12 43 GLY B C 1
ATOM 2704 O O . GLY B 1 43 ? -5.844 9.414 3.92 1 96.12 43 GLY B O 1
ATOM 2705 N N . GLY B 1 44 ? -5.707 7.27 3.289 1 94.38 44 GLY B N 1
ATOM 2706 C CA . GLY B 1 44 ? -7.129 7.027 3.443 1 94.38 44 GLY B CA 1
ATOM 2707 C C . GLY B 1 44 ? -7.477 6.316 4.738 1 94.38 44 GLY B C 1
ATOM 2708 O O . GLY B 1 44 ? -6.594 6.008 5.539 1 94.38 44 GLY B O 1
ATOM 2709 N N . THR B 1 45 ? -8.758 6.129 4.945 1 94 45 THR B N 1
ATOM 2710 C CA . THR B 1 45 ? -9.234 5.371 6.098 1 94 45 THR B CA 1
ATOM 2711 C C . THR B 1 45 ? -10.078 4.184 5.652 1 94 45 THR B C 1
ATOM 2713 O O . THR B 1 45 ? -10.75 4.246 4.621 1 94 45 THR B O 1
ATOM 2716 N N . LYS B 1 46 ? -10 3.164 6.43 1 92.88 46 LYS B N 1
ATOM 2717 C CA . LYS B 1 46 ? -10.805 1.973 6.18 1 92.88 46 LYS B CA 1
ATOM 2718 C C . LYS B 1 46 ? -11.844 1.767 7.285 1 92.88 46 LYS B C 1
ATOM 2720 O O . LYS B 1 46 ? -11.562 2.016 8.461 1 92.88 46 LYS B O 1
ATOM 2725 N N . VAL B 1 47 ? -12.953 1.309 6.852 1 90 47 VAL B N 1
ATOM 2726 C CA . VAL B 1 47 ? -14.023 0.965 7.781 1 90 47 VAL B CA 1
ATOM 2727 C C . VAL B 1 47 ? -14.352 -0.521 7.668 1 90 47 VAL B C 1
ATOM 2729 O O . VAL B 1 47 ? -14.828 -0.977 6.625 1 90 47 VAL B O 1
ATOM 2732 N N . PRO B 1 48 ? -14.023 -1.249 8.742 1 87.44 48 PRO B N 1
ATOM 2733 C CA . PRO B 1 48 ? -14.375 -2.668 8.672 1 87.44 48 PRO B CA 1
ATOM 2734 C C . PRO B 1 48 ? -15.875 -2.895 8.508 1 87.44 48 PRO B C 1
ATOM 2736 O O . PRO B 1 48 ? -16.688 -2.166 9.086 1 87.44 48 PRO B O 1
ATOM 2739 N N . LEU B 1 49 ? -16.172 -3.846 7.676 1 84.5 49 LEU B N 1
ATOM 2740 C CA . LEU B 1 49 ? -17.578 -4.145 7.434 1 84.5 49 LEU B CA 1
ATOM 2741 C C . LEU B 1 49 ? -18.016 -5.367 8.227 1 84.5 49 LEU B C 1
ATOM 2743 O O . LEU B 1 49 ? -19.203 -5.707 8.242 1 84.5 49 LEU B O 1
ATOM 2747 N N . GLU B 1 50 ? -17.031 -6.043 8.805 1 77.94 50 GLU B N 1
ATOM 2748 C CA . GLU B 1 50 ? -17.281 -7.195 9.656 1 77.94 50 GLU B CA 1
ATOM 2749 C C . GLU B 1 50 ? -16.328 -7.207 10.859 1 77.94 50 GLU B C 1
ATOM 2751 O O . GLU B 1 50 ? -15.367 -6.445 10.891 1 77.94 50 GLU B O 1
ATOM 2756 N N . ALA B 1 51 ? -16.672 -8.008 11.797 1 68.5 51 ALA B N 1
ATOM 2757 C CA . ALA B 1 51 ? -15.891 -8.047 13.031 1 68.5 51 ALA B CA 1
ATOM 2758 C C . ALA B 1 51 ? -14.492 -8.594 12.789 1 68.5 51 ALA B C 1
ATOM 2760 O O . ALA B 1 51 ? -13.516 -8.094 13.359 1 68.5 51 ALA B O 1
ATOM 2761 N N . ARG B 1 52 ? -14.336 -9.625 12.109 1 64.62 52 ARG B N 1
ATOM 2762 C CA . ARG B 1 52 ? -13.047 -10.133 11.656 1 64.62 52 ARG B CA 1
ATOM 2763 C C . ARG B 1 52 ? -12.781 -9.75 10.203 1 64.62 52 ARG B C 1
ATOM 2765 O O . ARG B 1 52 ? -13.086 -10.508 9.289 1 64.62 52 ARG B O 1
ATOM 2772 N N . PRO B 1 53 ? -12.18 -8.602 10.117 1 69.31 53 PRO B N 1
ATOM 2773 C CA . PRO B 1 53 ? -12.422 -7.914 8.844 1 69.31 53 PRO B CA 1
ATOM 2774 C C . PRO B 1 53 ? -11.508 -8.398 7.723 1 69.31 53 PRO B C 1
ATOM 2776 O O . PRO B 1 53 ? -10.281 -8.383 7.867 1 69.31 53 PRO B O 1
ATOM 2779 N N . VAL B 1 54 ? -12.188 -8.898 6.715 1 77.31 54 VAL B N 1
ATOM 2780 C CA . VAL B 1 54 ? -11.547 -9.109 5.422 1 77.31 54 VAL B CA 1
ATOM 2781 C C . VAL B 1 54 ? -12.109 -8.125 4.398 1 77.31 54 VAL B C 1
ATOM 2783 O O . VAL B 1 54 ? -11.516 -7.902 3.344 1 77.31 54 VAL B O 1
ATOM 2786 N N . ARG B 1 55 ? -13.172 -7.539 4.789 1 85.31 55 ARG B N 1
ATOM 2787 C CA . ARG B 1 55 ? -13.789 -6.559 3.902 1 85.31 55 ARG B CA 1
ATOM 2788 C C . ARG B 1 55 ? -13.883 -5.191 4.57 1 85.31 55 ARG B C 1
ATOM 2790 O O . ARG B 1 55 ? -14.172 -5.098 5.766 1 85.31 55 ARG B O 1
ATOM 2797 N N . PHE B 1 56 ? -13.633 -4.176 3.729 1 89.69 56 PHE B N 1
ATOM 2798 C CA . PHE B 1 56 ? -13.625 -2.811 4.238 1 89.69 56 PHE B CA 1
ATOM 2799 C C . PHE B 1 56 ? -14.297 -1.859 3.252 1 89.69 56 PHE B C 1
ATOM 2801 O O . PHE B 1 56 ? -14.227 -2.066 2.037 1 89.69 56 PHE B O 1
ATOM 2808 N N . LEU B 1 57 ? -14.93 -0.868 3.867 1 88.5 57 LEU B N 1
ATOM 2809 C CA . LEU B 1 57 ? -15.109 0.353 3.088 1 88.5 57 LEU B CA 1
ATOM 2810 C C . LEU B 1 57 ? -13.836 1.189 3.092 1 88.5 57 LEU B C 1
ATOM 2812 O O . LEU B 1 57 ? -13.336 1.565 4.156 1 88.5 57 LEU B O 1
ATOM 2816 N N . ASP B 1 58 ? -13.375 1.383 1.97 1 90.69 58 ASP B N 1
ATOM 2817 C CA . ASP B 1 58 ? -12.094 2.08 1.856 1 90.69 58 ASP B CA 1
ATOM 2818 C C . ASP B 1 58 ? -12.273 3.451 1.21 1 90.69 58 ASP B C 1
ATOM 2820 O O . ASP B 1 58 ? -12.641 3.547 0.038 1 90.69 58 ASP B O 1
ATOM 2824 N N . ASN B 1 59 ? -12.102 4.469 1.971 1 91.06 59 ASN B N 1
ATOM 2825 C CA . ASN B 1 59 ? -11.898 5.797 1.404 1 91.06 59 ASN B CA 1
ATOM 2826 C C . ASN B 1 59 ? -10.453 6.012 0.975 1 91.06 59 ASN B C 1
ATOM 2828 O O . ASN B 1 59 ? -9.617 6.418 1.783 1 91.06 59 ASN B O 1
ATOM 2832 N N . PHE B 1 60 ? -10.305 5.902 -0.267 1 88.94 60 PHE B N 1
ATOM 2833 C CA . PHE B 1 60 ? -8.945 5.711 -0.764 1 88.94 60 PHE B CA 1
ATOM 2834 C C . PHE B 1 60 ? -8.25 7.051 -0.948 1 88.94 60 PHE B C 1
ATOM 2836 O O . PHE B 1 60 ? -8.859 8.016 -1.411 1 88.94 60 PHE B O 1
ATOM 2843 N N . SER B 1 61 ? -7.004 7.023 -0.583 1 92.19 61 SER B N 1
ATOM 2844 C CA . SER B 1 61 ? -6.031 8.062 -0.9 1 92.19 61 SER B CA 1
ATOM 2845 C C . SER B 1 61 ? -4.621 7.492 -1.005 1 92.19 61 SER B C 1
ATOM 2847 O O . SER B 1 61 ? -4.215 6.676 -0.176 1 92.19 61 SER B O 1
ATOM 2849 N N . SER B 1 62 ? -3.941 7.898 -2.045 1 92.06 62 SER B N 1
ATOM 2850 C CA . SER B 1 62 ? -2.57 7.426 -2.197 1 92.06 62 SER B CA 1
ATOM 2851 C C . SER B 1 62 ? -1.67 7.98 -1.097 1 92.06 62 SER B C 1
ATOM 2853 O O . SER B 1 62 ? -0.608 7.418 -0.816 1 92.06 62 SER B O 1
ATOM 2855 N N . GLY B 1 63 ? -2.051 9.117 -0.569 1 95.31 63 GLY B N 1
ATOM 2856 C CA . GLY B 1 63 ? -1.257 9.742 0.475 1 95.31 63 GLY B CA 1
ATOM 2857 C C . GLY B 1 63 ? -0.125 10.594 -0.067 1 95.31 63 GLY B C 1
ATOM 2858 O O . GLY B 1 63 ? 0.712 11.078 0.696 1 95.31 63 GLY B O 1
ATOM 2859 N N . ARG B 1 64 ? -0.102 10.828 -1.358 1 94.75 64 ARG B N 1
ATOM 2860 C CA . ARG B 1 64 ? 1.002 11.547 -1.982 1 94.75 64 ARG B CA 1
ATOM 2861 C C . ARG B 1 64 ? 1.024 13.008 -1.533 1 94.75 64 ARG B C 1
ATOM 2863 O O . ARG B 1 64 ? 2.09 13.555 -1.255 1 94.75 64 ARG B O 1
ATOM 2870 N N . ARG B 1 65 ? -0.119 13.594 -1.467 1 95 65 ARG B N 1
ATOM 2871 C CA . ARG B 1 65 ? -0.196 14.977 -1.021 1 95 65 ARG B CA 1
ATOM 2872 C C . ARG B 1 65 ? 0.373 15.133 0.385 1 95 65 ARG B C 1
ATOM 2874 O O . ARG B 1 65 ? 1.183 16.031 0.638 1 95 65 ARG B O 1
ATOM 2881 N N . GLY B 1 66 ? -0.036 14.312 1.262 1 97.69 66 GLY B N 1
ATOM 2882 C CA . GLY B 1 66 ? 0.474 14.367 2.623 1 97.69 66 GLY B CA 1
ATOM 2883 C C . GLY B 1 66 ? 1.97 14.133 2.709 1 97.69 66 GLY B C 1
ATOM 2884 O O . GLY B 1 66 ? 2.68 14.867 3.4 1 97.69 66 GLY B O 1
ATOM 2885 N N . ALA B 1 67 ? 2.465 13.156 2.006 1 98.06 67 ALA B N 1
ATOM 2886 C CA . ALA B 1 67 ? 3.881 12.805 2.043 1 98.06 67 ALA B CA 1
ATOM 2887 C C . ALA B 1 67 ? 4.746 13.938 1.497 1 98.06 67 ALA B C 1
ATOM 2889 O O . ALA B 1 67 ? 5.727 14.336 2.127 1 98.06 67 ALA B O 1
ATOM 2890 N N . SER B 1 68 ? 4.359 14.453 0.351 1 97.44 68 SER B N 1
ATOM 2891 C CA . SER B 1 68 ? 5.102 15.547 -0.27 1 97.44 68 SER B CA 1
ATOM 2892 C C . SER B 1 68 ? 5.066 16.797 0.595 1 97.44 68 SER B C 1
ATOM 2894 O O . SER B 1 68 ? 6.059 17.531 0.682 1 97.44 68 SER B O 1
ATOM 2896 N N . SER B 1 69 ? 3.943 17.031 1.226 1 98.38 69 SER B N 1
ATOM 2897 C CA . SER B 1 69 ? 3.832 18.188 2.109 1 98.38 69 SER B CA 1
ATOM 2898 C C . SER B 1 69 ? 4.73 18.031 3.332 1 98.38 69 SER B C 1
ATOM 2900 O O . SER B 1 69 ? 5.324 19.016 3.797 1 98.38 69 SER B O 1
ATOM 2902 N N . ALA B 1 70 ? 4.816 16.828 3.854 1 98.75 70 ALA B N 1
ATOM 2903 C CA . ALA B 1 70 ? 5.703 16.578 4.988 1 98.75 70 ALA B CA 1
ATOM 2904 C C . ALA B 1 70 ? 7.145 16.938 4.648 1 98.75 70 ALA B C 1
ATOM 2906 O O . ALA B 1 70 ? 7.836 17.578 5.453 1 98.75 70 ALA B O 1
ATOM 2907 N N . GLU B 1 71 ? 7.555 16.578 3.461 1 98.5 71 GLU B N 1
ATOM 2908 C CA . GLU B 1 71 ? 8.898 16.922 3.006 1 98.5 71 GLU B CA 1
ATOM 2909 C C . GLU B 1 71 ? 9.094 18.422 2.916 1 98.5 71 GLU B C 1
ATOM 2911 O O . GLU B 1 71 ? 10.109 18.953 3.367 1 98.5 71 GLU B O 1
ATOM 2916 N N . ALA B 1 72 ? 8.109 19.078 2.383 1 98.19 72 ALA B N 1
ATOM 2917 C CA . ALA B 1 72 ? 8.18 20.516 2.205 1 98.19 72 ALA B CA 1
ATOM 2918 C C . ALA B 1 72 ? 8.203 21.234 3.551 1 98.19 72 ALA B C 1
ATOM 2920 O O . ALA B 1 72 ? 8.961 22.188 3.736 1 98.19 72 ALA B O 1
ATOM 2921 N N . PHE B 1 73 ? 7.391 20.812 4.523 1 98.81 73 PHE B N 1
ATOM 2922 C CA . PHE B 1 73 ? 7.348 21.438 5.836 1 98.81 73 PHE B CA 1
ATOM 2923 C C . PHE B 1 73 ? 8.656 21.219 6.586 1 98.81 73 PHE B C 1
ATOM 2925 O O . PHE B 1 73 ? 9.141 22.125 7.277 1 98.81 73 PHE B O 1
ATOM 2932 N N . LEU B 1 74 ? 9.211 20 6.465 1 98.62 74 LEU B N 1
ATOM 2933 C CA . LEU B 1 74 ? 10.516 19.75 7.066 1 98.62 74 LEU B CA 1
ATOM 2934 C C . LEU B 1 74 ? 11.562 20.703 6.5 1 98.62 74 LEU B C 1
ATOM 2936 O O . LEU B 1 74 ? 12.352 21.281 7.254 1 98.62 74 LEU B O 1
ATOM 2940 N N . ALA B 1 75 ? 11.531 20.844 5.195 1 97.62 75 ALA B N 1
ATOM 2941 C CA . ALA B 1 75 ? 12.477 21.75 4.531 1 97.62 75 ALA B CA 1
ATOM 2942 C C . ALA B 1 75 ? 12.281 23.188 4.992 1 97.62 75 ALA B C 1
ATOM 2944 O O . ALA B 1 75 ? 13.234 23.969 5.035 1 97.62 75 ALA B O 1
ATOM 2945 N N . ALA B 1 76 ? 11.07 23.5 5.367 1 97.88 76 ALA B N 1
ATOM 2946 C CA . ALA B 1 76 ? 10.742 24.844 5.812 1 97.88 76 ALA B CA 1
ATOM 2947 C C . ALA B 1 76 ? 11.078 25.031 7.289 1 97.88 76 ALA B C 1
ATOM 2949 O O . ALA B 1 76 ? 10.852 26.109 7.852 1 97.88 76 ALA B O 1
ATOM 2950 N N . GLY B 1 77 ? 11.516 23.969 7.957 1 97.69 77 GLY B N 1
ATOM 2951 C CA . GLY B 1 77 ? 12.008 24.094 9.32 1 97.69 77 GLY B CA 1
ATOM 2952 C C . GLY B 1 77 ? 11 23.672 10.367 1 97.69 77 GLY B C 1
ATOM 2953 O O . GLY B 1 77 ? 11.25 23.797 11.562 1 97.69 77 GLY B O 1
ATOM 2954 N N . TYR B 1 78 ? 9.867 23.188 9.953 1 98.81 78 TYR B N 1
ATOM 2955 C CA . TYR B 1 78 ? 8.852 22.719 10.891 1 98.81 78 TYR B CA 1
ATOM 2956 C C . TYR B 1 78 ? 9.234 21.375 11.484 1 98.81 78 TYR B C 1
ATOM 2958 O O . TYR B 1 78 ? 9.906 20.562 10.836 1 98.81 78 TYR B O 1
ATOM 2966 N N . GLY B 1 79 ? 8.914 21.109 12.742 1 98.81 79 GLY B N 1
ATOM 2967 C CA . GLY B 1 79 ? 8.711 19.734 13.156 1 98.81 79 GLY B CA 1
ATOM 2968 C C . GLY B 1 79 ? 7.469 19.109 12.547 1 98.81 79 GLY B C 1
ATOM 2969 O O . GLY B 1 79 ? 6.434 19.766 12.422 1 98.81 79 GLY B O 1
ATOM 2970 N N . VAL B 1 80 ? 7.578 17.859 12.125 1 98.94 80 VAL B N 1
ATOM 2971 C CA . VAL B 1 80 ? 6.453 17.25 11.43 1 98.94 80 VAL B CA 1
ATOM 2972 C C . VAL B 1 80 ? 6.016 15.984 12.18 1 98.94 80 VAL B C 1
ATOM 2974 O O . VAL B 1 80 ? 6.793 15.039 12.32 1 98.94 80 VAL B O 1
ATOM 2977 N N . LEU B 1 81 ? 4.852 16 12.75 1 98.81 81 LEU B N 1
ATOM 2978 C CA . LEU B 1 81 ? 4.141 14.812 13.203 1 98.81 81 LEU B CA 1
ATOM 2979 C C . LEU B 1 81 ? 3.262 14.25 12.086 1 98.81 81 LEU B C 1
ATOM 2981 O O . LEU B 1 81 ? 2.221 14.82 11.766 1 98.81 81 LEU B O 1
ATOM 2985 N N . PHE B 1 82 ? 3.703 13.164 11.516 1 98.75 82 PHE B N 1
ATOM 2986 C CA . PHE B 1 82 ? 3.098 12.594 10.32 1 98.75 82 PHE B CA 1
ATOM 2987 C C . PHE B 1 82 ? 2.197 11.414 10.68 1 98.75 82 PHE B C 1
ATOM 2989 O O . PHE B 1 82 ? 2.676 10.297 10.883 1 98.75 82 PHE B O 1
ATOM 2996 N N . LEU B 1 83 ? 0.918 11.641 10.797 1 98.25 83 LEU B N 1
ATOM 2997 C CA . LEU B 1 83 ? -0.098 10.625 11.039 1 98.25 83 LEU B CA 1
ATOM 2998 C C . LEU B 1 83 ? -0.604 10.047 9.719 1 98.25 83 LEU B C 1
ATOM 3000 O O . LEU B 1 83 ? -1.359 10.695 9 1 98.25 83 LEU B O 1
ATOM 3004 N N . TYR B 1 84 ? -0.203 8.781 9.461 1 98.19 84 TYR B N 1
ATOM 3005 C CA . TYR B 1 84 ? -0.418 8.344 8.086 1 98.19 84 TYR B CA 1
ATOM 3006 C C . TYR B 1 84 ? -0.989 6.93 8.047 1 98.19 84 TYR B C 1
ATOM 3008 O O . TYR B 1 84 ? -0.774 6.145 8.969 1 98.19 84 TYR B O 1
ATOM 3016 N N . ARG B 1 85 ? -1.72 6.645 6.957 1 97.12 85 ARG B N 1
ATOM 3017 C CA . ARG B 1 85 ? -2.318 5.336 6.727 1 97.12 85 ARG B CA 1
ATOM 3018 C C . ARG B 1 85 ? -1.259 4.305 6.348 1 97.12 85 ARG B C 1
ATOM 3020 O O . ARG B 1 85 ? -0.386 4.582 5.52 1 97.12 85 ARG B O 1
ATOM 3027 N N . ALA B 1 86 ? -1.442 3.133 6.902 1 94.19 86 ALA B N 1
ATOM 3028 C CA . ALA B 1 86 ? -0.568 2.023 6.531 1 94.19 86 ALA B CA 1
ATOM 3029 C C . ALA B 1 86 ? -0.586 1.793 5.023 1 94.19 86 ALA B C 1
ATOM 3031 O O . ALA B 1 86 ? -1.646 1.842 4.395 1 94.19 86 ALA B O 1
ATOM 3032 N N . ARG B 1 87 ? 0.622 1.634 4.449 1 91.12 87 ARG B N 1
ATOM 3033 C CA . ARG B 1 87 ? 0.846 1.278 3.053 1 91.12 87 ARG B CA 1
ATOM 3034 C C . ARG B 1 87 ? 0.506 2.443 2.129 1 91.12 87 ARG B C 1
ATOM 3036 O O . ARG B 1 87 ? 0.317 2.254 0.925 1 91.12 87 ARG B O 1
ATOM 3043 N N . SER B 1 88 ? 0.342 3.645 2.658 1 95.31 88 SER B N 1
ATOM 3044 C CA . SER B 1 88 ? 0.219 4.836 1.825 1 95.31 88 SER B CA 1
ATOM 3045 C C . SER B 1 88 ? 1.58 5.473 1.567 1 95.31 88 SER B C 1
ATOM 3047 O O . SER B 1 88 ? 2.605 4.969 2.031 1 95.31 88 SER B O 1
ATOM 3049 N N . ALA B 1 89 ? 1.568 6.508 0.772 1 96.81 89 ALA B N 1
ATOM 3050 C CA . ALA B 1 89 ? 2.816 7.191 0.436 1 96.81 89 ALA B CA 1
ATOM 3051 C C . ALA B 1 89 ? 3.537 7.664 1.694 1 96.81 89 ALA B C 1
ATOM 3053 O O . ALA B 1 89 ? 2.904 8.164 2.629 1 96.81 89 ALA B O 1
ATOM 3054 N N . PHE B 1 90 ? 4.82 7.43 1.72 1 98 90 PHE B N 1
ATOM 3055 C CA . PHE B 1 90 ? 5.648 7.84 2.848 1 98 90 PHE B CA 1
ATOM 3056 C C . PHE B 1 90 ? 6.676 8.875 2.414 1 98 90 PHE B C 1
ATOM 3058 O O . PHE B 1 90 ? 7.277 8.758 1.346 1 98 90 PHE B O 1
ATOM 3065 N N . PRO B 1 91 ? 6.867 9.922 3.197 1 98.38 91 PRO B N 1
ATOM 3066 C CA . PRO B 1 91 ? 7.816 10.969 2.811 1 98.38 91 PRO B CA 1
ATOM 3067 C C . PRO B 1 91 ? 9.18 10.414 2.4 1 98.38 91 PRO B C 1
ATOM 3069 O O . PRO B 1 91 ? 9.672 9.469 3.018 1 98.38 91 PRO B O 1
ATOM 3072 N N . PHE B 1 92 ? 9.766 10.969 1.313 1 97.62 92 PHE B N 1
ATOM 3073 C CA . PHE B 1 92 ? 11.086 10.672 0.776 1 97.62 92 PHE B CA 1
ATOM 3074 C C . PHE B 1 92 ? 11.102 9.32 0.082 1 97.62 92 PHE B C 1
ATOM 3076 O O . PHE B 1 92 ? 11.906 9.086 -0.819 1 97.62 92 PHE B O 1
ATOM 3083 N N . ALA B 1 93 ? 10.203 8.422 0.404 1 97 93 ALA B N 1
ATOM 3084 C CA . ALA B 1 93 ? 10.219 7.07 -0.153 1 97 93 ALA B CA 1
ATOM 3085 C C . ALA B 1 93 ? 9.227 6.938 -1.302 1 97 93 ALA B C 1
ATOM 3087 O O . ALA B 1 93 ? 9.383 6.086 -2.178 1 97 93 ALA B O 1
ATOM 3088 N N . HIS B 1 94 ? 8.211 7.785 -1.323 1 95.12 94 HIS B N 1
ATOM 3089 C CA . HIS B 1 94 ? 7.098 7.617 -2.252 1 95.12 94 HIS B CA 1
ATOM 3090 C C . HIS B 1 94 ? 7.551 7.797 -3.695 1 95.12 94 HIS B C 1
ATOM 3092 O O . HIS B 1 94 ? 6.875 7.352 -4.625 1 95.12 94 HIS B O 1
ATOM 3098 N N . ARG B 1 95 ? 8.703 8.297 -3.951 1 92.75 95 ARG B N 1
ATOM 3099 C CA . ARG B 1 95 ? 9.234 8.492 -5.297 1 92.75 95 ARG B CA 1
ATOM 3100 C C . ARG B 1 95 ? 10.031 7.273 -5.758 1 92.75 95 ARG B C 1
ATOM 3102 O O . ARG B 1 95 ? 10.461 7.207 -6.906 1 92.75 95 ARG B O 1
ATOM 3109 N N . PHE B 1 96 ? 10.211 6.305 -4.875 1 95.38 96 PHE B N 1
ATOM 3110 C CA . PHE B 1 96 ? 11.047 5.148 -5.164 1 95.38 96 PHE B CA 1
ATOM 3111 C C . PHE B 1 96 ? 10.312 3.852 -4.848 1 95.38 96 PHE B C 1
ATOM 3113 O O . PHE B 1 96 ? 10.633 3.178 -3.863 1 95.38 96 PHE B O 1
ATOM 3120 N N . PRO B 1 97 ? 9.391 3.475 -5.691 1 93.56 97 PRO B N 1
ATOM 3121 C CA . PRO B 1 97 ? 8.703 2.205 -5.457 1 93.56 97 PRO B CA 1
ATOM 3122 C C . PRO B 1 97 ? 9.641 1.004 -5.492 1 93.56 97 PRO B C 1
ATOM 3124 O O . PRO B 1 97 ? 10.766 1.111 -5.984 1 93.56 97 PRO B O 1
ATOM 3127 N N . PRO B 1 98 ? 9.227 -0.165 -4.992 1 94.31 98 PRO B N 1
ATOM 3128 C CA . PRO B 1 98 ? 10.086 -1.342 -4.836 1 94.31 98 PRO B CA 1
ATOM 3129 C C . PRO B 1 98 ? 10.758 -1.761 -6.137 1 94.31 98 PRO B C 1
ATOM 3131 O O . PRO B 1 98 ? 11.953 -2.064 -6.148 1 94.31 98 PRO B O 1
ATOM 3134 N N . GLN B 1 99 ? 10.047 -1.764 -7.246 1 93.75 99 GLN B N 1
ATOM 3135 C CA . GLN B 1 99 ? 10.578 -2.215 -8.531 1 93.75 99 GLN B CA 1
ATOM 3136 C C . GLN B 1 99 ? 11.773 -1.363 -8.961 1 93.75 99 GLN B C 1
ATOM 3138 O O . GLN B 1 99 ? 12.695 -1.863 -9.602 1 93.75 99 GLN B O 1
ATOM 3143 N N . THR B 1 100 ? 11.75 -0.091 -8.484 1 93.88 100 THR B N 1
ATOM 3144 C CA . THR B 1 100 ? 12.781 0.857 -8.891 1 93.88 100 THR B CA 1
ATOM 3145 C C . THR B 1 100 ? 14.102 0.565 -8.188 1 93.88 100 THR B C 1
ATOM 3147 O O . THR B 1 100 ? 15.125 0.361 -8.836 1 93.88 100 THR B O 1
ATOM 3150 N N . TRP B 1 101 ? 14.023 0.45 -6.914 1 95.19 101 TRP B N 1
ATOM 3151 C CA . TRP B 1 101 ? 15.297 0.263 -6.23 1 95.19 101 TRP B CA 1
ATOM 3152 C C . TRP B 1 101 ? 15.75 -1.189 -6.316 1 95.19 101 TRP B C 1
ATOM 3154 O O . TRP B 1 101 ? 16.953 -1.473 -6.297 1 95.19 101 TRP B O 1
ATOM 3164 N N . LEU B 1 102 ? 14.844 -2.168 -6.48 1 96.75 102 LEU B N 1
ATOM 3165 C CA . LEU B 1 102 ? 15.211 -3.562 -6.699 1 96.75 102 LEU B CA 1
ATOM 3166 C C . LEU B 1 102 ? 16.016 -3.715 -7.988 1 96.75 102 LEU B C 1
ATOM 3168 O O . LEU B 1 102 ? 16.953 -4.504 -8.047 1 96.75 102 LEU B O 1
ATOM 3172 N N . SER B 1 103 ? 15.656 -2.941 -8.969 1 96.44 103 SER B N 1
ATOM 3173 C CA . SER B 1 103 ? 16.312 -3.055 -10.273 1 96.44 103 SER B CA 1
ATOM 3174 C C . SER B 1 103 ? 17.594 -2.229 -10.32 1 96.44 103 SER B C 1
ATOM 3176 O O . SER B 1 103 ? 18.516 -2.564 -11.055 1 96.44 103 SER B O 1
ATOM 3178 N N . ALA B 1 104 ? 17.656 -1.179 -9.531 1 97 104 ALA B N 1
ATOM 3179 C CA . ALA B 1 104 ? 18.734 -0.194 -9.695 1 97 104 ALA B CA 1
ATOM 3180 C C . ALA B 1 104 ? 19.906 -0.494 -8.773 1 97 104 ALA B C 1
ATOM 3182 O O . ALA B 1 104 ? 21.062 -0.373 -9.172 1 97 104 ALA B O 1
ATOM 3183 N N . LEU B 1 105 ? 19.656 -0.916 -7.52 1 97.19 105 LEU B N 1
ATOM 3184 C CA . LEU B 1 105 ? 20.688 -1.087 -6.512 1 97.19 105 LEU B CA 1
ATOM 3185 C C . LEU B 1 105 ? 21.422 -2.408 -6.707 1 97.19 105 LEU B C 1
ATOM 3187 O O . LEU B 1 105 ? 20.797 -3.459 -6.855 1 97.19 105 LEU B O 1
ATOM 3191 N N . ARG B 1 106 ? 22.734 -2.322 -6.652 1 95.81 106 ARG B N 1
ATOM 3192 C CA . ARG B 1 106 ? 23.562 -3.504 -6.852 1 95.81 106 ARG B CA 1
ATOM 3193 C C . ARG B 1 106 ? 24.562 -3.672 -5.711 1 95.81 106 ARG B C 1
ATOM 3195 O O . ARG B 1 106 ? 25.281 -2.729 -5.359 1 95.81 106 ARG B O 1
ATOM 3202 N N . PRO B 1 107 ? 24.484 -4.828 -5.141 1 93.94 107 PRO B N 1
ATOM 3203 C CA . PRO B 1 107 ? 25.516 -5.066 -4.125 1 93.94 107 PRO B CA 1
ATOM 3204 C C . PRO B 1 107 ? 26.922 -5.082 -4.711 1 93.94 107 PRO B C 1
ATOM 3206 O O . PRO B 1 107 ? 27.141 -5.594 -5.812 1 93.94 107 PRO B O 1
ATOM 3209 N N . CYS B 1 108 ? 27.75 -4.453 -3.842 1 87.25 108 CYS B N 1
ATOM 3210 C CA . CYS B 1 108 ? 29.156 -4.449 -4.234 1 87.25 108 CYS B CA 1
ATOM 3211 C C . CYS B 1 108 ? 29.938 -5.539 -3.502 1 87.25 108 CYS B C 1
ATOM 3213 O O . CYS B 1 108 ? 29.688 -5.789 -2.32 1 87.25 108 CYS B O 1
ATOM 3215 N N . GLY B 1 109 ? 30.531 -6.531 -4.02 1 74.38 109 GLY B N 1
ATOM 3216 C CA . GLY B 1 109 ? 31.25 -7.668 -3.477 1 74.38 109 GLY B CA 1
ATOM 3217 C C . GLY B 1 109 ? 32.281 -7.273 -2.443 1 74.38 109 GLY B C 1
ATOM 3218 O O . GLY B 1 109 ? 32.594 -8.055 -1.542 1 74.38 109 GLY B O 1
ATOM 3219 N N . ALA B 1 110 ? 32.938 -6.141 -2.459 1 68.56 110 ALA B N 1
ATOM 3220 C CA . ALA B 1 110 ? 34.156 -5.852 -1.685 1 68.56 110 ALA B CA 1
ATOM 3221 C C . ALA B 1 110 ? 33.812 -5.078 -0.412 1 68.56 110 ALA B C 1
ATOM 3223 O O . ALA B 1 110 ? 34.656 -4.383 0.145 1 68.56 110 ALA B O 1
ATOM 3224 N N . ALA B 1 111 ? 32.75 -5.391 0.233 1 71.88 111 ALA B N 1
ATOM 3225 C CA . ALA B 1 111 ? 32.469 -4.586 1.414 1 71.88 111 ALA B CA 1
ATOM 3226 C C . ALA B 1 111 ? 33.062 -5.203 2.67 1 71.88 111 ALA B C 1
ATOM 3228 O O . ALA B 1 111 ? 33.219 -6.426 2.76 1 71.88 111 ALA B O 1
ATOM 3229 N N . PRO B 1 112 ? 33.656 -4.352 3.6 1 80.44 112 PRO B N 1
ATOM 3230 C CA . PRO B 1 112 ? 34.125 -4.863 4.895 1 80.44 112 PRO B CA 1
ATOM 3231 C C . PRO B 1 112 ? 33.062 -5.688 5.609 1 80.44 112 PRO B C 1
ATOM 3233 O O . PRO B 1 112 ? 31.859 -5.527 5.344 1 80.44 112 PRO B O 1
ATOM 3236 N N . PRO B 1 113 ? 33.594 -6.629 6.41 1 83.06 113 PRO B N 1
ATOM 3237 C CA . PRO B 1 113 ? 32.656 -7.441 7.156 1 83.06 113 PRO B CA 1
ATOM 3238 C C . PRO B 1 113 ? 31.656 -6.598 7.961 1 83.06 113 PRO B C 1
ATOM 3240 O O . PRO B 1 113 ? 32.031 -5.586 8.547 1 83.06 113 PRO B O 1
ATOM 3243 N N . GLY B 1 114 ? 30.438 -6.879 7.836 1 88.44 114 GLY B N 1
ATOM 3244 C CA . GLY B 1 114 ? 29.422 -6.203 8.617 1 88.44 114 GLY B CA 1
ATOM 3245 C C . GL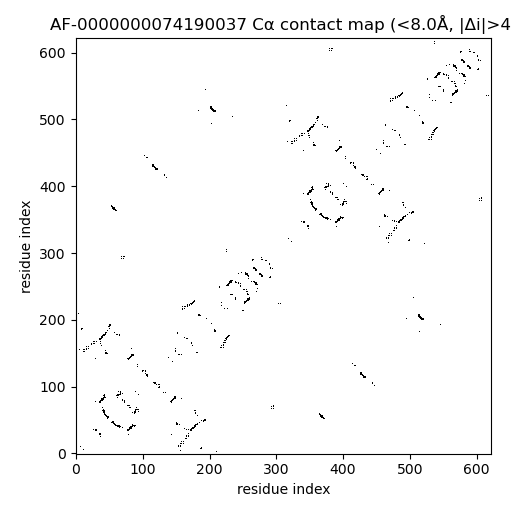Y B 1 114 ? 28.797 -5.02 7.902 1 88.44 114 GLY B C 1
ATOM 3246 O O . GLY B 1 114 ? 27.875 -4.395 8.414 1 88.44 114 GLY B O 1
ATOM 3247 N N . LEU B 1 115 ? 29.422 -4.773 6.762 1 91.81 115 LEU B N 1
ATOM 3248 C CA . LEU B 1 115 ? 28.938 -3.625 6.008 1 91.81 115 LEU B CA 1
ATOM 3249 C C . LEU B 1 115 ? 28.391 -4.059 4.648 1 91.81 115 LEU B C 1
ATOM 3251 O O . LEU B 1 115 ? 28.953 -4.949 4.008 1 91.81 115 LEU B O 1
ATOM 3255 N N . LEU B 1 116 ? 27.281 -3.494 4.316 1 94 116 LEU B N 1
ATOM 3256 C CA . LEU B 1 116 ? 26.703 -3.66 2.992 1 94 116 LEU B CA 1
ATOM 3257 C C . LEU B 1 116 ? 27.016 -2.465 2.102 1 94 116 LEU B C 1
ATOM 3259 O O . LEU B 1 116 ? 26.812 -1.315 2.502 1 94 116 LEU B O 1
ATOM 3263 N N . SER B 1 117 ? 27.625 -2.768 0.998 1 93.94 117 SER B N 1
ATOM 3264 C CA . SER B 1 117 ? 27.938 -1.72 0.028 1 93.94 117 SER B CA 1
ATOM 3265 C C . SER B 1 117 ? 27.109 -1.884 -1.242 1 93.94 117 SER B C 1
ATOM 3267 O O . SER B 1 117 ? 27.062 -2.969 -1.826 1 93.94 117 SER B O 1
ATOM 3269 N N . LEU B 1 118 ? 26.469 -0.802 -1.575 1 95.5 118 LEU B N 1
ATOM 3270 C CA . LEU B 1 118 ? 25.594 -0.816 -2.744 1 95.5 118 LEU B CA 1
ATOM 3271 C C . LEU B 1 118 ? 25.969 0.301 -3.713 1 95.5 118 LEU B C 1
ATOM 3273 O O . LEU B 1 118 ? 26.5 1.332 -3.303 1 95.5 118 LEU B O 1
ATOM 3277 N N . GLN B 1 119 ? 25.641 0.049 -4.953 1 94.94 119 GLN B N 1
ATOM 3278 C CA . GLN B 1 119 ? 25.828 1.059 -5.988 1 94.94 119 GLN B CA 1
ATOM 3279 C C . GLN B 1 119 ? 24.641 1.104 -6.938 1 94.94 119 GLN B C 1
ATOM 3281 O O . GLN B 1 119 ? 23.875 0.137 -7.039 1 94.94 119 GLN B O 1
ATOM 3286 N N . ALA B 1 120 ? 24.438 2.205 -7.5 1 95.31 120 ALA B N 1
ATOM 3287 C CA . ALA B 1 120 ? 23.422 2.4 -8.531 1 95.31 120 ALA B CA 1
ATOM 3288 C C . ALA B 1 120 ? 23.828 3.51 -9.492 1 95.31 120 ALA B C 1
ATOM 3290 O O . ALA B 1 120 ? 24.625 4.387 -9.148 1 95.31 120 ALA B O 1
ATOM 3291 N N . GLU B 1 121 ? 23.344 3.4 -10.734 1 94.56 121 GLU B N 1
ATOM 3292 C CA . GLU B 1 121 ? 23.453 4.559 -11.617 1 94.56 121 GLU B CA 1
ATOM 3293 C C . GLU B 1 121 ? 22.594 5.715 -11.117 1 94.56 121 GLU B C 1
ATOM 3295 O O . GLU B 1 121 ? 21.422 5.523 -10.773 1 94.56 121 GLU B O 1
ATOM 3300 N N . GLU B 1 122 ? 23.141 6.812 -11.07 1 90.44 122 GLU B N 1
ATOM 3301 C CA . GLU B 1 122 ? 22.438 7.977 -10.516 1 90.44 122 GLU B CA 1
ATOM 3302 C C . GLU B 1 122 ? 21.156 8.258 -11.273 1 90.44 122 GLU B C 1
ATOM 3304 O O . GLU B 1 122 ? 20.141 8.656 -10.68 1 90.44 122 GLU B O 1
ATOM 3309 N N . ASP B 1 123 ? 21.141 8.031 -12.508 1 92.25 123 ASP B N 1
ATOM 3310 C CA . ASP B 1 123 ? 19.984 8.336 -13.344 1 92.25 123 ASP B CA 1
ATOM 3311 C C . ASP B 1 123 ? 18.859 7.332 -13.102 1 92.25 123 ASP B C 1
ATOM 3313 O O . ASP B 1 123 ? 17.703 7.602 -13.43 1 92.25 123 ASP B O 1
ATOM 3317 N N . ALA B 1 124 ? 19.203 6.211 -12.539 1 94.38 124 ALA B N 1
ATOM 3318 C CA . ALA B 1 124 ? 18.188 5.195 -12.242 1 94.38 124 ALA B CA 1
ATOM 3319 C C . ALA B 1 124 ? 17.438 5.523 -10.953 1 94.38 124 ALA B C 1
ATOM 3321 O O . ALA B 1 124 ? 16.328 5.031 -10.734 1 94.38 124 ALA B O 1
ATOM 3322 N N . LEU B 1 125 ? 18.047 6.309 -10.141 1 94.69 125 LEU B N 1
ATOM 3323 C CA . LEU B 1 125 ? 17.453 6.715 -8.867 1 94.69 125 LEU B CA 1
ATOM 3324 C C . LEU B 1 125 ? 17.656 8.203 -8.625 1 94.69 125 LEU B C 1
ATOM 3326 O O . LEU B 1 125 ? 18.25 8.602 -7.621 1 94.69 125 LEU B O 1
ATOM 3330 N N . PRO B 1 126 ? 17.094 8.969 -9.492 1 92.38 126 PRO B N 1
ATOM 3331 C CA . PRO B 1 126 ? 17.297 10.414 -9.336 1 92.38 126 PRO B CA 1
ATOM 3332 C C . PRO B 1 126 ? 16.781 10.938 -8 1 92.38 126 PRO B C 1
ATOM 3334 O O . PRO B 1 126 ? 15.625 10.688 -7.641 1 92.38 126 PRO B O 1
ATOM 3337 N N . GLY B 1 127 ? 17.672 11.594 -7.242 1 92.62 127 GLY B N 1
ATOM 3338 C CA . GLY B 1 127 ? 17.281 12.25 -6.004 1 92.62 127 GLY B CA 1
ATOM 3339 C C . GLY B 1 127 ? 17.281 11.312 -4.812 1 92.62 127 GLY B C 1
ATOM 3340 O O . GLY B 1 127 ? 16.891 11.695 -3.709 1 92.62 127 GLY B O 1
ATOM 3341 N N . PHE B 1 128 ? 17.75 10.07 -4.98 1 95.5 128 PHE B N 1
ATOM 3342 C CA . PHE B 1 128 ? 17.703 9.062 -3.926 1 95.5 128 PHE B CA 1
ATOM 3343 C C . PHE B 1 128 ? 18.609 9.445 -2.766 1 95.5 128 PHE B C 1
ATOM 3345 O O . PHE B 1 128 ? 18.203 9.375 -1.604 1 95.5 128 PHE B O 1
ATOM 3352 N N . ALA B 1 129 ? 19.781 9.875 -3.088 1 95.25 129 ALA B N 1
ATOM 3353 C CA . ALA B 1 129 ? 20.734 10.258 -2.053 1 95.25 129 ALA B CA 1
ATOM 3354 C C . ALA B 1 129 ? 20.203 11.43 -1.229 1 95.25 129 ALA B C 1
ATOM 3356 O O . ALA B 1 129 ? 20.328 11.43 -0.002 1 95.25 129 ALA B O 1
ATOM 3357 N N . ALA B 1 130 ? 19.703 12.391 -1.933 1 94.69 130 ALA B N 1
ATOM 3358 C CA . ALA B 1 130 ? 19.156 13.562 -1.254 1 94.69 130 ALA B CA 1
ATOM 3359 C C . ALA B 1 130 ? 17.984 13.172 -0.343 1 94.69 130 ALA B C 1
ATOM 3361 O O . ALA B 1 130 ? 17.844 13.711 0.753 1 94.69 130 ALA B O 1
ATOM 3362 N N . ALA B 1 131 ? 17.141 12.25 -0.77 1 96.25 131 ALA B N 1
ATOM 3363 C CA . ALA B 1 131 ? 16.016 11.766 0.026 1 96.25 131 ALA B CA 1
ATOM 3364 C C . ALA B 1 131 ? 16.5 11.094 1.308 1 96.25 131 ALA B C 1
ATOM 3366 O O . ALA B 1 131 ? 15.984 11.375 2.393 1 96.25 131 ALA B O 1
ATOM 3367 N N . LEU B 1 132 ? 17.531 10.258 1.174 1 97.12 132 LEU B N 1
ATOM 3368 C CA . LEU B 1 132 ? 18.094 9.57 2.328 1 97.12 132 LEU B CA 1
ATOM 3369 C C . LEU B 1 132 ? 18.656 10.57 3.334 1 97.12 132 LEU B C 1
ATOM 3371 O O . LEU B 1 132 ? 18.375 10.484 4.527 1 97.12 132 LEU B O 1
ATOM 3375 N N . ARG B 1 133 ? 19.359 11.531 2.846 1 96.81 133 ARG B N 1
ATOM 3376 C CA . ARG B 1 133 ? 20 12.531 3.705 1 96.81 133 ARG B CA 1
ATOM 3377 C C . ARG B 1 133 ? 18.953 13.359 4.438 1 96.81 133 ARG B C 1
ATOM 3379 O O . ARG B 1 133 ? 19.062 13.57 5.648 1 96.81 133 ARG B O 1
ATOM 3386 N N . SER B 1 134 ? 17.984 13.773 3.654 1 97.38 134 SER B N 1
ATOM 3387 C CA . SER B 1 134 ? 16.938 14.602 4.25 1 97.38 134 SER B CA 1
ATOM 3388 C C . SER B 1 134 ? 16.188 13.844 5.336 1 97.38 134 SER B C 1
ATOM 3390 O O . SER B 1 134 ? 15.914 14.391 6.41 1 97.38 134 SER B O 1
ATOM 3392 N N . TYR B 1 135 ? 15.906 12.609 5.113 1 97.75 135 TYR B N 1
ATOM 3393 C CA . TYR B 1 135 ? 15.195 11.797 6.098 1 97.75 135 TYR B CA 1
ATOM 3394 C C . TYR B 1 135 ? 16.031 11.602 7.352 1 97.75 135 TYR B C 1
ATOM 3396 O O . TYR B 1 135 ? 15.547 11.766 8.469 1 97.75 135 TYR B O 1
ATOM 3404 N N . GLN B 1 136 ? 17.25 11.273 7.168 1 97.19 136 GLN B N 1
ATOM 3405 C CA . GLN B 1 136 ? 18.125 10.977 8.289 1 97.19 136 GLN B CA 1
ATOM 3406 C C . GLN B 1 136 ? 18.453 12.234 9.094 1 97.19 136 GLN B C 1
ATOM 3408 O O . GLN B 1 136 ? 18.578 12.172 10.32 1 97.19 136 GLN B O 1
ATOM 3413 N N . GLU B 1 137 ? 18.578 13.328 8.383 1 97.44 137 GLU B N 1
ATOM 3414 C CA . GLU B 1 137 ? 18.781 14.602 9.078 1 97.44 137 GLU B CA 1
ATOM 3415 C C . GLU B 1 137 ? 17.578 14.938 9.961 1 97.44 137 GLU B C 1
ATOM 3417 O O . GLU B 1 137 ? 17.75 15.359 11.109 1 97.44 137 GLU B O 1
ATOM 3422 N N . ALA B 1 138 ? 16.391 14.758 9.469 1 97.75 138 ALA B N 1
ATOM 3423 C CA . ALA B 1 138 ? 15.18 15.023 10.242 1 97.75 138 ALA B CA 1
ATOM 3424 C C . ALA B 1 138 ? 15.07 14.07 11.43 1 97.75 138 ALA B C 1
ATOM 3426 O O . ALA B 1 138 ? 14.695 14.477 12.531 1 97.75 138 ALA B O 1
ATOM 3427 N N . ALA B 1 139 ? 15.422 12.836 11.195 1 96 139 ALA B N 1
ATOM 3428 C CA . ALA B 1 139 ? 15.391 11.836 12.266 1 96 139 ALA B CA 1
ATOM 3429 C C . ALA B 1 139 ? 16.406 12.172 13.359 1 96 139 ALA B C 1
ATOM 3431 O O . ALA B 1 139 ? 16.078 12.109 14.547 1 96 139 ALA B O 1
ATOM 3432 N N . ALA B 1 140 ? 17.594 12.531 12.969 1 96.38 140 ALA B N 1
ATOM 3433 C CA . ALA B 1 140 ? 18.656 12.867 13.914 1 96.38 140 ALA B CA 1
ATOM 3434 C C . ALA B 1 140 ? 18.297 14.109 14.719 1 96.38 140 ALA B C 1
ATOM 3436 O O . ALA B 1 140 ? 18.562 14.188 15.922 1 96.38 140 ALA B O 1
ATOM 3437 N N . ALA B 1 141 ? 17.672 15.055 14.039 1 97.31 141 ALA B N 1
ATOM 3438 C CA . ALA B 1 141 ? 17.297 16.297 14.688 1 97.31 141 ALA B CA 1
ATOM 3439 C C . ALA B 1 141 ? 16.047 16.109 15.547 1 97.31 141 ALA B C 1
ATOM 3441 O O . ALA B 1 141 ? 15.711 16.969 16.375 1 97.31 141 ALA B O 1
ATOM 3442 N N . GLY B 1 142 ? 15.359 14.984 15.344 1 97.81 142 GLY B N 1
ATOM 3443 C CA . GLY B 1 142 ? 14.125 14.734 16.078 1 97.81 142 GLY B CA 1
ATOM 3444 C C . GLY B 1 142 ? 12.969 15.602 15.609 1 97.81 142 GLY B C 1
ATOM 3445 O O . GLY B 1 142 ? 12.125 16 16.406 1 97.81 142 GLY B O 1
ATOM 3446 N N . THR B 1 143 ? 13 15.961 14.367 1 98.69 143 THR B N 1
ATOM 3447 C CA . THR B 1 143 ? 11.984 16.875 13.867 1 98.69 143 THR B CA 1
ATOM 3448 C C . THR B 1 143 ? 10.922 16.141 13.07 1 98.69 143 THR B C 1
ATOM 3450 O O . THR B 1 143 ? 9.984 16.75 12.539 1 98.69 143 THR B O 1
ATOM 3453 N N . PHE B 1 144 ? 11.094 14.828 13.008 1 98.75 144 PHE B N 1
ATOM 3454 C CA . PHE B 1 144 ? 10.133 14.023 12.258 1 98.75 144 PHE B CA 1
ATOM 3455 C C . PHE B 1 144 ? 9.664 12.828 13.078 1 98.75 144 PHE B C 1
ATOM 3457 O O . PHE B 1 144 ? 10.484 12.078 13.609 1 98.75 144 PHE B O 1
ATOM 3464 N N . LEU B 1 145 ? 8.398 12.656 13.219 1 98.69 145 LEU B N 1
ATOM 3465 C CA . LEU B 1 145 ? 7.777 11.508 13.867 1 98.69 145 LEU B CA 1
ATOM 3466 C C . LEU B 1 145 ? 6.598 10.992 13.055 1 98.69 145 LEU B C 1
ATOM 3468 O O . LEU B 1 145 ? 5.688 11.758 12.719 1 98.69 145 LEU B O 1
ATOM 3472 N N . ALA B 1 146 ? 6.688 9.773 12.695 1 98.38 146 ALA B N 1
ATOM 3473 C CA . ALA B 1 146 ? 5.605 9.156 11.938 1 98.38 146 ALA B CA 1
ATOM 3474 C C . ALA B 1 146 ? 4.797 8.203 12.82 1 98.38 146 ALA B C 1
ATOM 3476 O O . ALA B 1 146 ? 5.367 7.406 13.562 1 98.38 146 ALA B O 1
ATOM 3477 N N . VAL B 1 147 ? 3.49 8.32 12.781 1 98.12 147 VAL B N 1
ATOM 3478 C CA . VAL B 1 147 ? 2.561 7.453 13.5 1 98.12 147 VAL B CA 1
ATOM 3479 C C . VAL B 1 147 ? 1.552 6.852 12.523 1 98.12 147 VAL B C 1
ATOM 3481 O O . VAL B 1 147 ? 0.864 7.578 11.805 1 98.12 147 VAL B O 1
ATOM 3484 N N . GLU B 1 148 ? 1.463 5.559 12.539 1 97.06 148 GLU B N 1
ATOM 3485 C CA . GLU B 1 148 ? 0.681 4.84 11.539 1 97.06 148 GLU B CA 1
ATOM 3486 C C . GLU B 1 148 ? -0.722 4.531 12.055 1 97.06 148 GLU B C 1
ATOM 3488 O O . GLU B 1 148 ? -0.895 4.164 13.219 1 97.06 148 GLU B O 1
ATOM 3493 N N . PHE B 1 149 ? -1.75 4.695 11.195 1 96 149 PHE B N 1
ATOM 3494 C CA . PHE B 1 149 ? -3.098 4.207 11.461 1 96 149 PHE B CA 1
ATOM 3495 C C . PHE B 1 149 ? -3.594 3.34 10.305 1 96 149 PHE B C 1
ATOM 3497 O O . PHE B 1 149 ? -2.98 3.307 9.234 1 96 149 PHE B O 1
ATOM 3504 N N . THR B 1 150 ? -4.652 2.582 10.5 1 91.81 150 THR B N 1
ATOM 3505 C CA . THR B 1 150 ? -5.219 1.757 9.438 1 91.81 150 THR B CA 1
ATOM 3506 C C . THR B 1 150 ? -6.711 2.023 9.281 1 91.81 150 THR B C 1
ATOM 3508 O O . THR B 1 150 ? -7.176 2.361 8.188 1 91.81 150 THR B O 1
ATOM 3511 N N . THR B 1 151 ? -7.414 1.979 10.375 1 92.31 151 THR B N 1
ATOM 3512 C CA . THR B 1 151 ? -8.867 2.086 10.305 1 92.31 151 THR B CA 1
ATOM 3513 C C . THR B 1 151 ? -9.32 3.5 10.656 1 92.31 151 THR B C 1
ATOM 3515 O O . THR B 1 151 ? -8.547 4.297 11.18 1 92.31 151 THR B O 1
ATOM 3518 N N . LEU B 1 152 ? -10.57 3.736 10.375 1 91.5 152 LEU B N 1
ATOM 3519 C CA . LEU B 1 152 ? -11.188 4.992 10.789 1 91.5 152 LEU B CA 1
ATOM 3520 C C . LEU B 1 152 ? -11.094 5.184 12.297 1 91.5 152 LEU B C 1
ATOM 3522 O O . LEU B 1 152 ? -10.766 6.273 12.766 1 91.5 152 LEU B O 1
ATOM 3526 N N . ALA B 1 153 ? -11.289 4.137 13.016 1 88.75 153 ALA B N 1
ATOM 3527 C CA . ALA B 1 153 ? -11.211 4.207 14.477 1 88.75 153 ALA B CA 1
ATOM 3528 C C . ALA B 1 153 ? -9.812 4.586 14.93 1 88.75 153 ALA B C 1
ATOM 3530 O O . ALA B 1 153 ? -9.641 5.469 15.773 1 88.75 153 ALA B O 1
ATOM 3531 N N . ASP B 1 154 ? -8.797 3.896 14.352 1 92.81 154 ASP B N 1
ATOM 3532 C CA . ASP B 1 154 ? -7.414 4.258 14.633 1 92.81 154 ASP B CA 1
ATOM 3533 C C . ASP B 1 154 ? -7.176 5.75 14.398 1 92.81 154 ASP B C 1
ATOM 3535 O O . ASP B 1 154 ? -6.625 6.441 15.258 1 92.81 154 ASP B O 1
ATOM 3539 N N . TYR B 1 155 ? -7.605 6.117 13.273 1 93.88 155 TYR B N 1
ATOM 3540 C CA . TYR B 1 155 ? -7.383 7.488 12.828 1 93.88 155 TYR B CA 1
ATOM 3541 C C . TYR B 1 155 ? -7.957 8.484 13.82 1 93.88 155 TYR B C 1
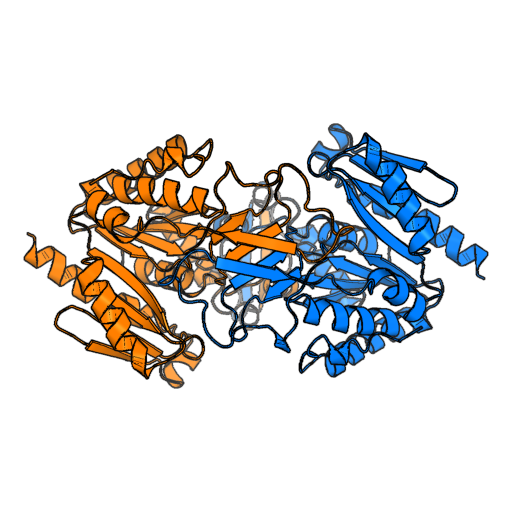ATOM 3543 O O . TYR B 1 155 ? -7.277 9.43 14.234 1 93.88 155 TYR B O 1
ATOM 3551 N N . LEU B 1 156 ? -9.133 8.297 14.203 1 90.56 156 LEU B N 1
ATOM 3552 C CA . LEU B 1 156 ? -9.828 9.25 15.07 1 90.56 156 LEU B CA 1
ATOM 3553 C C . LEU B 1 156 ? -9.156 9.328 16.438 1 90.56 156 LEU B C 1
ATOM 3555 O O . LEU B 1 156 ? -8.914 10.422 16.953 1 90.56 156 LEU B O 1
ATOM 3559 N N . HIS B 1 157 ? -8.844 8.25 17 1 91.81 157 HIS B N 1
ATOM 3560 C CA . HIS B 1 157 ? -8.203 8.234 18.297 1 91.81 157 HIS B CA 1
ATOM 3561 C C . HIS B 1 157 ? -6.809 8.852 18.25 1 91.81 157 HIS B C 1
ATOM 3563 O O . HIS B 1 157 ? -6.434 9.633 19.125 1 91.81 157 HIS B O 1
ATOM 3569 N N . LEU B 1 158 ? -6.121 8.508 17.234 1 94.75 158 LEU B N 1
ATOM 3570 C CA . LEU B 1 158 ? -4.758 9.016 17.125 1 94.75 158 LEU B CA 1
ATOM 3571 C C . LEU B 1 158 ? -4.754 10.492 16.75 1 94.75 158 LEU B C 1
ATOM 3573 O O . LEU B 1 158 ? -3.871 11.242 17.172 1 94.75 158 LEU B O 1
ATOM 3577 N N . LEU B 1 159 ? -5.688 10.859 15.945 1 93.75 159 LEU B N 1
ATOM 3578 C CA . LEU B 1 159 ? -5.836 12.281 15.641 1 93.75 159 LEU B CA 1
ATOM 3579 C C . LEU B 1 159 ? -6.086 13.086 16.906 1 93.75 159 LEU B C 1
ATOM 3581 O O . LEU B 1 159 ? -5.469 14.133 17.109 1 93.75 159 LEU B O 1
ATOM 3585 N N . GLN B 1 160 ? -6.969 12.602 17.734 1 91.5 160 GLN B N 1
ATOM 3586 C CA . GLN B 1 160 ? -7.238 13.258 19 1 91.5 160 GLN B CA 1
ATOM 3587 C C . GLN B 1 160 ? -5.973 13.367 19.844 1 91.5 160 GLN B C 1
ATOM 3589 O O . GLN B 1 160 ? -5.652 14.445 20.359 1 91.5 160 GLN B O 1
ATOM 3594 N N . ALA B 1 161 ? -5.324 12.258 19.953 1 94.06 161 ALA B N 1
ATOM 3595 C CA . ALA B 1 161 ? -4.098 12.234 20.734 1 94.06 161 ALA B CA 1
ATOM 3596 C C . ALA B 1 161 ? -3.062 13.203 20.172 1 94.06 161 ALA B C 1
ATOM 3598 O O . ALA B 1 161 ? -2.395 13.914 20.938 1 94.06 161 ALA B O 1
ATOM 3599 N N . ALA B 1 162 ? -2.924 13.25 18.906 1 96.19 162 ALA B N 1
ATOM 3600 C CA . ALA B 1 162 ? -1.956 14.125 18.25 1 96.19 162 ALA B CA 1
ATOM 3601 C C . ALA B 1 162 ? -2.318 15.594 18.453 1 96.19 162 ALA B C 1
ATOM 3603 O O . ALA B 1 162 ? -1.45 16.422 18.766 1 96.19 162 ALA B O 1
ATOM 3604 N N . ALA B 1 163 ? -3.568 15.914 18.25 1 93.88 163 ALA B N 1
ATOM 3605 C CA . ALA B 1 163 ? -4.035 17.281 18.453 1 93.88 163 ALA B CA 1
ATOM 3606 C C . ALA B 1 163 ? -3.791 17.75 19.891 1 93.88 163 ALA B C 1
ATOM 3608 O O . ALA B 1 163 ? -3.32 18.859 20.125 1 93.88 163 ALA B O 1
ATOM 3609 N N . GLN B 1 164 ? -4.121 16.859 20.781 1 94.19 164 GLN B N 1
ATOM 3610 C CA . GLN B 1 164 ? -3.906 17.188 22.188 1 94.19 164 GLN B CA 1
ATOM 3611 C C . GLN B 1 164 ? -2.422 17.359 22.484 1 94.19 164 GLN B C 1
ATOM 3613 O O . GLN B 1 164 ? -2.047 18.203 23.312 1 94.19 164 GLN B O 1
ATOM 3618 N N . ALA B 1 165 ? -1.658 16.562 21.906 1 96.75 165 ALA B N 1
ATOM 3619 C CA . ALA B 1 165 ? -0.211 16.672 22.062 1 96.75 165 ALA B CA 1
ATOM 3620 C C . ALA B 1 165 ? 0.295 18.031 21.594 1 96.75 165 ALA B C 1
ATOM 3622 O O . ALA B 1 165 ? 1.231 18.594 22.172 1 96.75 165 ALA B O 1
ATOM 3623 N N . LEU B 1 166 ? -0.315 18.609 20.578 1 96.75 166 LEU B N 1
ATOM 3624 C CA . LEU B 1 166 ? 0.149 19.859 19.984 1 96.75 166 LEU B CA 1
ATOM 3625 C C . LEU B 1 166 ? -0.492 21.062 20.656 1 96.75 166 LEU B C 1
ATOM 3627 O O . LEU B 1 166 ? -0.043 22.188 20.484 1 96.75 166 LEU B O 1
ATOM 3631 N N . ASN B 1 167 ? -1.496 20.812 21.453 1 95.75 167 ASN B N 1
ATOM 3632 C CA . ASN B 1 167 ? -2.301 21.875 22.047 1 95.75 167 ASN B CA 1
ATOM 3633 C C . ASN B 1 167 ? -1.438 22.859 22.828 1 95.75 167 ASN B C 1
ATOM 3635 O O . ASN B 1 167 ? -1.605 24.078 22.703 1 95.75 167 ASN B O 1
ATOM 3639 N N . PRO B 1 168 ? -0.47 22.375 23.578 1 96.69 168 PRO B N 1
ATOM 3640 C CA . PRO B 1 168 ? 0.335 23.297 24.375 1 96.69 168 PRO B CA 1
ATOM 3641 C C . PRO B 1 168 ? 1.151 24.266 23.516 1 96.69 168 PRO B C 1
ATOM 3643 O O . PRO B 1 168 ? 1.629 25.281 24.016 1 96.69 168 PRO B O 1
ATOM 3646 N N . LEU B 1 169 ? 1.327 24.031 22.281 1 97.19 169 LEU B N 1
ATOM 3647 C CA . LEU B 1 169 ? 2.139 24.875 21.406 1 97.19 169 LEU B CA 1
ATOM 3648 C C . LEU B 1 169 ? 1.36 26.109 20.953 1 97.19 169 LEU B C 1
ATOM 3650 O O . LEU B 1 169 ? 1.943 27.047 20.422 1 97.19 169 LEU B O 1
ATOM 3654 N N . GLY B 1 170 ? 0.053 26.016 21.172 1 94.75 170 GLY B N 1
ATOM 3655 C CA . GLY B 1 170 ? -0.771 27.156 20.812 1 94.75 170 GLY B CA 1
ATOM 3656 C C . GLY B 1 170 ? -0.728 27.484 19.328 1 94.75 170 GLY B C 1
ATOM 3657 O O . GLY B 1 170 ? -0.919 26.594 18.484 1 94.75 170 GLY B O 1
ATOM 3658 N N . SER B 1 171 ? -0.464 28.781 19.031 1 95.5 171 SER B N 1
ATOM 3659 C CA . SER B 1 171 ? -0.528 29.266 17.656 1 95.5 171 SER B CA 1
ATOM 3660 C C . SER B 1 171 ? 0.667 28.781 16.844 1 95.5 171 SER B C 1
ATOM 3662 O O . SER B 1 171 ? 0.67 28.891 15.617 1 95.5 171 SER B O 1
ATOM 3664 N N . SER B 1 172 ? 1.672 28.234 17.484 1 97.38 172 SER B N 1
ATOM 3665 C CA . SER B 1 172 ? 2.836 27.703 16.781 1 97.38 172 SER B CA 1
ATOM 3666 C C . SER B 1 172 ? 2.557 26.312 16.219 1 97.38 172 SER B C 1
ATOM 3668 O O . SER B 1 172 ? 3.367 25.781 15.453 1 97.38 172 SER B O 1
ATOM 3670 N N . ALA B 1 173 ? 1.403 25.781 16.547 1 97.06 173 ALA B N 1
ATOM 3671 C CA . ALA B 1 173 ? 0.983 24.484 16.016 1 97.06 173 ALA B CA 1
ATOM 3672 C C . ALA B 1 173 ? 0.123 24.656 14.766 1 97.06 173 ALA B C 1
ATOM 3674 O O . ALA B 1 173 ? -0.721 25.547 14.703 1 97.06 173 ALA B O 1
ATOM 3675 N N . MET B 1 174 ? 0.416 23.828 13.82 1 96.94 174 MET B N 1
ATOM 3676 C CA . MET B 1 174 ? -0.4 23.734 12.609 1 96.94 174 MET B CA 1
ATOM 3677 C C . MET B 1 174 ? -1.024 22.344 12.484 1 96.94 174 MET B C 1
ATOM 3679 O O . MET B 1 174 ? -0.378 21.344 12.781 1 96.94 174 MET B O 1
ATOM 3683 N N . ILE B 1 175 ? -2.273 22.266 12.125 1 95.5 175 ILE B N 1
ATOM 3684 C CA . ILE B 1 175 ? -2.975 21.016 11.867 1 95.5 175 ILE B CA 1
ATOM 3685 C C . ILE B 1 175 ? -3.377 20.938 10.391 1 95.5 175 ILE B C 1
ATOM 3687 O O . ILE B 1 175 ? -4.23 21.703 9.938 1 95.5 175 ILE B O 1
ATOM 3691 N N . TYR B 1 176 ? -2.695 20.094 9.648 1 96.06 176 TYR B N 1
ATOM 3692 C CA . TYR B 1 176 ? -2.816 19.875 8.211 1 96.06 176 TYR B CA 1
ATOM 3693 C C . TYR B 1 176 ? -3.572 18.594 7.91 1 96.06 176 TYR B C 1
ATOM 3695 O O . TYR B 1 176 ? -2.979 17.516 7.875 1 96.06 176 TYR B O 1
ATOM 3703 N N . LEU B 1 177 ? -4.902 18.656 7.652 1 93.56 177 LEU B N 1
ATOM 3704 C CA . LEU B 1 177 ? -5.789 17.5 7.555 1 93.56 177 LEU B CA 1
ATOM 3705 C C . LEU B 1 177 ? -5.938 17.047 6.105 1 93.56 177 LEU B C 1
ATOM 3707 O O . LEU B 1 177 ? -6.973 17.281 5.48 1 93.56 177 LEU B O 1
ATOM 3711 N N . ALA B 1 178 ? -4.988 16.266 5.637 1 93.88 178 ALA B N 1
ATOM 3712 C CA . ALA B 1 178 ? -4.969 15.875 4.227 1 93.88 178 ALA B CA 1
ATOM 3713 C C . ALA B 1 178 ? -5.449 14.445 4.039 1 93.88 178 ALA B C 1
ATOM 3715 O O . ALA B 1 178 ? -5.57 13.969 2.908 1 93.88 178 ALA B O 1
ATOM 3716 N N . ALA B 1 179 ? -5.766 13.703 5.094 1 93.94 179 ALA B N 1
ATOM 3717 C CA . ALA B 1 179 ? -6.23 12.32 4.969 1 93.94 179 ALA B CA 1
ATOM 3718 C C . ALA B 1 179 ? -7.641 12.266 4.387 1 93.94 179 ALA B C 1
ATOM 3720 O O . ALA B 1 179 ? -8.461 13.148 4.656 1 93.94 179 ALA B O 1
ATOM 3721 N N . ALA B 1 180 ? -7.883 11.242 3.58 1 91.69 180 ALA B N 1
ATOM 3722 C CA . ALA B 1 180 ? -9.242 10.945 3.135 1 91.69 180 ALA B CA 1
ATOM 3723 C C . ALA B 1 180 ? -10.008 10.164 4.199 1 91.69 180 ALA B C 1
ATOM 3725 O O . ALA B 1 180 ? -9.781 8.961 4.379 1 91.69 180 ALA B O 1
ATOM 3726 N N . VAL B 1 181 ? -10.906 10.836 4.828 1 89.69 181 VAL B N 1
ATOM 3727 C CA . VAL B 1 181 ? -11.586 10.258 5.98 1 89.69 181 VAL B CA 1
ATOM 3728 C C . VAL B 1 181 ? -13.008 9.844 5.59 1 89.69 181 VAL B C 1
ATOM 3730 O O . VAL B 1 181 ? -13.734 10.625 4.977 1 89.69 181 VAL B O 1
ATOM 3733 N N . SER B 1 182 ? -13.312 8.648 5.996 1 87.88 182 SER B N 1
ATOM 3734 C CA . SER B 1 182 ? -14.664 8.18 5.707 1 87.88 182 SER B CA 1
ATOM 3735 C C . SER B 1 182 ? -15.711 8.992 6.461 1 87.88 182 SER B C 1
ATOM 3737 O O . SER B 1 182 ? -15.539 9.281 7.648 1 87.88 182 SER B O 1
ATOM 3739 N N . ASP B 1 183 ? -16.734 9.32 5.699 1 81.25 183 ASP B N 1
ATOM 3740 C CA . ASP B 1 183 ? -17.859 10 6.328 1 81.25 183 ASP B CA 1
ATOM 3741 C C . ASP B 1 183 ? -18.875 9 6.875 1 81.25 183 ASP B C 1
ATOM 3743 O O . ASP B 1 183 ? -19.844 9.391 7.523 1 81.25 183 ASP B O 1
ATOM 3747 N N . PHE B 1 184 ? -18.594 7.672 6.625 1 82.19 184 PHE B N 1
ATOM 3748 C CA . PHE B 1 184 ? -19.531 6.633 7.031 1 82.19 184 PHE B CA 1
ATOM 3749 C C . PHE B 1 184 ? -18.828 5.543 7.828 1 82.19 184 PHE B C 1
ATOM 3751 O O . PHE B 1 184 ? -17.625 5.32 7.66 1 82.19 184 PHE B O 1
ATOM 3758 N N . TYR B 1 185 ? -19.531 4.945 8.664 1 81.62 185 TYR B N 1
ATOM 3759 C CA . TYR B 1 185 ? -19 3.801 9.398 1 81.62 185 TYR B CA 1
ATOM 3760 C C . TYR B 1 185 ? -20.125 2.84 9.781 1 81.62 185 TYR B C 1
ATOM 3762 O O . TYR B 1 185 ? -21.297 3.156 9.625 1 81.62 185 TYR B O 1
ATOM 3770 N N . VAL B 1 186 ? -19.766 1.639 10.07 1 78.62 186 VAL B N 1
ATOM 3771 C CA . VAL B 1 186 ? -20.672 0.639 10.602 1 78.62 186 VAL B CA 1
ATOM 3772 C C . VAL B 1 186 ? -20.5 0.532 12.117 1 78.62 186 VAL B C 1
ATOM 3774 O O . VAL B 1 186 ? -19.422 0.142 12.594 1 78.62 186 VAL B O 1
ATOM 3777 N N . PRO B 1 187 ? -21.562 0.856 12.781 1 74.38 187 PRO B N 1
ATOM 3778 C CA . PRO B 1 187 ? -21.453 0.709 14.234 1 74.38 187 PRO B CA 1
ATOM 3779 C C . PRO B 1 187 ? -21.125 -0.722 14.656 1 74.38 187 PRO B C 1
ATOM 3781 O O . PRO B 1 187 ? -21.625 -1.675 14.047 1 74.38 187 PRO B O 1
ATOM 3784 N N . VAL B 1 188 ? -20.312 -0.9 15.68 1 70.12 188 VAL B N 1
ATOM 3785 C CA . VAL B 1 188 ? -19.875 -2.201 16.172 1 70.12 188 VAL B CA 1
ATOM 3786 C C . VAL B 1 188 ? -21.094 -3.07 16.484 1 70.12 188 VAL B C 1
ATOM 3788 O O . VAL B 1 188 ? -21.078 -4.277 16.234 1 70.12 188 VAL B O 1
ATOM 3791 N N . SER B 1 189 ? -22.062 -2.477 17.016 1 71.31 189 SER B N 1
ATOM 3792 C CA . SER B 1 189 ? -23.281 -3.193 17.406 1 71.31 189 SER B CA 1
ATOM 3793 C C . SER B 1 189 ? -24 -3.766 16.203 1 71.31 189 SER B C 1
ATOM 3795 O O . SER B 1 189 ? -24.797 -4.699 16.328 1 71.31 189 SER B O 1
ATOM 3797 N N . GLU B 1 190 ? -23.688 -3.277 15.039 1 70.81 190 GLU B N 1
ATOM 3798 C CA . GLU B 1 190 ? -24.406 -3.697 13.836 1 70.81 190 GLU B CA 1
ATOM 3799 C C . GLU B 1 190 ? -23.484 -4.5 12.906 1 70.81 190 GLU B C 1
ATOM 3801 O O . GLU B 1 190 ? -23.906 -4.91 11.82 1 70.81 190 GLU B O 1
ATOM 3806 N N . MET B 1 191 ? -22.312 -4.738 13.398 1 69.62 191 MET B N 1
ATOM 3807 C CA . MET B 1 191 ? -21.359 -5.457 12.562 1 69.62 191 MET B CA 1
ATOM 3808 C C . MET B 1 191 ? -21.625 -6.957 12.594 1 69.62 191 MET B C 1
ATOM 3810 O O . MET B 1 191 ? -21.781 -7.543 13.664 1 69.62 191 MET B O 1
ATOM 3814 N N . PRO B 1 192 ? -21.75 -7.555 11.391 1 65.75 192 PRO B N 1
ATOM 3815 C CA . PRO B 1 192 ? -21.875 -9.016 11.398 1 65.75 192 PRO B CA 1
ATOM 3816 C C . PRO B 1 192 ? -20.641 -9.703 11.977 1 65.75 192 PRO B C 1
ATOM 3818 O O . PRO B 1 192 ? -19.516 -9.258 11.758 1 65.75 192 PRO B O 1
ATOM 3821 N N . GLU B 1 193 ? -20.875 -10.688 12.828 1 61.88 193 GLU B N 1
ATOM 3822 C CA . GLU B 1 193 ? -19.797 -11.383 13.531 1 61.88 193 GLU B CA 1
ATOM 3823 C C . GLU B 1 193 ? -18.953 -12.211 12.562 1 61.88 193 GLU B C 1
ATOM 3825 O O . GLU B 1 193 ? -17.766 -12.414 12.797 1 61.88 193 GLU B O 1
ATOM 3830 N N . HIS B 1 194 ? -19.641 -12.742 11.609 1 57.25 194 HIS B N 1
ATOM 3831 C CA . HIS B 1 194 ? -18.938 -13.648 10.711 1 57.25 194 HIS B CA 1
ATOM 3832 C C . HIS B 1 194 ? -18.844 -13.07 9.305 1 57.25 194 HIS B C 1
ATOM 3834 O O . HIS B 1 194 ? -19.516 -12.086 8.992 1 57.25 194 HIS B O 1
ATOM 3840 N N . LYS B 1 195 ? -17.812 -13.758 8.57 1 58.44 195 LYS B N 1
ATOM 3841 C CA . LYS B 1 195 ? -17.672 -13.359 7.176 1 58.44 195 LYS B CA 1
ATOM 3842 C C . LYS B 1 195 ? -19.016 -13.367 6.453 1 58.44 195 LYS B C 1
ATOM 3844 O O . LYS B 1 195 ? -19.797 -14.305 6.605 1 58.44 195 LYS B O 1
ATOM 3849 N N . ILE B 1 196 ? -19.359 -12.195 5.973 1 59.31 196 ILE B N 1
ATOM 3850 C CA . ILE B 1 196 ? -20.578 -12.109 5.172 1 59.31 196 ILE B CA 1
ATOM 3851 C C . ILE B 1 196 ? -20.547 -13.188 4.09 1 59.31 196 ILE B C 1
ATOM 3853 O O . ILE B 1 196 ? -19.594 -13.281 3.318 1 59.31 196 ILE B O 1
ATOM 3857 N N . GLN B 1 197 ? -21.344 -14.305 4.34 1 56.94 197 GLN B N 1
ATOM 3858 C CA . GLN B 1 197 ? -21.375 -15.43 3.412 1 56.94 197 GLN B CA 1
ATOM 3859 C C . GLN B 1 197 ? -22.062 -15.039 2.104 1 56.94 197 GLN B C 1
ATOM 3861 O O . GLN B 1 197 ? -23.078 -14.336 2.109 1 56.94 197 GLN B O 1
ATOM 3866 N N . SER B 1 198 ? -21.375 -15.258 0.987 1 56.41 198 SER B N 1
ATOM 3867 C CA . SER B 1 198 ? -21.859 -14.953 -0.357 1 56.41 198 SER B CA 1
ATOM 3868 C C . SER B 1 198 ? -23.062 -15.82 -0.727 1 56.41 198 SER B C 1
ATOM 3870 O O . SER B 1 198 ? -23.672 -15.617 -1.776 1 56.41 198 SER B O 1
ATOM 3872 N N . SER B 1 199 ? -23.359 -16.969 -0.088 1 51.97 199 SER B N 1
ATOM 3873 C CA . SER B 1 199 ? -24.297 -17.938 -0.637 1 51.97 199 SER B CA 1
ATOM 3874 C C . SER B 1 199 ? -25.719 -17.375 -0.678 1 51.97 199 SER B C 1
ATOM 3876 O O . SER B 1 199 ? -26.609 -17.953 -1.298 1 51.97 199 SER B O 1
ATOM 3878 N N . ARG B 1 200 ? -26.031 -16.281 -0.026 1 53.09 200 ARG B N 1
ATOM 3879 C CA . ARG B 1 200 ? -27.453 -16.156 0.193 1 53.09 200 ARG B CA 1
ATOM 3880 C C . ARG B 1 200 ? -27.984 -14.844 -0.386 1 53.09 200 ARG B C 1
ATOM 3882 O O . ARG B 1 200 ? -29.016 -14.328 0.06 1 53.09 200 ARG B O 1
ATOM 3889 N N . GLY B 1 201 ? -27.328 -14.25 -1.524 1 61 201 GLY B N 1
ATOM 3890 C CA . GLY B 1 201 ? -28 -13.125 -2.162 1 61 201 GLY B CA 1
ATOM 3891 C C . GLY B 1 201 ? -27.172 -11.852 -2.15 1 61 201 GLY B C 1
ATOM 3892 O O . GLY B 1 201 ? -25.969 -11.891 -1.89 1 61 201 GLY B O 1
ATOM 3893 N N . PRO B 1 202 ? -27.844 -10.789 -2.607 1 71 202 PRO B N 1
ATOM 3894 C CA . PRO B 1 202 ? -27.188 -9.484 -2.656 1 71 202 PRO B CA 1
ATOM 3895 C C . PRO B 1 202 ? -26.75 -8.984 -1.276 1 71 202 PRO B C 1
ATOM 3897 O O . PRO B 1 202 ? -27.422 -9.273 -0.28 1 71 202 PRO B O 1
ATOM 3900 N N . LEU B 1 203 ? -25.578 -8.555 -1.213 1 74.75 203 LEU B N 1
ATOM 3901 C CA . LEU B 1 203 ? -25.062 -7.984 0.032 1 74.75 203 LEU B CA 1
ATOM 3902 C C . LEU B 1 203 ? -25.562 -6.559 0.223 1 74.75 203 LEU B C 1
ATOM 3904 O O . LEU B 1 203 ? -25.438 -5.723 -0.675 1 74.75 203 LEU B O 1
ATOM 3908 N N . GLN B 1 204 ? -26.359 -6.359 1.335 1 76.56 204 GLN B N 1
ATOM 3909 C CA . GLN B 1 204 ? -26.828 -5.02 1.696 1 76.56 204 GLN B CA 1
ATOM 3910 C C . GLN B 1 204 ? -26.062 -4.492 2.912 1 76.56 204 GLN B C 1
ATOM 3912 O O . GLN B 1 204 ? -26.016 -5.145 3.955 1 76.56 204 GLN B O 1
ATOM 3917 N N . ILE B 1 205 ? -25.391 -3.424 2.684 1 76.19 205 ILE B N 1
ATOM 3918 C CA . ILE B 1 205 ? -24.641 -2.803 3.775 1 76.19 205 ILE B CA 1
ATOM 3919 C C . ILE B 1 205 ? -25.25 -1.441 4.105 1 76.19 205 ILE B C 1
ATOM 3921 O O . ILE B 1 205 ? -25.516 -0.636 3.205 1 76.19 205 ILE B O 1
ATOM 3925 N N . THR B 1 206 ? -25.594 -1.281 5.383 1 77.62 206 THR B N 1
ATOM 3926 C CA . THR B 1 206 ? -26.062 0.017 5.859 1 77.62 206 THR B CA 1
ATOM 3927 C C . THR B 1 206 ? -25.016 0.675 6.746 1 77.62 206 THR B C 1
ATOM 3929 O O . THR B 1 206 ? -24.516 0.056 7.684 1 77.62 206 THR B O 1
ATOM 3932 N N . MET B 1 207 ? -24.656 1.843 6.34 1 81.19 207 MET B N 1
ATOM 3933 C CA . MET B 1 207 ? -23.656 2.566 7.109 1 81.19 207 MET B CA 1
ATOM 3934 C C . MET B 1 207 ? -24.219 3.869 7.664 1 81.19 207 MET B C 1
ATOM 3936 O O . MET B 1 207 ? -25.094 4.48 7.047 1 81.19 207 MET B O 1
ATOM 3940 N N . LYS B 1 208 ? -23.688 4.215 8.812 1 80.56 208 LYS B N 1
ATOM 3941 C CA . LYS B 1 208 ? -24.078 5.473 9.445 1 80.56 208 LYS B CA 1
ATOM 3942 C C . LYS B 1 208 ? -23.047 6.562 9.188 1 80.56 208 LYS B C 1
ATOM 3944 O O . LYS B 1 208 ? -21.875 6.266 8.914 1 80.56 208 LYS B O 1
ATOM 3949 N N . MET B 1 209 ? -23.516 7.734 9.305 1 80.25 209 MET B N 1
ATOM 3950 C CA . MET B 1 209 ? -22.594 8.867 9.156 1 80.25 209 MET B CA 1
ATOM 3951 C C . MET B 1 209 ? -21.703 9 10.383 1 80.25 209 MET B C 1
ATOM 3953 O O . MET B 1 209 ? -22.141 8.789 11.516 1 80.25 209 MET B O 1
ATOM 3957 N N . VAL B 1 210 ? -20.469 9.203 10.055 1 76.31 210 VAL B N 1
ATOM 3958 C CA . VAL B 1 210 ? -19.547 9.492 11.156 1 76.31 210 VAL B CA 1
ATOM 3959 C C . VAL B 1 210 ? -19.969 10.797 11.844 1 76.31 210 VAL B C 1
ATOM 3961 O O . VAL B 1 210 ? -20.203 11.805 11.18 1 76.31 210 VAL B O 1
ATOM 3964 N N . PRO B 1 211 ? -20.219 10.578 13.133 1 64.12 211 PRO B N 1
ATOM 3965 C CA . PRO B 1 211 ? -20.641 11.797 13.82 1 64.12 211 PRO B CA 1
ATOM 3966 C C . PRO B 1 211 ? -19.766 13 13.484 1 64.12 211 PRO B C 1
ATOM 3968 O O . PRO B 1 211 ? -18.562 12.844 13.266 1 64.12 211 PRO B O 1
ATOM 3971 N N . LYS B 1 212 ? -20.266 14.086 13.031 1 56.09 212 LYS B N 1
ATOM 3972 C CA . LYS B 1 212 ? -19.609 15.336 12.664 1 56.09 212 LYS B CA 1
ATOM 3973 C C . LYS B 1 212 ? -18.375 15.57 13.516 1 56.09 212 LYS B C 1
ATOM 3975 O O . LYS B 1 212 ? -18.422 16.297 14.508 1 56.09 212 LYS B O 1
ATOM 3980 N N . MET B 1 213 ? -17.828 14.617 13.984 1 50.5 213 MET B N 1
ATOM 3981 C CA . MET B 1 213 ? -16.641 14.75 14.82 1 50.5 213 MET B CA 1
ATOM 3982 C C . MET B 1 213 ? -15.625 15.688 14.18 1 50.5 213 MET B C 1
ATOM 3984 O O . MET B 1 213 ? -14.617 16.031 14.805 1 50.5 213 MET B O 1
ATOM 3988 N N . LEU B 1 214 ? -15.562 15.758 12.82 1 53.28 214 LEU B N 1
ATOM 3989 C CA . LEU B 1 214 ? -14.516 16.609 12.266 1 53.28 214 LEU B CA 1
ATOM 3990 C C . LEU B 1 214 ? -14.641 18.031 12.797 1 53.28 214 LEU B C 1
ATOM 3992 O O . LEU B 1 214 ? -13.641 18.719 13 1 53.28 214 LEU B O 1
ATOM 3996 N N . SER B 1 215 ? -15.844 18.516 12.938 1 51.44 215 SER B N 1
ATOM 3997 C CA . SER B 1 215 ? -16.016 19.891 13.367 1 51.44 215 SER B CA 1
ATOM 3998 C C . SER B 1 215 ? -15.469 20.109 14.766 1 51.44 215 SER B C 1
ATOM 4000 O O . SER B 1 215 ? -14.703 21.062 15 1 51.44 215 SER B O 1
ATOM 4002 N N . PRO B 1 216 ? -16.047 19.438 15.641 1 53.06 216 PRO B N 1
ATOM 4003 C CA . PRO B 1 216 ? -15.625 19.688 17.016 1 53.06 216 PRO B CA 1
ATOM 4004 C C . PRO B 1 216 ? -14.141 19.406 17.234 1 53.06 216 PRO B C 1
ATOM 4006 O O . PRO B 1 216 ? -13.5 20.031 18.078 1 53.06 216 PRO B O 1
ATOM 4009 N N . LEU B 1 217 ? -13.703 18.312 16.516 1 56.56 217 LEU B N 1
ATOM 4010 C CA . LEU B 1 217 ? -12.547 17.547 16.953 1 56.56 217 LEU B CA 1
ATOM 4011 C C . LEU B 1 217 ? -11.297 18.422 17 1 56.56 217 LEU B C 1
ATOM 4013 O O . LEU B 1 217 ? -10.641 18.516 18.047 1 56.56 217 LEU B O 1
ATOM 4017 N N . VAL B 1 218 ? -11.102 19.172 15.906 1 61.19 218 VAL B N 1
ATOM 4018 C CA . VAL B 1 218 ? -9.781 19.797 15.953 1 61.19 218 VAL B CA 1
ATOM 4019 C C . VAL B 1 218 ? -9.844 21.109 16.734 1 61.19 218 VAL B C 1
ATOM 4021 O O . VAL B 1 218 ? -8.914 21.438 17.484 1 61.19 218 VAL B O 1
ATOM 4024 N N . LYS B 1 219 ? -11.086 21.609 16.797 1 70.5 219 LYS B N 1
ATOM 4025 C CA . LYS B 1 219 ? -11.219 22.906 17.469 1 70.5 219 LYS B CA 1
ATOM 4026 C C . LYS B 1 219 ? -11.188 22.734 18.984 1 70.5 219 LYS B C 1
ATOM 4028 O O . LYS B 1 219 ? -10.609 23.547 19.703 1 70.5 219 LYS B O 1
ATOM 4033 N N . ASP B 1 220 ? -11.688 21.594 19.359 1 80.19 220 ASP B N 1
ATOM 4034 C CA . ASP B 1 220 ? -11.742 21.406 20.797 1 80.19 220 ASP B CA 1
ATOM 4035 C C . ASP B 1 220 ? -10.43 20.828 21.328 1 80.19 220 ASP B C 1
ATOM 4037 O O . ASP B 1 220 ? -10.062 21.062 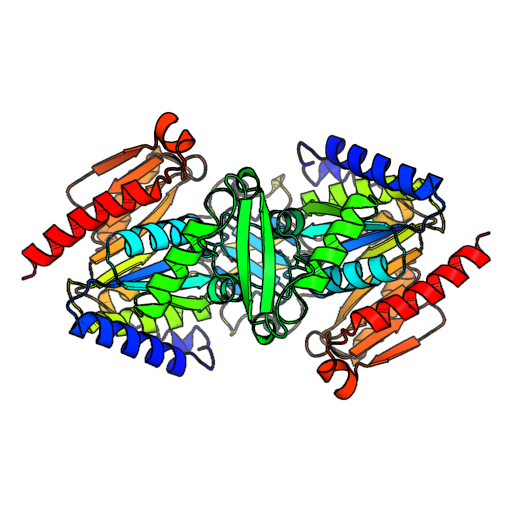22.484 1 80.19 220 ASP B O 1
ATOM 4041 N N . TRP B 1 221 ? -9.797 20.125 20.469 1 86.75 221 TRP B N 1
ATOM 4042 C CA . TRP B 1 221 ? -8.602 19.438 20.922 1 86.75 221 TRP B CA 1
ATOM 4043 C C . TRP B 1 221 ? -7.375 20.344 20.859 1 86.75 221 TRP B C 1
ATOM 4045 O O . TRP B 1 221 ? -6.453 20.203 21.656 1 86.75 221 TRP B O 1
ATOM 4055 N N . ALA B 1 222 ? -7.355 21.25 19.891 1 89.56 222 ALA B N 1
ATOM 4056 C CA . ALA B 1 222 ? -6.297 22.234 19.734 1 89.56 222 ALA B CA 1
ATOM 4057 C C . ALA B 1 222 ? -6.855 23.547 19.188 1 89.56 222 ALA B C 1
ATOM 4059 O O . ALA B 1 222 ? -6.555 23.938 18.047 1 89.56 222 ALA B O 1
ATOM 4060 N N . PRO B 1 223 ? -7.516 24.266 20.031 1 88.88 223 PRO B N 1
ATOM 4061 C CA . PRO B 1 223 ? -8.281 25.422 19.578 1 88.88 223 PRO B CA 1
ATOM 4062 C C . PRO B 1 223 ? -7.391 26.562 19.094 1 88.88 223 PRO B C 1
ATOM 4064 O O . PRO B 1 223 ? -7.836 27.406 18.312 1 88.88 223 PRO B O 1
ATOM 4067 N N . LYS B 1 224 ? -6.207 26.594 19.531 1 92.38 224 LYS B N 1
ATOM 4068 C CA . LYS B 1 224 ? -5.344 27.734 19.188 1 92.38 224 LYS B CA 1
ATOM 4069 C C . LYS B 1 224 ? -4.469 27.406 17.984 1 92.38 224 LYS B C 1
ATOM 4071 O O . LYS B 1 224 ? -3.686 28.25 17.531 1 92.38 224 LYS B O 1
ATOM 4076 N N . ALA B 1 225 ? -4.582 26.203 17.469 1 93.19 225 ALA B N 1
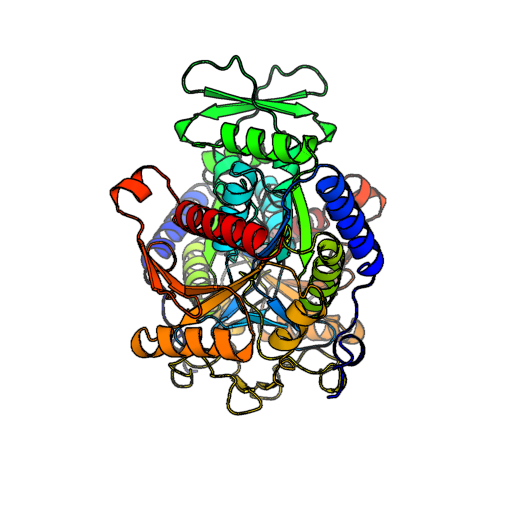ATOM 4077 C CA . ALA B 1 225 ? -3.73 25.766 16.375 1 93.19 225 ALA B CA 1
ATOM 4078 C C . ALA B 1 225 ? -4.23 26.328 15.039 1 93.19 225 ALA B C 1
ATOM 4080 O O . ALA B 1 225 ? -5.418 26.641 14.898 1 93.19 225 ALA B O 1
ATOM 4081 N N . PHE B 1 226 ? -3.312 26.562 14.086 1 94 226 PHE B N 1
ATOM 4082 C CA . PHE B 1 226 ? -3.619 26.922 12.711 1 94 226 PHE B CA 1
ATOM 4083 C C . PHE B 1 226 ? -4.078 25.703 11.922 1 94 226 PHE B C 1
ATOM 4085 O O . PHE B 1 226 ? -3.281 24.812 11.633 1 94 226 PHE B O 1
ATOM 4092 N N . THR B 1 227 ? -5.336 25.625 11.516 1 92.75 227 THR B N 1
ATOM 4093 C CA . THR B 1 227 ? -5.914 24.406 10.977 1 92.75 227 THR B CA 1
ATOM 4094 C C . THR B 1 227 ? -6.219 24.562 9.492 1 92.75 227 THR B C 1
ATOM 4096 O O . THR B 1 227 ? -6.816 25.547 9.078 1 92.75 227 THR B O 1
ATOM 4099 N N . ILE B 1 228 ? -5.734 23.562 8.727 1 92.88 228 ILE B N 1
ATOM 4100 C CA . ILE B 1 228 ? -5.945 23.484 7.281 1 92.88 228 ILE B CA 1
ATOM 4101 C C . ILE B 1 228 ? -6.703 22.203 6.938 1 92.88 228 ILE B C 1
ATOM 4103 O O . ILE B 1 228 ? -6.336 21.125 7.391 1 92.88 228 ILE B O 1
ATOM 4107 N N . SER B 1 229 ? -7.719 22.281 6.172 1 90.19 229 SER B N 1
ATOM 4108 C CA . SER B 1 229 ? -8.445 21.109 5.676 1 90.19 229 SER B CA 1
ATOM 4109 C C . SER B 1 229 ? -8.438 21.062 4.152 1 90.19 229 SER B C 1
ATOM 4111 O O . SER B 1 229 ? -8.125 22.062 3.498 1 90.19 229 SER B O 1
ATOM 4113 N N . PHE B 1 230 ? -8.672 19.891 3.637 1 89.12 230 PHE B N 1
ATOM 4114 C CA . PHE B 1 230 ? -8.695 19.656 2.195 1 89.12 230 PHE B CA 1
ATOM 4115 C C . PHE B 1 230 ? -10.07 19.188 1.749 1 89.12 230 PHE B C 1
ATOM 4117 O O . PHE B 1 230 ? -10.711 18.391 2.441 1 89.12 230 PHE B O 1
ATOM 4124 N N . LYS B 1 231 ? -10.516 19.703 0.625 1 81.88 231 LYS B N 1
ATOM 4125 C CA . LYS B 1 231 ? -11.789 19.281 0.056 1 81.88 231 LYS B CA 1
ATOM 4126 C C . LYS B 1 231 ? -11.633 18.875 -1.408 1 81.88 231 LYS B C 1
ATOM 4128 O O . LYS B 1 231 ? -11.07 19.641 -2.205 1 81.88 231 LYS B O 1
ATOM 4133 N N . LEU B 1 232 ? -11.938 17.656 -1.585 1 77.81 232 LEU B N 1
ATOM 4134 C CA . LEU B 1 232 ? -11.969 17.156 -2.957 1 77.81 232 LEU B CA 1
ATOM 4135 C C . LEU B 1 232 ? -13.359 17.328 -3.562 1 77.81 232 LEU B C 1
ATOM 4137 O O . LEU B 1 232 ? -14.352 16.906 -2.969 1 77.81 232 LEU B O 1
ATOM 4141 N N . GLU B 1 233 ? -13.461 18.109 -4.625 1 70 233 GLU B N 1
ATOM 4142 C CA . GLU B 1 233 ? -14.758 18.281 -5.27 1 70 233 GLU B CA 1
ATOM 4143 C C . GLU B 1 233 ? -14.695 17.891 -6.746 1 70 233 GLU B C 1
ATOM 4145 O O . GLU B 1 233 ? -13.695 18.156 -7.418 1 70 233 GLU B O 1
ATOM 4150 N N . THR B 1 234 ? -15.594 17.078 -7.172 1 66.69 234 THR B N 1
ATOM 4151 C CA . THR B 1 234 ? -15.68 16.625 -8.555 1 66.69 234 THR B CA 1
ATOM 4152 C C . THR B 1 234 ? -16.312 17.688 -9.445 1 66.69 234 THR B C 1
ATOM 4154 O O . THR B 1 234 ? -16.109 17.688 -10.656 1 66.69 234 THR B O 1
ATOM 4157 N N . ASP B 1 235 ? -17.062 18.594 -8.812 1 66.81 235 ASP B N 1
ATOM 4158 C CA . ASP B 1 235 ? -17.703 19.656 -9.562 1 66.81 235 ASP B CA 1
ATOM 4159 C C . ASP B 1 235 ? -17.141 21.031 -9.18 1 66.81 235 ASP B C 1
ATOM 4161 O O . ASP B 1 235 ? -17.375 21.516 -8.078 1 66.81 235 ASP B O 1
ATOM 4165 N N . PRO B 1 236 ? -16.359 21.609 -10.102 1 66.75 236 PRO B N 1
ATOM 4166 C CA . PRO B 1 236 ? -15.727 22.891 -9.805 1 66.75 236 PRO B CA 1
ATOM 4167 C C . PRO B 1 236 ? -16.719 23.984 -9.438 1 66.75 236 PRO B C 1
ATOM 4169 O O . PRO B 1 236 ? -16.391 24.906 -8.703 1 66.75 236 PRO B O 1
ATOM 4172 N N . SER B 1 237 ? -17.953 23.812 -9.977 1 69.19 237 SER B N 1
ATOM 4173 C CA . SER B 1 237 ? -18.938 24.859 -9.781 1 69.19 237 SER B CA 1
ATOM 4174 C C . SER B 1 237 ? -19.359 24.953 -8.32 1 69.19 237 SER B C 1
ATOM 4176 O O . SER B 1 237 ? -19.828 26 -7.863 1 69.19 237 SER B O 1
ATOM 4178 N N . ILE B 1 238 ? -19.203 23.844 -7.633 1 72.69 238 ILE B N 1
ATOM 4179 C CA . ILE B 1 238 ? -19.672 23.828 -6.25 1 72.69 238 ILE B CA 1
ATOM 4180 C C . ILE B 1 238 ? -18.469 23.812 -5.301 1 72.69 238 ILE B C 1
ATOM 4182 O O . ILE B 1 238 ? -18.641 23.891 -4.082 1 72.69 238 ILE B O 1
ATOM 4186 N N . MET B 1 239 ? -17.312 23.75 -5.879 1 71.38 239 MET B N 1
ATOM 4187 C CA . MET B 1 239 ? -16.109 23.562 -5.082 1 71.38 239 MET B CA 1
ATOM 4188 C C . MET B 1 239 ? -15.906 24.719 -4.102 1 71.38 239 MET B C 1
ATOM 4190 O O . MET B 1 239 ? -15.695 24.484 -2.908 1 71.38 239 MET B O 1
ATOM 4194 N N . ILE B 1 240 ? -16.094 25.875 -4.586 1 75.69 240 ILE B N 1
ATOM 4195 C CA . ILE B 1 240 ? -15.82 27.062 -3.787 1 75.69 240 ILE B CA 1
ATOM 4196 C C . ILE B 1 240 ? -16.891 27.219 -2.705 1 75.69 240 ILE B C 1
ATOM 4198 O O . ILE B 1 240 ? -16.562 27.469 -1.54 1 75.69 240 ILE B O 1
ATOM 4202 N N . ASP B 1 241 ? -18.062 26.969 -3.1 1 75.81 241 ASP B N 1
ATOM 4203 C CA . ASP B 1 241 ? -19.156 27.109 -2.146 1 75.81 241 ASP B CA 1
ATOM 4204 C C . ASP B 1 241 ? -19.031 26.109 -1.006 1 75.81 241 ASP B C 1
ATOM 4206 O O . ASP B 1 241 ? -19.219 26.453 0.162 1 75.81 241 ASP B O 1
ATOM 4210 N N . ARG B 1 242 ? -18.641 25 -1.326 1 73.69 242 ARG B N 1
ATOM 4211 C CA . ARG B 1 242 ? -18.484 23.953 -0.323 1 73.69 242 ARG B CA 1
ATOM 4212 C C . ARG B 1 242 ? -17.297 24.234 0.598 1 73.69 242 ARG B C 1
ATOM 4214 O O . ARG B 1 242 ? -17.375 24 1.807 1 73.69 242 ARG B O 1
ATOM 4221 N N . ALA B 1 243 ? -16.312 24.719 -0.064 1 74.5 243 ALA B N 1
ATOM 4222 C CA . ALA B 1 243 ? -15.133 25.062 0.721 1 74.5 243 ALA B CA 1
ATOM 4223 C C . ALA B 1 243 ? -15.43 26.203 1.688 1 74.5 243 ALA B C 1
ATOM 4225 O O . ALA B 1 243 ? -15 26.172 2.844 1 74.5 243 ALA B O 1
ATOM 4226 N N . ARG B 1 244 ? -16.172 27.125 1.281 1 75.94 244 ARG B N 1
ATOM 4227 C CA . ARG B 1 244 ? -16.531 28.25 2.129 1 75.94 244 ARG B CA 1
ATOM 4228 C C . ARG B 1 244 ? -17.453 27.812 3.26 1 75.94 244 ARG B C 1
ATOM 4230 O O . ARG B 1 244 ? -17.344 28.297 4.391 1 75.94 244 ARG B O 1
ATOM 4237 N N . ASN B 1 245 ? -18.312 26.906 2.885 1 74.12 245 ASN B N 1
ATOM 4238 C CA . ASN B 1 245 ? -19.188 26.344 3.91 1 74.12 245 ASN B CA 1
ATOM 4239 C C . ASN B 1 245 ? -18.391 25.641 5 1 74.12 245 ASN B C 1
ATOM 4241 O O . ASN B 1 245 ? -18.688 25.766 6.188 1 74.12 245 ASN B O 1
ATOM 4245 N N . ALA B 1 246 ? -17.391 24.984 4.547 1 71.5 246 ALA B N 1
ATOM 4246 C CA . ALA B 1 246 ? -16.531 24.297 5.512 1 71.5 246 ALA B CA 1
ATOM 4247 C C . ALA B 1 246 ? -15.852 25.281 6.445 1 71.5 246 ALA B C 1
ATOM 4249 O O . ALA B 1 246 ? -15.734 25.031 7.648 1 71.5 246 ALA B O 1
ATOM 4250 N N . LEU B 1 247 ? -15.422 26.391 5.871 1 74.94 247 LEU B N 1
ATOM 4251 C CA . LEU B 1 247 ? -14.789 27.422 6.672 1 74.94 247 LEU B CA 1
ATOM 4252 C C . LEU B 1 247 ? -15.742 27.953 7.738 1 74.94 247 LEU B C 1
ATOM 4254 O O . LEU B 1 247 ? -15.336 28.188 8.875 1 74.94 247 LEU B O 1
ATOM 4258 N N . GLU B 1 248 ? -16.938 28 7.305 1 70.75 248 GLU B N 1
ATOM 4259 C CA . GLU B 1 248 ? -17.938 28.547 8.203 1 70.75 248 GLU B CA 1
ATOM 4260 C C . GLU B 1 248 ? -18.344 27.547 9.273 1 70.75 248 GLU B C 1
ATOM 4262 O O . GLU B 1 248 ? -18.453 27.891 10.453 1 70.75 248 GLU B O 1
ATOM 4267 N N . VAL B 1 249 ? -18.422 26.359 8.812 1 66.88 249 VAL B N 1
ATOM 4268 C CA . VAL B 1 249 ? -18.953 25.328 9.695 1 66.88 249 VAL B CA 1
ATOM 4269 C C . VAL B 1 249 ? -17.875 24.859 10.656 1 66.88 249 VAL B C 1
ATOM 4271 O O . VAL B 1 249 ? -18.125 24.688 11.852 1 66.88 249 VAL B O 1
ATOM 4274 N N . TYR B 1 250 ? -16.688 24.703 10.133 1 66.56 250 TYR B N 1
ATOM 4275 C CA . TYR B 1 250 ? -15.664 24.047 10.938 1 66.56 250 TYR B CA 1
ATOM 4276 C C . TYR B 1 250 ? -14.688 25.062 11.531 1 66.56 250 TYR B C 1
ATOM 4278 O O . TYR B 1 250 ? -13.875 24.719 12.391 1 66.56 250 TYR B O 1
ATOM 4286 N N . ARG B 1 251 ? -14.852 26.266 11.211 1 66.56 251 ARG B N 1
ATOM 4287 C CA . ARG B 1 251 ? -14.039 27.375 11.711 1 66.56 251 ARG B CA 1
ATOM 4288 C C . ARG B 1 251 ? -12.555 27.109 11.477 1 66.56 251 ARG B C 1
ATOM 4290 O O . ARG B 1 251 ? -11.727 27.375 12.352 1 66.56 251 ARG B O 1
ATOM 4297 N N . HIS B 1 252 ? -12.297 26.359 10.422 1 72.94 252 HIS B N 1
ATOM 4298 C CA . HIS B 1 252 ? -10.906 26.203 10.016 1 72.94 252 HIS B CA 1
ATOM 4299 C C . HIS B 1 252 ? -10.352 27.5 9.438 1 72.94 252 HIS B C 1
ATOM 4301 O O . HIS B 1 252 ? -11.109 28.344 8.945 1 72.94 252 HIS B O 1
ATOM 4307 N N . GLN B 1 253 ? -9.094 27.703 9.609 1 79.25 253 GLN B N 1
ATOM 4308 C CA . GLN B 1 253 ? -8.5 28.938 9.094 1 79.25 253 GLN B CA 1
ATOM 4309 C C . GLN B 1 253 ? -8.367 28.875 7.57 1 79.25 253 GLN B C 1
ATOM 4311 O O . GLN B 1 253 ? -8.547 29.891 6.891 1 79.25 253 GLN B O 1
ATOM 4316 N N . VAL B 1 254 ? -8.039 27.672 7.07 1 89.38 254 VAL B N 1
ATOM 4317 C CA . VAL B 1 254 ? -7.77 27.562 5.641 1 89.38 254 VAL B CA 1
ATOM 4318 C C . VAL B 1 254 ? -8.391 26.281 5.094 1 89.38 254 VAL B C 1
ATOM 4320 O O . VAL B 1 254 ? -8.367 25.234 5.754 1 89.38 254 VAL B O 1
ATOM 4323 N N . VAL B 1 255 ? -8.969 26.328 3.898 1 89.25 255 VAL B N 1
ATOM 4324 C CA . VAL B 1 255 ? -9.422 25.172 3.137 1 89.25 255 VAL B CA 1
ATOM 4325 C C . VAL B 1 255 ? -8.695 25.125 1.792 1 89.25 255 VAL B C 1
ATOM 4327 O O . VAL B 1 255 ? -8.625 26.125 1.084 1 89.25 255 VAL B O 1
ATOM 4330 N N . VAL B 1 256 ? -8.07 24.047 1.509 1 90.62 256 VAL B N 1
ATOM 4331 C CA . VAL B 1 256 ? -7.477 23.812 0.195 1 90.62 256 VAL B CA 1
ATOM 4332 C C . VAL B 1 256 ? -8.422 22.984 -0.659 1 90.62 256 VAL B C 1
ATOM 4334 O O . VAL B 1 256 ? -8.742 21.844 -0.307 1 90.62 256 VAL B O 1
ATOM 4337 N N . ALA B 1 257 ? -8.867 23.516 -1.75 1 88 257 ALA B N 1
ATOM 4338 C CA . ALA B 1 257 ? -9.812 22.844 -2.643 1 88 257 ALA B CA 1
ATOM 4339 C C . ALA B 1 257 ? -9.125 22.391 -3.924 1 88 257 ALA B C 1
ATOM 4341 O O . ALA B 1 257 ? -8.32 23.125 -4.504 1 88 257 ALA B O 1
ATOM 4342 N N . ASN B 1 258 ? -9.359 21.078 -4.25 1 83.62 258 ASN B N 1
ATOM 4343 C CA . ASN B 1 258 ? -8.828 20.562 -5.508 1 83.62 258 ASN B CA 1
ATOM 4344 C C . ASN B 1 258 ? -9.773 19.531 -6.129 1 83.62 258 ASN B C 1
ATOM 4346 O O . ASN B 1 258 ? -10.703 19.062 -5.473 1 83.62 258 ASN B O 1
ATOM 4350 N N . SER B 1 259 ? -9.547 19.422 -7.418 1 77.75 259 SER B N 1
ATOM 4351 C CA . SER B 1 259 ? -10.305 18.375 -8.117 1 77.75 259 SER B CA 1
ATOM 4352 C C . SER B 1 259 ? -9.484 17.094 -8.242 1 77.75 259 SER B C 1
ATOM 4354 O O . SER B 1 259 ? -8.266 17.109 -8.07 1 77.75 259 SER B O 1
ATOM 4356 N N . LEU B 1 260 ? -10.242 15.961 -8.484 1 73.5 260 LEU B N 1
ATOM 4357 C CA . LEU B 1 260 ? -9.594 14.664 -8.633 1 73.5 260 LEU B CA 1
ATOM 4358 C C . LEU B 1 260 ? -8.625 14.672 -9.805 1 73.5 260 LEU B C 1
ATOM 4360 O O . LEU B 1 260 ? -7.543 14.094 -9.734 1 73.5 260 LEU B O 1
ATOM 4364 N N . GLU B 1 261 ? -8.914 15.445 -10.797 1 73.56 261 GLU B N 1
ATOM 4365 C CA . GLU B 1 261 ? -8.164 15.414 -12.047 1 73.56 261 GLU B CA 1
ATOM 4366 C C . GLU B 1 261 ? -6.965 16.359 -12 1 73.56 261 GLU B C 1
ATOM 4368 O O . GLU B 1 261 ? -5.945 16.094 -12.641 1 73.56 261 GLU B O 1
ATOM 4373 N N . SER B 1 262 ? -7.102 17.359 -11.133 1 75.56 262 SER B N 1
ATOM 4374 C CA . SER B 1 262 ? -6.094 18.406 -11.227 1 75.56 262 SER B CA 1
ATOM 4375 C C . SER B 1 262 ? -5.336 18.562 -9.914 1 75.56 262 SER B C 1
ATOM 4377 O O . SER B 1 262 ? -4.656 19.578 -9.703 1 75.56 262 SER B O 1
ATOM 4379 N N . HIS B 1 263 ? -5.422 17.594 -9.117 1 72.94 263 HIS B N 1
ATOM 4380 C CA . HIS B 1 263 ? -4.918 17.797 -7.766 1 72.94 263 HIS B CA 1
ATOM 4381 C C . HIS B 1 263 ? -3.398 17.922 -7.754 1 72.94 263 HIS B C 1
ATOM 4383 O O . HIS B 1 263 ? -2.826 18.531 -6.855 1 72.94 263 HIS B O 1
ATOM 4389 N N . GLY B 1 264 ? -2.752 17.531 -8.766 1 83.19 264 GLY B N 1
ATOM 4390 C CA . GLY B 1 264 ? -1.301 17.625 -8.812 1 83.19 264 GLY B CA 1
ATOM 4391 C C . GLY B 1 264 ? -0.804 18.906 -9.453 1 83.19 264 GLY B C 1
ATOM 4392 O O . GLY B 1 264 ? 0.376 19.25 -9.344 1 83.19 264 GLY B O 1
ATOM 4393 N N . SER B 1 265 ? -1.804 19.625 -10 1 87.5 265 SER B N 1
ATOM 4394 C CA . SER B 1 265 ? -1.319 20.766 -10.789 1 87.5 265 SER B CA 1
ATOM 4395 C C . SER B 1 265 ? -2.064 22.047 -10.43 1 87.5 265 SER B C 1
ATOM 4397 O O . SER B 1 265 ? -1.632 23.141 -10.789 1 87.5 265 SER B O 1
ATOM 4399 N N . PHE B 1 266 ? -3.162 21.859 -9.734 1 89.12 266 PHE B N 1
ATOM 4400 C CA . PHE B 1 266 ? -3.963 23.047 -9.461 1 89.12 266 PHE B CA 1
ATOM 4401 C C . PHE B 1 266 ? -4.766 22.875 -8.172 1 89.12 266 PHE B C 1
ATOM 4403 O O . PHE B 1 266 ? -5.434 21.844 -7.988 1 89.12 266 PHE B O 1
ATOM 4410 N N . VAL B 1 267 ? -4.672 23.922 -7.262 1 91.38 267 VAL B N 1
ATOM 4411 C CA . VAL B 1 267 ? -5.496 23.953 -6.059 1 91.38 267 VAL B CA 1
ATOM 4412 C C . VAL B 1 267 ? -5.93 25.391 -5.762 1 91.38 267 VAL B C 1
ATOM 4414 O O . VAL B 1 267 ? -5.336 26.344 -6.27 1 91.38 267 VAL B O 1
ATOM 4417 N N . ILE B 1 268 ? -6.961 25.516 -5.012 1 90.62 268 ILE B N 1
ATOM 4418 C CA . ILE B 1 268 ? -7.426 26.797 -4.523 1 90.62 268 ILE B CA 1
ATOM 4419 C C . ILE B 1 268 ? -7.363 26.844 -3 1 90.62 268 ILE B C 1
ATOM 4421 O O . ILE B 1 268 ? -7.93 25.969 -2.33 1 90.62 268 ILE B O 1
ATOM 4425 N N . ILE B 1 269 ? -6.637 27.812 -2.529 1 92.75 269 ILE B N 1
ATOM 4426 C CA . ILE B 1 269 ? -6.578 28.031 -1.088 1 92.75 269 ILE B CA 1
ATOM 4427 C C . ILE B 1 269 ? -7.613 29.078 -0.681 1 92.75 269 ILE B C 1
ATOM 4429 O O . ILE B 1 269 ? -7.582 30.219 -1.171 1 92.75 269 ILE B O 1
ATOM 4433 N N . LEU B 1 270 ? -8.469 28.672 0.208 1 90.12 270 LEU B N 1
ATOM 4434 C CA . LEU B 1 270 ? -9.57 29.531 0.625 1 90.12 270 LEU B CA 1
ATOM 4435 C C . LEU B 1 270 ? -9.461 29.875 2.105 1 90.12 270 LEU B C 1
ATOM 4437 O O . LEU B 1 270 ? -9.117 29.031 2.926 1 90.12 270 LEU B O 1
ATOM 4441 N N . THR B 1 271 ? -9.586 31.125 2.42 1 90.25 271 THR B N 1
ATOM 4442 C CA . THR B 1 271 ? -9.805 31.625 3.775 1 90.25 271 THR B CA 1
ATOM 4443 C C . THR B 1 271 ? -11.117 32.406 3.859 1 90.25 271 THR B C 1
ATOM 4445 O O . THR B 1 271 ? -11.859 32.5 2.879 1 90.25 271 THR B O 1
ATOM 4448 N N . LYS B 1 272 ? -11.406 32.875 5.035 1 83.31 272 LYS B N 1
ATOM 4449 C CA . LYS B 1 272 ? -12.633 33.656 5.199 1 83.31 272 LYS B CA 1
ATOM 4450 C C . LYS B 1 272 ? -12.648 34.875 4.281 1 83.31 272 LYS B C 1
ATOM 4452 O O . LYS B 1 272 ? -13.688 35.219 3.736 1 83.31 272 LYS B O 1
ATOM 4457 N N . ASP B 1 273 ? -11.469 35.344 4.02 1 83.5 273 ASP B N 1
ATOM 4458 C CA . ASP B 1 273 ? -11.43 36.656 3.363 1 83.5 273 ASP B CA 1
ATOM 4459 C C . ASP B 1 273 ? -10.664 36.594 2.047 1 83.5 273 ASP B C 1
ATOM 4461 O O . ASP B 1 273 ? -10.453 37.594 1.392 1 83.5 273 ASP B O 1
ATOM 4465 N N . SER B 1 274 ? -10.195 35.375 1.73 1 87.31 274 SER B N 1
ATOM 4466 C CA . SER B 1 274 ? -9.344 35.375 0.545 1 87.31 274 SER B CA 1
ATOM 4467 C C . SER B 1 274 ? -9.445 34.062 -0.227 1 87.31 274 SER B C 1
ATOM 4469 O O . SER B 1 274 ? -9.867 33.062 0.323 1 87.31 274 SER B O 1
ATOM 4471 N N . GLU B 1 275 ? -9.195 34.219 -1.544 1 90 275 GLU B N 1
ATOM 4472 C CA . GLU B 1 275 ? -9.062 33.094 -2.484 1 90 275 GLU B CA 1
ATOM 4473 C C . GLU B 1 275 ? -7.746 33.188 -3.252 1 90 275 GLU B C 1
ATOM 4475 O O . GLU B 1 275 ? -7.469 34.188 -3.914 1 90 275 GLU B O 1
ATOM 4480 N N . THR B 1 276 ? -6.914 32.156 -3.094 1 92.69 276 THR B N 1
ATOM 4481 C CA . THR B 1 276 ? -5.629 32.125 -3.781 1 92.69 276 THR B CA 1
ATOM 4482 C C . THR B 1 276 ? -5.512 30.906 -4.668 1 92.69 276 THR B C 1
ATOM 4484 O O . THR B 1 276 ? -5.656 29.781 -4.188 1 92.69 276 THR B O 1
ATOM 4487 N N . LYS B 1 277 ? -5.238 31.141 -5.902 1 91.88 277 LYS B N 1
ATOM 4488 C CA . LYS B 1 277 ? -5.039 30.047 -6.844 1 91.88 277 LYS B CA 1
ATOM 4489 C C . LYS B 1 277 ? -3.564 29.672 -6.953 1 91.88 277 LYS B C 1
ATOM 4491 O O . LYS B 1 277 ? -2.713 30.547 -7.141 1 91.88 277 LYS B O 1
ATOM 4496 N N . ILE B 1 278 ? -3.293 28.375 -6.691 1 93.38 278 ILE B N 1
ATOM 4497 C CA . ILE B 1 278 ? -1.938 27.859 -6.84 1 93.38 278 ILE B CA 1
ATOM 4498 C C . ILE B 1 278 ? -1.869 26.938 -8.055 1 93.38 278 ILE B C 1
ATOM 4500 O O . ILE B 1 278 ? -2.588 25.938 -8.125 1 93.38 278 ILE B O 1
ATOM 4504 N N . LEU B 1 279 ? -0.991 27.266 -8.984 1 93.31 279 LEU B N 1
ATOM 4505 C CA . LEU B 1 279 ? -0.804 26.5 -10.211 1 93.31 279 LEU B CA 1
ATOM 4506 C C . LEU B 1 279 ? 0.64 26.031 -10.344 1 93.31 279 LEU B C 1
ATOM 4508 O O . LEU B 1 279 ? 1.572 26.781 -10.047 1 93.31 279 LEU B O 1
ATOM 4512 N N . LEU B 1 280 ? 0.759 24.797 -10.75 1 91.75 280 LEU B N 1
ATOM 4513 C CA . LEU B 1 280 ? 2.068 24.266 -11.102 1 91.75 280 LEU B CA 1
ATOM 4514 C C . LEU B 1 280 ? 2.283 24.297 -12.609 1 91.75 280 LEU B C 1
ATOM 4516 O O . LEU B 1 280 ? 1.58 23.609 -13.359 1 91.75 280 LEU B O 1
ATOM 4520 N N . SER B 1 281 ? 3.252 25.062 -13.039 1 91 281 SER B N 1
ATOM 4521 C CA . SER B 1 281 ? 3.523 25.156 -14.469 1 91 281 SER B CA 1
ATOM 4522 C C . SER B 1 281 ? 4.199 23.891 -14.977 1 91 281 SER B C 1
ATOM 4524 O O . SER B 1 281 ? 4.754 23.109 -14.195 1 91 281 SER B O 1
ATOM 4526 N N . GLU B 1 282 ? 4.105 23.703 -16.25 1 89.62 282 GLU B N 1
ATOM 4527 C CA . GLU B 1 282 ? 4.773 22.578 -16.875 1 89.62 282 GLU B CA 1
ATOM 4528 C C . GLU B 1 282 ? 6.281 22.625 -16.656 1 89.62 282 GLU B C 1
ATOM 4530 O O . GLU B 1 282 ? 6.926 21.594 -16.469 1 89.62 282 GLU B O 1
ATOM 4535 N N . GLU B 1 283 ? 6.738 23.781 -16.672 1 90.31 283 GLU B N 1
ATOM 4536 C CA . GLU B 1 283 ? 8.164 23.984 -16.453 1 90.31 283 GLU B CA 1
ATOM 4537 C C . GLU B 1 283 ? 8.57 23.562 -15.039 1 90.31 283 GLU B C 1
ATOM 4539 O O . GLU B 1 283 ? 9.578 22.875 -14.852 1 90.31 283 GLU B O 1
ATOM 4544 N N . GLU B 1 284 ? 7.762 23.953 -14.125 1 90.25 284 GLU B N 1
ATOM 4545 C CA . GLU B 1 284 ? 8.023 23.578 -12.742 1 90.25 284 GLU B CA 1
ATOM 4546 C C . GLU B 1 284 ? 7.926 22.078 -12.539 1 90.25 284 GLU B C 1
ATOM 4548 O O . GLU B 1 284 ? 8.773 21.469 -11.875 1 90.25 284 GLU B O 1
ATOM 4553 N N . ALA B 1 285 ? 6.926 21.5 -13.109 1 87 285 ALA B N 1
ATOM 4554 C CA . ALA B 1 285 ? 6.738 20.062 -13.031 1 87 285 ALA B CA 1
ATOM 4555 C C . ALA B 1 285 ? 7.934 19.312 -13.633 1 87 285 ALA B C 1
ATOM 4557 O O . ALA B 1 285 ? 8.375 18.297 -13.102 1 87 285 ALA B O 1
ATOM 4558 N N . GLY B 1 286 ? 8.398 19.812 -14.742 1 83.88 286 GLY B N 1
ATOM 4559 C CA . GLY B 1 286 ? 9.547 19.234 -15.406 1 83.88 286 GLY B CA 1
ATOM 4560 C C . GLY B 1 286 ? 10.805 19.25 -14.555 1 83.88 286 GLY B C 1
ATOM 4561 O O . GLY B 1 286 ? 11.656 18.375 -14.68 1 83.88 286 GLY B O 1
ATOM 4562 N N . LYS B 1 287 ? 10.867 20.281 -13.688 1 84.81 287 LYS B N 1
ATOM 4563 C CA . LYS B 1 287 ? 12.016 20.422 -12.797 1 84.81 287 LYS B CA 1
ATOM 4564 C C . LYS B 1 287 ? 11.836 19.578 -11.531 1 84.81 287 LYS B C 1
ATOM 4566 O O . LYS B 1 287 ? 12.648 19.656 -10.609 1 84.81 287 LYS B O 1
ATOM 4571 N N . GLY B 1 288 ? 10.727 18.906 -11.398 1 82.75 288 GLY B N 1
ATOM 4572 C CA . GLY B 1 288 ? 10.5 18 -10.273 1 82.75 288 GLY B CA 1
ATOM 4573 C C . GLY B 1 288 ? 9.859 18.688 -9.086 1 82.75 288 GLY B C 1
ATOM 4574 O O . GLY B 1 288 ? 9.875 18.156 -7.973 1 82.75 288 GLY B O 1
ATOM 4575 N N . ILE B 1 289 ? 9.352 19.859 -9.398 1 87.62 289 ILE B N 1
ATOM 4576 C CA . ILE B 1 289 ? 8.703 20.594 -8.312 1 87.62 289 ILE B CA 1
ATOM 4577 C C . ILE B 1 289 ? 7.277 20.062 -8.133 1 87.62 289 ILE B C 1
ATOM 4579 O O . ILE B 1 289 ? 6.547 19.875 -9.109 1 87.62 289 ILE B O 1
ATOM 4583 N N . ASP B 1 290 ? 6.953 19.797 -6.852 1 91.81 290 ASP B N 1
ATOM 4584 C CA . ASP B 1 290 ? 5.598 19.391 -6.5 1 91.81 290 ASP B CA 1
ATOM 4585 C C . ASP B 1 290 ? 4.746 20.594 -6.102 1 91.81 290 ASP B C 1
ATOM 4587 O O . ASP B 1 290 ? 5.246 21.531 -5.488 1 91.81 290 ASP B O 1
ATOM 4591 N N . ILE B 1 291 ? 3.543 20.578 -6.438 1 95 291 ILE B N 1
ATOM 4592 C CA . ILE B 1 291 ? 2.639 21.672 -6.102 1 95 291 ILE B CA 1
ATOM 4593 C C . ILE B 1 291 ? 2.594 21.859 -4.586 1 95 291 ILE B C 1
ATOM 4595 O O . ILE B 1 291 ? 2.316 22.953 -4.098 1 95 291 ILE B O 1
ATOM 4599 N N . GLU B 1 292 ? 2.852 20.781 -3.848 1 96.12 292 GLU B N 1
ATOM 4600 C CA . GLU B 1 292 ? 2.85 20.828 -2.389 1 96.12 292 GLU B CA 1
ATOM 4601 C C . GLU B 1 292 ? 3.879 21.828 -1.871 1 96.12 292 GLU B C 1
ATOM 4603 O O . GLU B 1 292 ? 3.666 22.469 -0.84 1 96.12 292 GLU B O 1
ATOM 4608 N N . LYS B 1 293 ? 4.992 22 -2.584 1 96.19 293 LYS B N 1
ATOM 4609 C CA . LYS B 1 293 ? 5.965 23 -2.18 1 96.19 293 LYS B CA 1
ATOM 4610 C C . LYS B 1 293 ? 5.344 24.406 -2.199 1 96.19 293 LYS B C 1
ATOM 4612 O O . LYS B 1 293 ? 5.539 25.188 -1.269 1 96.19 293 LYS B O 1
ATOM 4617 N N . LYS B 1 294 ? 4.602 24.641 -3.229 1 96.25 294 LYS B N 1
ATOM 4618 C CA . LYS B 1 294 ? 3.943 25.938 -3.355 1 96.25 294 LYS B CA 1
ATOM 4619 C C . LYS B 1 294 ? 2.846 26.109 -2.309 1 96.25 294 LYS B C 1
ATOM 4621 O O . LYS B 1 294 ? 2.67 27.188 -1.751 1 96.25 294 LYS B O 1
ATOM 4626 N N . ILE B 1 295 ? 2.102 25.078 -2.104 1 96.5 295 ILE B N 1
ATOM 4627 C CA . ILE B 1 295 ? 1.054 25.078 -1.089 1 96.5 295 ILE B CA 1
ATOM 4628 C C . ILE B 1 295 ? 1.663 25.375 0.279 1 96.5 295 ILE B C 1
ATOM 4630 O O . ILE B 1 295 ? 1.188 26.266 0.999 1 96.5 295 ILE B O 1
ATOM 4634 N N . VAL B 1 296 ? 2.738 24.719 0.63 1 97.94 296 VAL B N 1
ATOM 4635 C CA . VAL B 1 296 ? 3.371 24.828 1.939 1 97.94 296 VAL B CA 1
ATOM 4636 C C . VAL B 1 296 ? 3.975 26.219 2.098 1 97.94 296 VAL B C 1
ATOM 4638 O O . VAL B 1 296 ? 3.902 26.812 3.176 1 97.94 296 VAL B O 1
ATOM 4641 N N . ASP B 1 297 ? 4.578 26.75 1.007 1 97.31 297 ASP B N 1
ATOM 4642 C CA . ASP B 1 297 ? 5.098 28.109 1.055 1 97.31 297 ASP B CA 1
ATOM 4643 C C . ASP B 1 297 ? 4 29.109 1.414 1 97.31 297 ASP B C 1
ATOM 4645 O O . ASP B 1 297 ? 4.199 29.984 2.26 1 97.31 297 ASP B O 1
ATOM 4649 N N . ASP B 1 298 ? 2.93 28.969 0.769 1 97.25 298 ASP B N 1
ATOM 4650 C CA . ASP B 1 298 ? 1.799 29.844 1.04 1 97.25 298 ASP B CA 1
ATOM 4651 C C . ASP B 1 298 ? 1.301 29.672 2.473 1 97.25 298 ASP B C 1
ATOM 4653 O O . ASP B 1 298 ? 1.108 30.656 3.191 1 97.25 298 ASP B O 1
ATOM 4657 N N . LEU B 1 299 ? 1.124 28.453 2.896 1 97.38 299 LEU B N 1
ATOM 4658 C CA . LEU B 1 299 ? 0.59 28.156 4.223 1 97.38 299 LEU B CA 1
ATOM 4659 C C . LEU B 1 299 ? 1.55 28.609 5.312 1 97.38 299 LEU B C 1
ATOM 4661 O O . LEU B 1 299 ? 1.118 29.047 6.383 1 97.38 299 LEU B O 1
ATOM 4665 N N . GLN B 1 300 ? 2.859 28.453 5.043 1 97.88 300 GLN B N 1
ATOM 4666 C CA . GLN B 1 300 ? 3.85 28.953 5.992 1 97.88 300 GLN B CA 1
ATOM 4667 C C . GLN B 1 300 ? 3.699 30.453 6.203 1 97.88 300 GLN B C 1
ATOM 4669 O O . GLN B 1 300 ? 3.775 30.938 7.336 1 97.88 300 GLN B O 1
ATOM 4674 N N . SER B 1 301 ? 3.527 31.188 5.109 1 97.12 301 SER B N 1
ATOM 4675 C CA . SER B 1 301 ? 3.326 32.625 5.191 1 97.12 301 SER B CA 1
ATOM 4676 C C . SER B 1 301 ? 2.078 32.969 6 1 97.12 301 SER B C 1
ATOM 4678 O O . SER B 1 301 ? 2.113 33.844 6.867 1 97.12 301 SER B O 1
ATOM 4680 N N . ARG B 1 302 ? 1.013 32.281 5.758 1 96 302 ARG B N 1
ATOM 4681 C CA . ARG B 1 302 ? -0.235 32.5 6.48 1 96 302 ARG B CA 1
ATOM 4682 C C . ARG B 1 302 ? -0.086 32.156 7.957 1 96 302 ARG B C 1
ATOM 4684 O O . ARG B 1 302 ? -0.643 32.844 8.82 1 96 302 ARG B O 1
ATOM 4691 N N . HIS B 1 303 ? 0.631 31.094 8.234 1 97 303 HIS B N 1
ATOM 4692 C CA . HIS B 1 303 ? 0.863 30.672 9.617 1 97 303 HIS B CA 1
ATOM 4693 C C . HIS B 1 303 ? 1.663 31.719 10.383 1 97 303 HIS B C 1
ATOM 4695 O O . HIS B 1 303 ? 1.375 32 11.547 1 97 303 HIS B O 1
ATOM 4701 N N . THR B 1 304 ? 2.645 32.281 9.703 1 96.94 304 THR B N 1
ATOM 4702 C CA . THR B 1 304 ? 3.441 33.344 10.32 1 96.94 304 THR B CA 1
ATOM 4703 C C . THR B 1 304 ? 2.561 34.531 10.734 1 96.94 304 THR B C 1
ATOM 4705 O O . THR B 1 304 ? 2.676 35.031 11.844 1 96.94 304 THR B O 1
ATOM 4708 N N . VAL B 1 305 ? 1.726 34.938 9.836 1 95.06 305 VAL B N 1
ATOM 4709 C CA . VAL B 1 305 ? 0.806 36.031 10.117 1 95.06 305 VAL B CA 1
ATOM 4710 C C . VAL B 1 305 ? -0.118 35.656 11.273 1 95.06 305 VAL B C 1
ATOM 4712 O O . VAL B 1 305 ? -0.372 36.469 12.164 1 95.06 305 VAL B O 1
ATOM 4715 N N . PHE B 1 306 ? -0.601 34.438 11.273 1 94.12 306 PHE B N 1
ATOM 4716 C CA . PHE B 1 306 ? -1.496 33.938 12.297 1 94.12 306 PHE B CA 1
ATOM 4717 C C . PHE B 1 306 ? -0.842 34 13.672 1 94.12 306 PHE B C 1
ATOM 4719 O O . PHE B 1 306 ? -1.477 34.406 14.648 1 94.12 306 PHE B O 1
ATOM 4726 N N . ILE B 1 307 ? 0.395 33.594 13.727 1 95 307 ILE B N 1
ATOM 4727 C CA . ILE B 1 307 ? 1.139 33.562 14.984 1 95 307 ILE B CA 1
ATOM 4728 C C . ILE B 1 307 ? 1.311 35 15.5 1 95 307 ILE B C 1
ATOM 4730 O O . ILE B 1 307 ? 1.169 35.25 16.703 1 95 307 ILE B O 1
ATOM 4734 N N . HIS B 1 308 ? 1.59 35.906 14.602 1 92.38 308 HIS B N 1
ATOM 4735 C CA . HIS B 1 308 ? 1.796 37.312 14.969 1 92.38 308 HIS B CA 1
ATOM 4736 C C . HIS B 1 308 ? 0.504 37.938 15.477 1 92.38 308 HIS B C 1
ATOM 4738 O O . HIS B 1 308 ? 0.531 38.781 16.391 1 92.38 308 HIS B O 1
ATOM 4744 N N . ASP B 1 309 ? -0.621 37.562 14.875 1 87.5 309 ASP B N 1
ATOM 4745 C CA . ASP B 1 309 ? -1.914 38.094 15.266 1 87.5 309 ASP B CA 1
ATOM 4746 C C . ASP B 1 309 ? -2.348 37.562 16.641 1 87.5 309 ASP B C 1
ATOM 4748 O O . ASP B 1 309 ? -3.141 38.219 17.328 1 87.5 309 ASP B O 1
ATOM 4752 N N . LYS B 1 310 ? -1.931 36.438 17.047 1 81.06 310 LYS B N 1
ATOM 4753 C CA . LYS B 1 310 ? -2.342 35.844 18.312 1 81.06 310 LYS B CA 1
ATOM 4754 C C . LYS B 1 310 ? -1.384 36.188 19.438 1 81.06 310 LYS B C 1
ATOM 4756 O O . LYS B 1 310 ? -1.748 36.125 20.625 1 81.06 310 LYS B O 1
ATOM 4761 N N . ASN B 1 311 ? -0.164 36.531 19.078 1 67.19 311 ASN B N 1
ATOM 4762 C CA . ASN B 1 311 ? 0.756 37.031 20.094 1 67.19 311 ASN B CA 1
ATOM 4763 C C . ASN B 1 311 ? 0.534 38.531 20.359 1 67.19 311 ASN B C 1
ATOM 4765 O O . ASN B 1 311 ? 0.657 38.969 21.5 1 67.19 311 ASN B O 1
#

Foldseek 3Di:
DPPPPLVVFFPDDPCLVVLLVVLLVLLVVCLVVVAQAEEFEFFWAWAAQAPPGPDTDILGDLRPLRQVLQLLVVVVGHQYEYEYEPPHQHHLCNVADPVQCVVFWDWDPPDPPPDTDIDGDCVSPPCNVVSVVSVVVCVVVSSYDYDYDHHLSRRLSNLLSNLLSNQVSFLSYEYHYHYHHDQWYDGPVRHHHDDPDPPPDDDDGDIDGDDVCLQCRNCVNRVRYQYEEEDEDQDPVCQVVVQLVCCVRRVHQWYKYDYPVCPFAWIWIDGNVDIDIQGDDPVNVVVVHTSSSVVSVVVVVVSVVSVVVVD/DPPPPLVVFFPDDPCLVVLLVVLLVLLVVCLVVVAQAEEFEFFWAWAAQAPPGPDTDILGDLRPLRQVLQLLVVVVGHQYEYEYEPPHQHHLCNVADPVQCVVFWDWDPPDPPPDTDIDGDCVSPPCNVVSVVSVVVCVVVSSYHYDYDYHLSRRLSNVLSNLLSNQVSFLSYEYHYHYHHDQWYDGPVRHHHDDPDPPPDDDDGDIDGDDVCQQCRNCVNRVRYQYEEEDEDQDPVCQVVVQLVCCVRRVHQWYKYDYPVCPFAWIWIDGNVDIDIQGDDPVNVVVVHTSSSVVSVVVVVVSVVSVVVVD

Solvent-accessible surface area (backbone atoms only — not comparable to full-atom values): 32171 Å² total; per-residue (Å²): 129,83,75,76,54,58,66,77,69,28,68,72,56,91,57,48,66,62,51,29,49,53,43,28,52,51,39,48,54,38,44,74,71,70,43,38,36,34,37,35,31,19,8,28,19,27,30,55,62,30,65,68,61,48,38,24,44,27,22,60,39,65,12,54,68,34,18,50,31,49,50,39,39,44,74,72,61,29,29,35,41,37,40,29,21,67,82,32,39,42,60,71,39,60,86,56,52,61,72,47,52,42,68,38,44,37,72,47,88,82,43,59,91,66,41,39,31,33,34,26,51,34,84,68,44,72,64,48,59,59,30,29,50,54,51,43,50,32,50,73,70,62,34,51,46,77,44,78,28,55,34,46,41,39,41,54,55,48,49,50,36,46,34,46,27,37,31,86,48,28,48,48,17,33,39,37,45,54,38,34,68,56,61,51,35,54,52,69,93,72,39,44,73,54,76,84,69,72,88,79,54,65,50,74,46,72,27,39,61,47,71,74,46,73,40,54,45,53,48,71,40,22,63,52,36,48,33,34,39,60,44,81,31,91,47,74,88,50,37,59,59,52,45,50,46,44,35,66,70,43,64,40,58,31,30,40,37,28,33,86,88,34,57,72,38,36,39,36,40,34,41,95,86,44,78,45,80,48,74,49,50,71,68,44,46,72,73,68,52,54,44,40,48,57,52,45,54,52,50,50,53,53,45,52,52,51,33,61,73,73,103,129,83,75,77,56,60,66,77,68,29,68,73,56,90,58,48,65,62,51,29,49,54,43,28,52,51,37,48,55,38,43,74,71,68,43,38,36,33,38,35,28,18,7,27,19,28,30,56,60,29,67,72,62,49,40,24,43,28,22,60,40,65,12,54,67,34,17,50,32,51,50,40,39,45,73,71,62,29,28,37,42,37,38,29,21,68,80,33,41,41,60,71,39,62,87,54,52,62,72,46,52,42,68,40,46,36,71,46,88,85,42,58,90,65,41,39,33,34,35,28,52,34,86,66,45,71,62,49,61,60,30,28,50,54,50,42,51,32,51,75,70,63,33,51,45,78,45,77,28,57,34,46,41,40,41,54,55,48,48,50,33,46,35,44,28,37,32,84,48,27,49,48,18,32,39,39,44,55,39,33,69,57,61,52,36,52,52,68,93,72,39,42,72,53,77,83,72,74,87,81,55,66,50,74,46,73,27,40,61,47,71,75,47,73,43,54,46,53,48,70,39,22,64,52,35,48,33,35,40,61,44,81,30,89,46,74,88,51,36,60,60,51,44,51,47,43,36,66,70,42,65,40,59,33,32,38,37,27,33,84,88,34,55,72,39,36,39,35,41,34,41,95,86,45,79,44,81,48,72,49,49,69,68,44,46,72,72,69,51,55,44,39,47,57,52,46,54,52,49,49,54,52,46,51,52,51,35,61,73,74,103